Protein AF-A0A0R3WFZ9-F1 (afdb_monomer_lite)

Secondary structure (DSSP, 8-state):
-PPPPGGGHHHHT-SSGGGS-HHHHHHHHHTTT---SS-B-HHHHHTT-SS-HHHHHHHHHHHHHS---HHHHHHHHHHHHHHBTT-HHHHHHHHHHHHHHH-TTTTSHHHHHHHHHHHTPPPPPPHHHHHHHHHHHHHHHHHHH-SSTTTS---GGGEEEEES-S-----TT--TT-----TT---PEEEEEESS---STT-HHHHHHHHHHHHHT--EEEEEEGGG-GGGGBHHHHHHHHHHHHHHHHHHHHTTPEEEEEPPP---S-------SS---------HHHHHHHHHHHHHTTEEEEEEE---SHHHHHHHHHHHHHS-TTS-EEEE--S-SS-HHHH-SS--SSHHHHHHHHHHHHHHH--PPPPPPPPSS---PPPP-HHHHHHHTTTTSBTTSPPPSS---SHHHHHHHHHHHHHHTHHHHHHHTT-TTS--S---HHHHHTT--

pLDDT: mean 81.6, std 18.58, range [22.44, 98.19]

Organism: Taenia asiatica (NCBI:txid60517)

Sequence (457 aa):
MQCCDPLNANLLLSRDSQGAWPWAQETLRKHANDVREPSYSEEEMEFANTKDELWNAAQRQALQEGKMHSFLRMYWAKKILEWHAAGPEKALQLGFRLSGRYSLDGTDPNGYLACKETITMPPKPSTDDFLKWLDRINANRVENCGKSVADYSFSACRIRRMSGKNEFRTVRGKNMNDISGGPGSQRGCVVYWMNRDQRIHDNWALLFAQRIALKFSVTLHVCFNLVSSPALRTRRHANFLLEGLVEVEKECKDLNIGFHLLPLPATKSNSAGKRSVDGDSECQGFDAEKMELIVDLLKRLDAGVVVTDFSPLRDDLQGVQFVSGRLPQDTPLYQVDAHNVVPVWVASEKLECGAWTIREKLNDKAKDLLTDFPPVICHPSPYESEAVDWKAIKESLVDVVDESVEPVTWAKGGCKAGLSQLFLFLHDRLHAYAKDHNDPTKNALSNLSPWLHFASA

Foldseek 3Di:
DPDDDPVLPVLLPDLFCSSADPVLVVVQVVCFPPDAPPADDLVCQQCLNDPDVLLSVQNVCLQPVLAGDLVVLLVNLLVLQRHHRRGNRVSSNSQLVSLVVRHPCSPPSVVNCSSRCSSSPDDQQDPVNLVVVVVVLQVVLCVFANQALLSGDDDCLQKDWLAADPDFPDPPDDDPPCPPDPDDPPRFAQEEEEEQALACPLFSLNRVSLNVCVVSVHAAEYEYLLPPHPLLAAQASSQQLLLAVVVVCVVCQVQLHAYYYQADDPDPDDDPPDDDPPPPPPPPAADLVSLVSVLVVCVVRNHSEYTYEDDPDPNVVVSLNSSNVSDDNRYIYMYGHSQDLQRPCQQDVDDDPDPVVSVVSCVVVSVVRVDRDRDRHRRPDGDDYDDDPSVVRVVVSPVRYHHVDDHDDPAHHAQSRLSVLQVSLVSPAQVVCVPCVPPPVDPRDSPNVSCSRSSRD

InterPro domains:
  IPR006050 DNA photolyase, N-terminal [PF00875] (190-370)
  IPR006050 DNA photolyase, N-terminal [PS51645] (188-344)
  IPR014729 Rossmann-like alpha/beta/alpha sandwich fold [G3DSA:3.40.50.620] (170-338)
  IPR036134 Cryptochrome/DNA photolyase, FAD-binding domain-like superfamily [SSF48173] (19-115)
  IPR036134 Cryptochrome/DNA photolyase, FAD-binding domain-like superfamily [SSF48173] (401-454)
  IPR036155 Cryptochrome/photolyase, N-terminal domain superfamily [SSF52425] (189-386)
  IPR052219 DNA Photolyase Class-2 [PTHR10211] (174-455)

Radius of gyration: 29.56 Å; chains: 1; bounding box: 69×54×80 Å

Structure (mmCIF, N/CA/C/O backbone):
data_AF-A0A0R3WFZ9-F1
#
_entry.id   AF-A0A0R3WFZ9-F1
#
loop_
_atom_site.group_PDB
_atom_site.id
_atom_site.type_symbol
_atom_site.label_atom_id
_atom_site.label_alt_id
_atom_site.label_comp_id
_atom_site.label_asym_id
_atom_site.label_entity_id
_atom_site.label_seq_id
_atom_site.pdbx_PDB_ins_code
_atom_site.Cartn_x
_atom_site.Cartn_y
_atom_site.Cartn_z
_atom_site.occupancy
_atom_site.B_iso_or_equiv
_atom_site.auth_seq_id
_atom_site.auth_comp_id
_atom_site.auth_asym_id
_atom_site.auth_atom_id
_atom_site.pdbx_PDB_model_num
ATOM 1 N N . MET A 1 1 ? 10.031 -18.672 -22.240 1.00 30.56 1 MET A N 1
ATOM 2 C CA . MET A 1 1 ? 10.056 -19.562 -23.420 1.00 30.56 1 MET A CA 1
ATOM 3 C C . MET A 1 1 ? 8.803 -20.421 -23.392 1.00 30.56 1 MET A C 1
ATOM 5 O O . MET A 1 1 ? 8.789 -21.435 -22.711 1.00 30.56 1 MET A O 1
ATOM 9 N N . GLN A 1 2 ? 7.732 -19.984 -24.055 1.00 26.03 2 GLN A N 1
ATOM 10 C CA . GLN A 1 2 ? 6.661 -20.895 -24.460 1.00 26.03 2 GLN A CA 1
ATOM 11 C C . GLN A 1 2 ? 7.073 -21.474 -25.811 1.00 26.03 2 GLN A C 1
ATOM 13 O O . GLN A 1 2 ? 7.520 -20.733 -26.684 1.00 26.03 2 GLN A O 1
ATOM 18 N N . CYS A 1 3 ? 7.023 -22.799 -25.915 1.00 22.44 3 CYS A N 1
ATOM 19 C CA . CYS A 1 3 ? 7.424 -23.551 -27.093 1.00 22.44 3 CYS A CA 1
ATOM 20 C C . CYS A 1 3 ? 6.645 -23.072 -28.321 1.00 22.44 3 CYS A C 1
ATOM 22 O O . CYS A 1 3 ? 5.417 -23.020 -28.297 1.00 22.44 3 CYS A O 1
ATOM 24 N N . CYS A 1 4 ? 7.381 -22.729 -29.378 1.00 27.84 4 CYS A N 1
ATOM 25 C CA . CYS A 1 4 ? 6.827 -22.453 -30.691 1.00 27.84 4 CYS A CA 1
ATOM 26 C C . CYS A 1 4 ? 6.088 -23.692 -31.203 1.00 27.84 4 CYS A C 1
ATOM 28 O O . CYS A 1 4 ? 6.663 -24.777 -31.290 1.00 27.84 4 CYS A O 1
ATOM 30 N N . ASP A 1 5 ? 4.825 -23.498 -31.557 1.00 27.11 5 ASP A N 1
ATOM 31 C CA . ASP A 1 5 ? 4.020 -24.452 -32.306 1.00 27.11 5 ASP A CA 1
ATOM 32 C C . ASP A 1 5 ? 4.712 -24.738 -33.663 1.00 27.11 5 ASP A C 1
ATOM 34 O O . ASP A 1 5 ? 5.020 -23.781 -34.390 1.00 27.11 5 ASP A O 1
ATOM 38 N N . PRO A 1 6 ? 4.994 -26.001 -34.046 1.00 30.77 6 PRO A N 1
ATOM 39 C CA . PRO A 1 6 ? 5.762 -26.323 -35.258 1.00 30.77 6 PRO A CA 1
ATOM 40 C C . PRO A 1 6 ? 5.081 -25.899 -36.571 1.00 30.77 6 PRO A C 1
ATOM 42 O O . PRO A 1 6 ? 5.711 -25.903 -37.627 1.00 30.77 6 PRO A O 1
ATOM 45 N N . LEU A 1 7 ? 3.803 -25.515 -36.520 1.00 29.70 7 LEU A N 1
ATOM 46 C CA . LEU A 1 7 ? 2.994 -25.127 -37.678 1.00 29.70 7 LEU A CA 1
ATOM 47 C C . LEU A 1 7 ? 3.262 -23.701 -38.202 1.00 29.70 7 LEU A C 1
ATOM 49 O O . LEU A 1 7 ? 2.809 -23.374 -39.295 1.00 29.70 7 LEU A O 1
ATOM 53 N N . ASN A 1 8 ? 4.036 -22.867 -37.492 1.00 37.78 8 ASN A N 1
ATOM 54 C CA . ASN A 1 8 ? 4.260 -21.455 -37.859 1.00 37.78 8 ASN A CA 1
ATOM 55 C C . ASN A 1 8 ? 5.639 -21.123 -38.461 1.00 37.78 8 ASN A C 1
ATOM 57 O O . ASN A 1 8 ? 5.909 -19.959 -38.767 1.00 37.78 8 ASN A O 1
ATOM 61 N N . ALA A 1 9 ? 6.511 -22.110 -38.689 1.00 35.84 9 ALA A N 1
ATOM 62 C CA . ALA A 1 9 ? 7.839 -21.863 -39.266 1.00 35.84 9 ALA A CA 1
ATOM 63 C C . ALA A 1 9 ? 7.776 -21.216 -40.669 1.00 35.84 9 ALA A C 1
ATOM 65 O O . ALA A 1 9 ? 8.584 -20.345 -40.985 1.00 35.84 9 ALA A O 1
ATOM 66 N N . ASN A 1 10 ? 6.766 -21.565 -41.477 1.00 35.31 10 ASN A N 1
ATOM 67 C CA . ASN A 1 10 ? 6.582 -21.002 -42.821 1.00 35.31 10 ASN A CA 1
ATOM 68 C C . ASN A 1 10 ? 6.050 -19.556 -42.817 1.00 35.31 10 ASN A C 1
ATOM 70 O O . ASN A 1 10 ? 6.309 -18.813 -43.758 1.00 35.31 10 ASN A O 1
ATOM 74 N N . LEU A 1 11 ? 5.352 -19.132 -41.757 1.00 41.25 11 LEU A N 1
ATOM 75 C CA . LEU A 1 11 ? 4.866 -17.754 -41.596 1.00 41.25 11 LEU A CA 1
ATOM 76 C C . LEU A 1 11 ? 5.962 -16.820 -41.071 1.00 41.25 11 LEU A C 1
ATOM 78 O O . LEU A 1 11 ? 5.997 -15.643 -41.416 1.00 41.25 11 LEU A O 1
ATOM 82 N N . LEU A 1 12 ? 6.911 -17.326 -40.280 1.00 40.16 12 LEU A N 1
ATOM 83 C CA . LEU A 1 12 ? 8.015 -16.515 -39.756 1.00 40.16 12 LEU A CA 1
ATOM 84 C C . LEU A 1 12 ? 8.987 -16.033 -40.847 1.00 40.16 12 LEU A C 1
ATOM 86 O O . LEU A 1 12 ? 9.575 -14.965 -40.676 1.00 40.16 12 LEU A O 1
ATOM 90 N N . LEU A 1 13 ? 9.079 -16.761 -41.966 1.00 44.47 13 LEU A N 1
ATOM 91 C CA . LEU A 1 13 ? 9.949 -16.481 -43.117 1.00 44.47 13 LEU A CA 1
ATOM 92 C C . LEU A 1 13 ? 9.309 -15.588 -44.198 1.00 44.47 13 LEU A C 1
ATOM 94 O O . LEU A 1 13 ? 9.963 -15.287 -45.199 1.00 44.47 13 LEU A O 1
ATOM 98 N N . SER A 1 14 ? 8.052 -15.154 -44.035 1.00 50.41 14 SER A N 1
ATOM 99 C CA . SER A 1 14 ? 7.439 -14.217 -44.982 1.00 50.41 14 SER A CA 1
ATOM 100 C C . SER A 1 14 ? 8.184 -12.878 -44.947 1.00 50.41 14 SER A C 1
ATOM 102 O O . SER A 1 14 ? 8.339 -12.283 -43.880 1.00 50.41 14 SER A O 1
ATOM 104 N N . ARG A 1 15 ? 8.597 -12.370 -46.116 1.00 54.72 15 ARG A N 1
ATOM 105 C CA . ARG A 1 15 ? 9.268 -11.060 -46.271 1.00 54.72 15 ARG A CA 1
ATOM 106 C C . ARG A 1 15 ? 8.325 -9.853 -46.138 1.00 54.72 15 ARG A C 1
ATOM 108 O O . ARG A 1 15 ? 8.761 -8.722 -46.329 1.00 54.72 15 ARG A O 1
ATOM 115 N N . ASP A 1 16 ? 7.084 -10.118 -45.742 1.00 58.72 16 ASP A N 1
ATOM 116 C CA . ASP A 1 16 ? 5.994 -9.162 -45.572 1.00 58.72 16 ASP A CA 1
ATOM 117 C C . ASP A 1 16 ? 5.472 -9.206 -44.124 1.00 58.72 16 ASP A C 1
ATOM 119 O O . ASP A 1 16 ? 5.727 -10.164 -43.377 1.00 58.72 16 ASP A O 1
ATOM 123 N N . SER A 1 17 ? 4.677 -8.209 -43.729 1.00 58.44 17 SER A N 1
ATOM 124 C CA . SER A 1 17 ? 4.083 -8.119 -42.381 1.00 58.44 17 SER A CA 1
ATOM 125 C C . SER A 1 17 ? 3.151 -9.282 -41.991 1.00 58.44 17 SER A C 1
ATOM 127 O O . SER A 1 17 ? 2.848 -9.441 -40.809 1.00 58.44 17 SER A O 1
ATOM 129 N N . GLN A 1 18 ? 2.748 -10.150 -42.928 1.00 62.69 18 GLN A N 1
ATOM 130 C CA . GLN A 1 18 ? 1.833 -11.285 -42.695 1.00 62.69 18 GLN A CA 1
ATOM 131 C C . GLN A 1 18 ? 2.321 -12.289 -41.639 1.00 62.69 18 GLN A C 1
ATOM 133 O O . GLN A 1 18 ? 1.511 -12.926 -40.968 1.00 62.69 18 GLN A O 1
ATOM 138 N N . GLY A 1 19 ? 3.634 -12.409 -41.459 1.00 60.31 19 GLY A N 1
ATOM 139 C CA . GLY A 1 19 ? 4.234 -13.270 -40.447 1.00 60.31 19 GLY A CA 1
ATOM 140 C C . GLY A 1 19 ? 4.407 -12.626 -39.070 1.00 60.31 19 GLY A C 1
ATOM 141 O O . GLY A 1 19 ? 5.031 -13.240 -38.204 1.00 60.31 19 GLY A O 1
ATOM 142 N N . ALA A 1 20 ? 4.011 -11.363 -38.890 1.00 63.34 20 ALA A N 1
ATOM 143 C CA . ALA A 1 20 ? 4.047 -10.668 -37.605 1.00 63.34 20 ALA A CA 1
ATOM 144 C C . ALA A 1 20 ? 2.815 -11.014 -36.757 1.00 63.34 20 ALA A C 1
ATOM 146 O O . ALA A 1 20 ? 1.795 -11.458 -37.282 1.00 63.34 20 ALA A O 1
ATOM 147 N N . TRP A 1 21 ? 2.879 -10.760 -35.448 1.00 62.25 21 TRP A N 1
ATOM 148 C CA . TRP A 1 21 ? 1.716 -10.912 -34.571 1.00 62.25 21 TRP A CA 1
ATOM 149 C C . TRP A 1 21 ? 0.528 -10.063 -35.068 1.00 62.25 21 TRP A C 1
ATOM 151 O O . TRP A 1 21 ? 0.752 -8.934 -35.511 1.00 62.25 21 TRP A O 1
ATOM 161 N N . PRO A 1 22 ? -0.731 -10.536 -34.958 1.00 69.50 22 PRO A N 1
ATOM 162 C CA . PRO A 1 22 ? -1.897 -9.819 -35.490 1.00 69.50 22 PRO A CA 1
ATOM 163 C C . PRO A 1 22 ? -2.022 -8.372 -34.998 1.00 69.50 22 PRO A C 1
ATOM 165 O O . PRO A 1 22 ? -2.352 -7.476 -35.771 1.00 69.50 22 PRO A O 1
ATOM 168 N N . TRP A 1 23 ? -1.693 -8.123 -33.727 1.00 66.31 23 TRP A N 1
ATOM 169 C CA . TRP A 1 23 ? -1.715 -6.779 -33.151 1.00 66.31 23 TRP A CA 1
ATOM 170 C C . TRP A 1 23 ? -0.664 -5.857 -33.797 1.00 66.31 23 TRP A C 1
ATOM 172 O O . TRP A 1 23 ? -0.929 -4.676 -33.993 1.00 66.31 23 TRP A O 1
ATOM 182 N N . ALA A 1 24 ? 0.505 -6.383 -34.182 1.00 64.06 24 ALA A N 1
ATOM 183 C CA . ALA A 1 24 ? 1.558 -5.604 -34.827 1.00 64.06 24 ALA A CA 1
ATOM 184 C C . ALA A 1 24 ? 1.178 -5.249 -36.267 1.00 64.06 24 ALA A C 1
ATOM 186 O O . ALA A 1 24 ? 1.399 -4.121 -36.696 1.00 64.06 24 ALA A O 1
ATOM 187 N N . GLN A 1 25 ? 0.545 -6.179 -36.991 1.00 72.88 25 GLN A N 1
ATOM 188 C CA . GLN A 1 25 ? -0.007 -5.908 -38.322 1.00 72.88 25 GLN A CA 1
ATOM 189 C C . GLN A 1 25 ? -1.036 -4.774 -38.277 1.00 72.88 25 GLN A C 1
ATOM 191 O O . GLN A 1 25 ? -1.008 -3.873 -39.111 1.00 72.88 25 GLN A O 1
ATOM 196 N N . GLU A 1 26 ? -1.923 -4.800 -37.281 1.00 74.00 26 GLU A N 1
ATOM 197 C CA . GLU A 1 26 ? -2.941 -3.769 -37.089 1.00 74.00 26 GLU A CA 1
ATOM 198 C C . GLU A 1 26 ? -2.324 -2.401 -36.765 1.00 74.00 26 GLU A C 1
ATOM 200 O O . GLU A 1 26 ? -2.709 -1.392 -37.352 1.00 74.00 26 GLU A O 1
ATOM 205 N N . THR A 1 27 ? -1.314 -2.361 -35.892 1.00 72.12 27 THR A N 1
ATOM 206 C CA . THR A 1 27 ? -0.567 -1.132 -35.587 1.00 72.12 27 THR A CA 1
ATOM 207 C C . THR A 1 27 ? 0.121 -0.570 -36.834 1.00 72.12 27 THR A C 1
ATOM 209 O O . THR A 1 27 ? -0.047 0.608 -37.143 1.00 72.12 27 THR A O 1
ATOM 212 N N . LEU A 1 28 ? 0.834 -1.396 -37.608 1.00 76.19 28 LEU A N 1
ATOM 213 C CA . LEU A 1 28 ? 1.492 -0.945 -38.843 1.00 76.19 28 LEU A CA 1
ATOM 214 C C . LEU A 1 28 ? 0.474 -0.422 -39.874 1.00 76.19 28 LEU A C 1
ATOM 216 O O . LEU A 1 28 ? 0.761 0.556 -40.560 1.00 76.19 28 LEU A O 1
ATOM 220 N N . ARG A 1 29 ? -0.732 -1.007 -39.957 1.00 79.50 29 ARG A N 1
ATOM 221 C CA . ARG A 1 29 ? -1.818 -0.491 -40.813 1.00 79.50 29 ARG A CA 1
ATOM 222 C C . ARG A 1 29 ? -2.334 0.866 -40.348 1.00 79.50 29 ARG A C 1
ATOM 224 O O . ARG A 1 29 ? -2.503 1.756 -41.177 1.00 79.50 29 ARG A O 1
ATOM 231 N N . LYS A 1 30 ? -2.568 1.037 -39.044 1.00 79.94 30 LYS A N 1
ATOM 232 C CA . LYS A 1 30 ? -3.046 2.308 -38.473 1.00 79.94 30 LYS A CA 1
ATOM 233 C C . LYS A 1 30 ? -2.076 3.456 -38.735 1.00 79.94 30 LYS A C 1
ATOM 235 O O . LYS A 1 30 ? -2.514 4.536 -39.111 1.00 79.94 30 LYS A O 1
ATOM 240 N N . HIS A 1 31 ? -0.779 3.189 -38.609 1.00 77.50 31 HIS A N 1
ATOM 241 C CA . HIS A 1 31 ? 0.295 4.173 -38.777 1.00 77.50 31 HIS A CA 1
ATOM 242 C C . HIS A 1 31 ? 0.862 4.230 -40.210 1.00 77.50 31 HIS A C 1
ATOM 244 O O . HIS A 1 31 ? 1.939 4.783 -40.454 1.00 77.50 31 HIS A O 1
ATOM 250 N N . ALA A 1 32 ? 0.166 3.645 -41.193 1.00 79.12 32 ALA A N 1
ATOM 251 C CA . ALA A 1 32 ? 0.642 3.603 -42.575 1.00 79.12 32 ALA A CA 1
ATOM 252 C C . ALA A 1 32 ? 0.769 5.003 -43.197 1.00 79.12 32 ALA A C 1
ATOM 254 O O . ALA A 1 32 ? 1.730 5.268 -43.921 1.00 79.12 32 ALA A O 1
ATOM 255 N N . ASN A 1 33 ? -0.166 5.894 -42.853 1.00 79.69 33 ASN A N 1
ATOM 256 C CA . ASN A 1 33 ? -0.292 7.242 -43.411 1.00 79.69 33 ASN A CA 1
ATOM 257 C C . ASN A 1 33 ? 0.292 8.340 -42.506 1.00 79.69 33 ASN A C 1
ATOM 259 O O . ASN A 1 33 ? 0.065 9.521 -42.768 1.00 79.69 33 ASN A O 1
ATOM 263 N N . ASP A 1 34 ? 1.014 7.971 -41.446 1.00 82.31 34 ASP A N 1
ATOM 264 C CA . ASP A 1 34 ? 1.644 8.942 -40.553 1.00 82.31 34 ASP A CA 1
ATOM 265 C C . ASP A 1 34 ? 2.695 9.769 -41.305 1.00 82.31 34 ASP A C 1
ATOM 267 O O . ASP A 1 34 ? 3.506 9.237 -42.073 1.00 82.31 34 ASP A O 1
ATOM 271 N N . VAL A 1 35 ? 2.689 11.081 -41.058 1.00 81.31 35 VAL A N 1
ATOM 272 C CA . VAL A 1 35 ? 3.699 12.008 -41.580 1.00 81.31 35 VAL A CA 1
ATOM 273 C C . VAL A 1 35 ? 5.009 11.773 -40.830 1.00 81.31 35 VAL A C 1
ATOM 275 O O . VAL A 1 35 ? 5.033 11.775 -39.600 1.00 81.31 35 VAL A O 1
ATOM 278 N N . ARG A 1 36 ? 6.103 11.560 -41.568 1.00 81.94 36 ARG A N 1
ATOM 279 C CA . ARG A 1 36 ? 7.431 11.269 -41.009 1.00 81.94 36 ARG A CA 1
ATOM 280 C C . ARG A 1 36 ? 8.348 12.470 -41.171 1.00 81.94 36 ARG A C 1
ATOM 282 O O . ARG A 1 36 ? 8.541 12.946 -42.285 1.00 81.94 36 ARG A O 1
ATOM 289 N N . GLU A 1 37 ? 8.946 12.923 -40.074 1.00 80.75 37 GLU A N 1
ATOM 290 C CA . GLU A 1 37 ? 9.939 13.997 -40.069 1.00 80.75 37 GLU A CA 1
ATOM 291 C C . GLU A 1 37 ? 11.111 13.623 -39.143 1.00 80.75 37 GLU A C 1
ATOM 293 O O . GLU A 1 37 ? 10.908 13.485 -37.937 1.00 80.75 37 GLU A O 1
ATOM 298 N N . PRO A 1 38 ? 12.344 13.461 -39.661 1.00 83.38 38 PRO A N 1
ATOM 299 C CA . PRO A 1 38 ? 12.743 13.559 -41.066 1.00 83.38 38 PRO A CA 1
ATOM 300 C C . PRO A 1 38 ? 12.211 12.394 -41.918 1.00 83.38 38 PRO A C 1
ATOM 302 O O . PRO A 1 38 ? 12.001 11.289 -41.422 1.00 83.38 38 PRO A O 1
ATOM 305 N N . SER A 1 39 ? 12.030 12.644 -43.216 1.00 87.06 39 SER A N 1
ATOM 306 C CA . SER A 1 39 ? 11.692 11.613 -44.196 1.00 87.06 39 SER A CA 1
ATOM 307 C C . SER A 1 39 ? 12.855 11.423 -45.162 1.00 87.06 39 SER A C 1
ATOM 309 O O . SER A 1 39 ? 13.131 12.315 -45.961 1.00 87.06 39 SER A O 1
ATOM 311 N N . TYR A 1 40 ? 13.551 10.290 -45.058 1.00 87.19 40 TYR A N 1
ATOM 312 C CA . TYR A 1 40 ? 14.688 9.967 -45.925 1.00 87.19 40 TYR A CA 1
ATOM 313 C C . TYR A 1 40 ? 14.267 9.012 -47.043 1.00 87.19 40 TYR A C 1
ATOM 315 O O . TYR A 1 40 ? 13.400 8.149 -46.863 1.00 87.19 40 TYR A O 1
ATOM 323 N N . SER A 1 41 ? 14.908 9.159 -48.197 1.00 88.25 41 SER A N 1
ATOM 324 C CA . SER A 1 41 ? 14.845 8.208 -49.304 1.00 88.25 41 SER A CA 1
ATOM 325 C C . SER A 1 41 ? 15.622 6.925 -48.988 1.00 88.25 41 SER A C 1
ATOM 327 O O . SER A 1 41 ? 16.510 6.899 -48.132 1.00 88.25 41 SER A O 1
ATOM 329 N N . GLU A 1 42 ? 15.314 5.843 -49.711 1.00 89.25 42 GLU A N 1
ATOM 330 C CA . GLU A 1 42 ? 16.060 4.584 -49.578 1.00 89.25 42 GLU A CA 1
ATOM 331 C C . GLU A 1 42 ? 17.551 4.758 -49.896 1.00 89.25 42 GLU A C 1
ATOM 333 O O . GLU A 1 42 ? 18.380 4.104 -49.273 1.00 89.25 42 GLU A O 1
ATOM 338 N N . GLU A 1 43 ? 17.891 5.644 -50.836 1.00 89.88 43 GLU A N 1
ATOM 339 C CA . GLU A 1 43 ? 19.272 5.917 -51.246 1.00 89.88 43 GLU A CA 1
ATOM 340 C C . GLU A 1 43 ? 20.053 6.646 -50.144 1.00 89.88 43 GLU A C 1
ATOM 342 O O . GLU A 1 43 ? 21.170 6.248 -49.808 1.00 89.88 43 GLU A O 1
ATOM 347 N N . GLU A 1 44 ? 19.444 7.657 -49.515 1.00 90.88 44 GLU A N 1
ATOM 348 C CA . GLU A 1 44 ? 20.040 8.357 -48.370 1.00 90.88 44 GLU A CA 1
ATOM 349 C C . GLU A 1 44 ? 20.297 7.406 -47.198 1.00 90.88 44 GLU A C 1
ATOM 351 O O . GLU A 1 44 ? 21.350 7.471 -46.562 1.00 90.88 44 GLU A O 1
ATOM 356 N N . MET A 1 45 ? 19.364 6.491 -46.928 1.00 90.88 45 MET A N 1
ATOM 357 C CA . MET A 1 45 ? 19.545 5.463 -45.906 1.00 90.88 45 MET A CA 1
ATOM 358 C C . MET A 1 45 ? 20.622 4.447 -46.304 1.00 90.88 45 MET A C 1
ATOM 360 O O . MET A 1 45 ? 21.509 4.149 -45.511 1.00 90.88 45 MET A O 1
ATOM 364 N N . GLU A 1 46 ? 20.597 3.923 -47.529 1.00 92.94 46 GLU A N 1
ATOM 365 C CA . GLU A 1 46 ? 21.544 2.901 -47.986 1.00 92.94 46 GLU A CA 1
ATOM 366 C C . GLU A 1 46 ? 22.997 3.381 -47.904 1.00 92.94 46 GLU A C 1
ATOM 368 O O . GLU A 1 46 ? 23.855 2.632 -47.430 1.00 92.94 46 GLU A O 1
ATOM 373 N N . PHE A 1 47 ? 23.249 4.643 -48.266 1.00 92.44 47 PHE A N 1
ATOM 374 C CA . PHE A 1 47 ? 24.578 5.260 -48.251 1.00 92.44 47 PHE A CA 1
ATOM 375 C C . PHE A 1 47 ? 24.895 6.076 -46.990 1.00 92.44 47 PHE A C 1
ATOM 377 O O . PHE A 1 47 ? 25.872 6.827 -46.984 1.00 92.44 47 PHE A O 1
ATOM 384 N N . ALA A 1 48 ? 24.136 5.896 -45.900 1.00 92.94 48 ALA A N 1
ATOM 385 C CA . ALA A 1 48 ? 24.424 6.517 -44.603 1.00 92.94 48 ALA A CA 1
ATOM 386 C C . ALA A 1 48 ? 24.535 8.056 -44.666 1.00 92.94 48 ALA A C 1
ATOM 388 O O . ALA A 1 48 ? 25.460 8.651 -44.099 1.00 92.94 48 ALA A O 1
ATOM 389 N N . ASN A 1 49 ? 23.603 8.682 -45.387 1.00 92.44 49 ASN A N 1
ATOM 390 C CA . ASN A 1 49 ? 23.492 10.124 -45.584 1.00 92.44 49 ASN A CA 1
ATOM 391 C C . ASN A 1 49 ? 22.252 10.686 -44.869 1.00 92.44 49 ASN A C 1
ATOM 393 O O . ASN A 1 49 ? 21.423 11.380 -45.456 1.00 92.44 49 ASN A O 1
ATOM 397 N N . THR A 1 50 ? 22.100 10.345 -43.590 1.00 91.44 50 THR A N 1
ATOM 398 C CA . THR A 1 50 ? 21.056 10.907 -42.722 1.00 91.44 50 THR A CA 1
ATOM 399 C C . THR A 1 50 ? 21.641 11.995 -41.817 1.00 91.44 50 THR A C 1
AT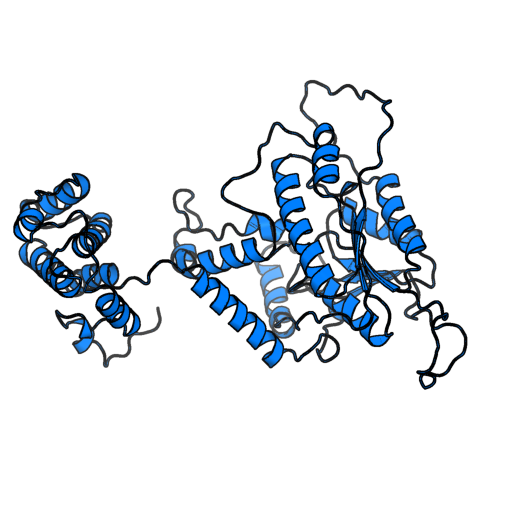OM 401 O O . THR A 1 50 ? 22.854 12.191 -41.774 1.00 91.44 50 THR A O 1
ATOM 404 N N . LYS A 1 51 ? 20.803 12.709 -41.058 1.00 91.44 51 LYS A N 1
ATOM 405 C CA . LYS A 1 51 ? 21.281 13.684 -40.055 1.00 91.44 51 LYS A CA 1
ATOM 406 C C . LYS A 1 51 ? 21.763 13.020 -38.758 1.00 91.44 51 LYS A C 1
ATOM 408 O O . LYS A 1 51 ? 22.271 13.715 -37.883 1.00 91.44 51 LYS A O 1
ATOM 413 N N . ASP A 1 52 ? 21.572 11.710 -38.611 1.00 92.19 52 ASP A N 1
ATOM 414 C CA . ASP A 1 52 ? 21.928 10.969 -37.407 1.00 92.19 52 ASP A CA 1
ATOM 415 C C . ASP A 1 52 ? 23.258 10.228 -37.611 1.00 92.19 52 ASP A C 1
ATOM 417 O O . ASP A 1 52 ? 23.326 9.186 -38.267 1.00 92.19 52 ASP A O 1
ATOM 421 N N . GLU A 1 53 ? 24.337 10.770 -37.039 1.00 92.81 53 GLU A N 1
ATOM 422 C CA . GLU A 1 53 ? 25.676 10.192 -37.197 1.00 92.81 53 GLU A CA 1
ATOM 423 C C . GLU A 1 53 ? 25.830 8.815 -36.545 1.00 92.81 53 GLU A C 1
ATOM 425 O O . GLU A 1 53 ? 26.631 8.011 -37.022 1.00 92.81 53 GLU A O 1
ATOM 430 N N . LEU A 1 54 ? 25.059 8.496 -35.499 1.00 91.00 54 LEU A N 1
ATOM 431 C CA . LEU A 1 54 ? 25.106 7.166 -34.892 1.00 91.00 54 LEU A CA 1
ATOM 432 C C . LEU A 1 54 ? 24.488 6.131 -35.835 1.00 91.00 54 LEU A C 1
ATOM 434 O O . LEU A 1 54 ? 25.046 5.046 -36.025 1.00 91.00 54 LEU A O 1
ATOM 438 N N . TRP A 1 55 ? 23.357 6.478 -36.453 1.00 94.06 55 TRP A N 1
ATOM 439 C CA . TRP A 1 55 ? 22.736 5.640 -37.474 1.00 94.06 55 TRP A CA 1
ATOM 440 C C . TRP A 1 55 ? 23.640 5.494 -38.702 1.00 94.06 55 TRP A C 1
ATOM 442 O O . TRP A 1 55 ? 23.871 4.375 -39.168 1.00 94.06 55 TRP A O 1
ATOM 452 N N . ASN A 1 56 ? 24.232 6.600 -39.166 1.00 94.31 56 ASN A N 1
ATOM 453 C CA . ASN A 1 56 ? 25.175 6.593 -40.282 1.00 94.31 56 ASN A CA 1
ATOM 454 C C . ASN A 1 56 ? 26.399 5.717 -39.981 1.00 94.31 56 ASN A C 1
ATOM 456 O O . ASN A 1 56 ? 26.832 4.955 -40.841 1.00 94.31 56 ASN A O 1
ATOM 460 N N . ALA A 1 57 ? 26.950 5.774 -38.766 1.00 92.06 57 ALA A N 1
ATOM 461 C CA . ALA A 1 57 ? 28.066 4.926 -38.354 1.00 92.06 57 ALA A CA 1
ATOM 462 C C . ALA A 1 57 ? 27.695 3.434 -38.374 1.00 92.06 57 ALA A C 1
ATOM 464 O O . ALA A 1 57 ? 28.463 2.624 -38.894 1.00 92.06 57 ALA A O 1
ATOM 465 N N . ALA A 1 58 ? 26.506 3.070 -37.877 1.00 91.94 58 ALA A N 1
ATOM 466 C CA . ALA A 1 58 ? 26.016 1.692 -37.920 1.00 91.94 58 ALA A CA 1
ATOM 467 C C . ALA A 1 58 ? 25.850 1.190 -39.365 1.00 91.94 58 ALA A C 1
ATOM 469 O O . ALA A 1 58 ? 26.296 0.091 -39.698 1.00 91.94 58 ALA A O 1
ATOM 470 N N . GLN A 1 59 ? 25.271 2.015 -40.243 1.00 94.50 59 GLN A N 1
ATOM 471 C CA . GLN A 1 59 ? 25.107 1.679 -41.656 1.00 94.50 59 GLN A CA 1
ATOM 472 C C . GLN A 1 59 ? 26.457 1.583 -42.386 1.00 94.50 59 GLN A C 1
ATOM 474 O O . GLN A 1 59 ? 26.684 0.623 -43.117 1.00 94.50 59 GLN A O 1
ATOM 479 N N . ARG A 1 60 ? 27.398 2.509 -42.148 1.00 93.94 60 ARG A N 1
ATOM 480 C CA . ARG A 1 60 ? 28.768 2.438 -42.695 1.00 93.94 60 ARG A CA 1
ATOM 481 C C . ARG A 1 60 ? 29.497 1.175 -42.237 1.00 93.94 60 ARG A C 1
ATOM 483 O O . ARG A 1 60 ? 30.191 0.568 -43.046 1.00 93.94 60 ARG A O 1
ATOM 490 N N . GLN A 1 61 ? 29.305 0.745 -40.987 1.00 91.31 61 GLN A N 1
ATOM 491 C CA . GLN A 1 61 ? 29.864 -0.516 -40.495 1.00 91.31 61 GLN A CA 1
ATOM 492 C C . GLN A 1 61 ? 29.317 -1.712 -41.283 1.00 91.31 61 GLN A C 1
ATOM 494 O O . GLN A 1 61 ? 30.094 -2.556 -41.727 1.00 91.31 61 GLN A O 1
ATOM 499 N N . ALA A 1 62 ? 28.003 -1.753 -41.526 1.00 90.06 62 ALA A N 1
ATOM 500 C CA . ALA A 1 62 ? 27.403 -2.795 -42.354 1.00 90.06 62 ALA A CA 1
ATOM 501 C C . ALA A 1 62 ? 27.972 -2.787 -43.785 1.00 90.06 62 ALA A C 1
ATOM 503 O O . ALA A 1 62 ? 28.301 -3.850 -44.304 1.00 90.06 62 ALA A O 1
ATOM 504 N N . LEU A 1 63 ? 28.149 -1.604 -44.392 1.00 91.62 63 LEU A N 1
ATOM 505 C CA . LEU A 1 63 ? 28.725 -1.445 -45.734 1.00 91.62 63 LEU A CA 1
ATOM 506 C C . LEU A 1 63 ? 30.190 -1.908 -45.828 1.00 91.62 63 LEU A C 1
ATOM 508 O O . LEU A 1 63 ? 30.576 -2.492 -46.837 1.00 91.62 63 LEU A O 1
ATOM 512 N N . GLN A 1 64 ? 31.013 -1.612 -44.816 1.00 91.44 64 GLN A N 1
ATOM 513 C CA . GLN A 1 64 ? 32.465 -1.833 -44.859 1.00 91.44 64 GLN A CA 1
ATOM 514 C C . GLN A 1 64 ? 32.891 -3.193 -44.300 1.00 91.44 64 GLN A C 1
ATOM 516 O O . GLN A 1 64 ? 33.760 -3.849 -44.868 1.00 91.44 64 GLN A O 1
ATOM 521 N N . GLU A 1 65 ? 32.306 -3.610 -43.177 1.00 88.50 65 GLU A N 1
ATOM 522 C CA . GLU A 1 65 ? 32.731 -4.805 -42.435 1.00 88.50 65 GLU A CA 1
ATOM 523 C C . GLU A 1 65 ? 31.834 -6.020 -42.687 1.00 88.50 65 GLU A C 1
ATOM 525 O O . GLU A 1 65 ? 32.148 -7.123 -42.237 1.00 88.50 65 GLU A O 1
ATOM 530 N N . GLY A 1 66 ? 30.695 -5.832 -43.355 1.00 87.38 66 GLY A N 1
ATOM 531 C CA . GLY A 1 66 ? 29.728 -6.897 -43.591 1.00 87.38 66 GLY A CA 1
ATOM 532 C C . GLY A 1 66 ? 29.000 -7.372 -42.327 1.00 87.38 66 GLY A C 1
ATOM 533 O O . GLY A 1 66 ? 28.463 -8.479 -42.286 1.00 87.38 66 GLY A O 1
ATOM 534 N N . LYS A 1 67 ? 29.021 -6.571 -41.256 1.00 84.75 67 LYS A N 1
ATOM 535 C CA . LYS A 1 67 ? 28.393 -6.868 -39.962 1.00 84.75 67 LYS A CA 1
ATOM 536 C C . LYS A 1 67 ? 27.990 -5.578 -39.254 1.00 84.75 67 LYS A C 1
ATOM 538 O O . LYS A 1 67 ? 28.519 -4.511 -39.540 1.00 84.75 67 LYS A O 1
ATOM 543 N N . MET A 1 68 ? 27.088 -5.692 -38.288 1.00 84.44 68 MET A N 1
ATOM 544 C CA . MET A 1 68 ? 26.678 -4.582 -37.429 1.00 84.44 68 MET A CA 1
ATOM 545 C C . MET A 1 68 ? 26.638 -5.053 -35.982 1.00 84.44 68 MET A C 1
ATOM 547 O O . MET A 1 68 ? 26.216 -6.176 -35.703 1.00 84.44 68 MET A O 1
ATOM 551 N N . HIS A 1 69 ? 27.060 -4.200 -35.050 1.00 80.69 69 HIS A N 1
ATOM 552 C CA . HIS A 1 69 ? 26.967 -4.519 -33.629 1.00 80.69 69 HIS A CA 1
ATOM 553 C C . HIS A 1 69 ? 25.512 -4.821 -33.216 1.00 80.69 69 HIS A C 1
ATOM 555 O O . HIS A 1 69 ? 24.603 -4.040 -33.507 1.00 80.69 69 HIS A O 1
ATOM 561 N N . SER A 1 70 ? 25.279 -5.920 -32.488 1.00 71.88 70 SER A N 1
ATOM 562 C CA . SER A 1 70 ? 23.929 -6.450 -32.225 1.00 71.88 70 SER A CA 1
ATOM 563 C C . SER A 1 70 ? 22.995 -5.454 -31.525 1.00 71.88 70 SER A C 1
ATOM 565 O O . SER A 1 70 ? 21.815 -5.381 -31.853 1.00 71.88 70 SER A O 1
ATOM 567 N N . PHE A 1 71 ? 23.517 -4.631 -30.607 1.00 73.44 71 PHE A N 1
ATOM 568 C CA . PHE A 1 71 ? 22.734 -3.557 -29.974 1.00 73.44 71 PHE A CA 1
ATOM 569 C C . PHE A 1 71 ? 22.360 -2.424 -30.943 1.00 73.44 71 PHE A C 1
ATOM 571 O O . PHE A 1 71 ? 21.268 -1.868 -30.838 1.00 73.44 71 PHE A O 1
ATOM 578 N N . LEU A 1 72 ? 23.244 -2.084 -31.889 1.00 82.38 72 LEU A N 1
ATOM 579 C CA . LEU A 1 72 ? 22.988 -1.024 -32.867 1.00 82.38 72 LEU A CA 1
ATOM 580 C C . LEU A 1 72 ? 21.990 -1.475 -33.930 1.00 82.38 72 LEU A C 1
ATOM 582 O O . LEU A 1 72 ? 21.223 -0.649 -34.404 1.00 82.38 72 LEU A O 1
ATOM 586 N N . ARG A 1 73 ? 21.926 -2.777 -34.233 1.00 82.19 73 ARG A N 1
ATOM 587 C CA . ARG A 1 73 ? 20.978 -3.353 -35.199 1.00 82.19 73 ARG A CA 1
ATOM 588 C C . ARG A 1 73 ? 19.514 -3.078 -34.832 1.00 82.19 73 ARG A C 1
ATOM 590 O O . ARG A 1 73 ? 18.722 -2.736 -35.706 1.00 82.19 73 ARG A O 1
ATOM 597 N N . MET A 1 74 ? 19.181 -3.132 -33.540 1.00 79.19 74 MET A N 1
ATOM 598 C CA . MET A 1 74 ? 17.849 -2.772 -33.032 1.00 79.19 74 MET A CA 1
ATOM 599 C C . MET A 1 74 ? 17.537 -1.289 -33.250 1.00 79.19 74 MET A C 1
ATOM 601 O O . MET A 1 74 ? 16.473 -0.924 -33.733 1.00 79.19 74 MET A O 1
ATOM 605 N N . TYR A 1 75 ? 18.460 -0.404 -32.886 1.00 84.25 75 TYR A N 1
ATOM 606 C CA . TYR A 1 75 ? 18.274 1.033 -33.079 1.00 84.25 75 TYR A CA 1
ATOM 607 C C . TYR A 1 75 ? 18.191 1.392 -34.575 1.00 84.25 75 TYR A C 1
ATOM 609 O O . TYR A 1 75 ? 17.290 2.122 -34.988 1.00 84.25 75 TYR A O 1
ATOM 617 N N . TRP A 1 76 ? 19.058 0.793 -35.391 1.00 90.88 76 TRP A N 1
ATOM 618 C CA . TRP A 1 76 ? 19.108 0.958 -36.837 1.00 90.88 76 TRP A CA 1
ATOM 619 C C . TRP A 1 76 ? 17.773 0.611 -37.509 1.00 90.88 76 TRP A C 1
ATOM 621 O O . TRP A 1 76 ? 17.242 1.428 -38.263 1.00 90.88 76 TRP A O 1
ATOM 631 N N . ALA A 1 77 ? 17.174 -0.536 -37.170 1.00 88.31 77 ALA A N 1
ATOM 632 C CA . ALA A 1 77 ? 15.893 -0.956 -37.738 1.00 88.31 77 ALA A CA 1
ATOM 633 C C . ALA A 1 77 ? 14.704 -0.096 -37.256 1.00 88.31 77 ALA A C 1
ATOM 635 O O . ALA A 1 77 ? 13.812 0.194 -38.055 1.00 88.31 77 ALA A O 1
ATOM 636 N N . LYS A 1 78 ? 14.698 0.393 -36.000 1.00 85.75 78 LYS A N 1
ATOM 637 C CA . LYS A 1 78 ? 13.658 1.339 -35.526 1.00 85.75 78 LYS A CA 1
ATOM 638 C C . LYS A 1 78 ? 13.675 2.639 -36.316 1.00 85.75 78 LYS A C 1
ATOM 640 O O . LYS A 1 78 ? 12.619 3.154 -36.666 1.00 85.75 78 LYS A O 1
ATOM 645 N N . LYS A 1 79 ? 14.866 3.155 -36.614 1.00 89.50 79 LYS A N 1
ATOM 646 C CA . LYS A 1 79 ? 15.018 4.405 -37.360 1.00 89.50 79 LYS A CA 1
ATOM 647 C C . LYS A 1 79 ? 14.602 4.288 -38.824 1.00 89.50 79 LYS A C 1
ATOM 649 O O . LYS A 1 79 ? 14.003 5.222 -39.346 1.00 89.50 79 LYS A O 1
ATOM 654 N N . ILE A 1 80 ? 14.796 3.126 -39.451 1.00 89.88 80 ILE A N 1
ATOM 655 C CA . ILE A 1 80 ? 14.228 2.857 -40.781 1.00 89.88 80 ILE A CA 1
ATOM 656 C C . ILE A 1 80 ? 12.696 2.960 -40.731 1.00 89.88 80 ILE A C 1
ATOM 658 O O . ILE A 1 80 ? 12.109 3.661 -41.549 1.00 89.88 80 ILE A O 1
ATOM 662 N N . LEU A 1 81 ? 12.045 2.337 -39.742 1.00 86.81 81 LEU A N 1
ATOM 663 C CA . LEU A 1 81 ? 10.588 2.424 -39.563 1.00 86.81 81 LEU A CA 1
ATOM 664 C C . LEU A 1 81 ? 10.093 3.861 -39.334 1.00 86.81 81 LEU A C 1
ATOM 666 O O . LEU A 1 81 ? 9.070 4.266 -39.890 1.00 86.81 81 LEU A O 1
ATOM 670 N N . GLU A 1 82 ? 10.831 4.615 -38.521 1.00 85.44 82 GLU A N 1
ATOM 671 C CA . GLU A 1 82 ? 10.524 5.996 -38.149 1.00 85.44 82 GLU A CA 1
ATOM 672 C C . GLU A 1 82 ? 10.624 6.962 -39.341 1.00 85.44 82 GLU A C 1
ATOM 674 O O . GLU A 1 82 ? 9.779 7.842 -39.477 1.00 85.44 82 GLU A O 1
ATOM 679 N N . TRP A 1 83 ? 11.616 6.794 -40.223 1.00 89.81 83 TRP A N 1
ATOM 680 C CA . TRP A 1 83 ? 11.957 7.799 -41.242 1.00 89.81 83 TRP A CA 1
ATOM 681 C C . TRP A 1 83 ? 11.542 7.445 -42.678 1.00 89.81 83 TRP A C 1
ATOM 683 O O . TRP A 1 83 ? 11.584 8.308 -43.557 1.00 89.81 83 TRP A O 1
ATOM 693 N N . HIS A 1 84 ? 11.146 6.202 -42.964 1.00 85.69 84 HIS A N 1
ATOM 694 C CA . HIS A 1 84 ? 10.891 5.769 -44.342 1.00 85.69 84 HIS A CA 1
ATOM 695 C C . HIS A 1 84 ? 9.635 6.411 -44.957 1.00 85.69 84 HIS A C 1
ATOM 697 O O . HIS A 1 84 ? 8.507 6.066 -44.600 1.00 85.69 84 HIS A O 1
ATOM 703 N N . ALA A 1 85 ? 9.814 7.272 -45.964 1.00 77.12 85 ALA A N 1
ATOM 704 C CA . ALA A 1 85 ? 8.744 8.063 -46.589 1.00 77.12 85 ALA A CA 1
ATOM 705 C C . ALA A 1 85 ? 7.501 7.254 -47.002 1.00 77.12 85 ALA A C 1
ATOM 707 O O . ALA A 1 85 ? 6.371 7.658 -46.747 1.00 77.12 85 ALA A O 1
ATOM 708 N N . ALA A 1 86 ? 7.713 6.083 -47.609 1.00 80.69 86 ALA A N 1
ATOM 709 C CA . ALA A 1 86 ? 6.648 5.273 -48.205 1.00 80.69 86 ALA A CA 1
ATOM 710 C C . ALA A 1 86 ? 5.895 4.341 -47.231 1.00 80.69 86 ALA A C 1
ATOM 712 O O . ALA A 1 86 ? 5.175 3.450 -47.682 1.00 80.69 86 ALA A O 1
ATOM 713 N N . GLY A 1 87 ? 6.061 4.502 -45.915 1.00 79.31 87 GLY A N 1
ATOM 714 C CA . GLY A 1 87 ? 5.285 3.733 -44.942 1.00 79.31 87 GLY A CA 1
ATOM 715 C C . GLY A 1 87 ? 6.022 2.558 -44.289 1.00 79.31 87 GLY A C 1
ATOM 716 O O . GLY A 1 87 ? 7.139 2.205 -44.679 1.00 79.31 87 GLY A O 1
ATOM 717 N N . PRO A 1 88 ? 5.377 1.916 -43.299 1.00 81.56 88 PRO A N 1
ATOM 718 C CA . PRO A 1 88 ? 5.991 0.895 -42.457 1.00 81.56 88 PRO A CA 1
ATOM 719 C C . PRO A 1 88 ? 6.294 -0.415 -43.194 1.00 81.56 88 PRO A C 1
ATOM 721 O O . PRO A 1 88 ? 7.301 -1.057 -42.910 1.00 81.56 88 PRO A O 1
ATOM 724 N N . GLU A 1 89 ? 5.471 -0.794 -44.177 1.00 80.56 89 GLU A N 1
ATOM 725 C CA . GLU A 1 89 ? 5.716 -1.992 -44.995 1.00 80.56 89 GLU A CA 1
ATOM 726 C C . GLU A 1 89 ? 6.978 -1.822 -45.851 1.00 80.56 89 GLU A C 1
ATOM 728 O O . GLU A 1 89 ? 7.819 -2.715 -45.934 1.00 80.56 89 GLU A O 1
ATOM 733 N N . LYS A 1 90 ? 7.156 -0.635 -46.443 1.00 82.62 90 LYS A N 1
ATOM 734 C CA . LYS A 1 90 ? 8.348 -0.314 -47.232 1.00 82.62 90 LYS A CA 1
ATOM 735 C C . LYS A 1 90 ? 9.594 -0.185 -46.363 1.00 82.62 90 LYS A C 1
ATOM 737 O O . LYS A 1 90 ? 10.647 -0.677 -46.750 1.00 82.62 90 LYS A O 1
ATOM 742 N N . ALA A 1 91 ? 9.449 0.351 -45.154 1.00 85.12 91 ALA A N 1
ATOM 743 C CA . ALA A 1 91 ? 10.512 0.365 -44.158 1.00 85.12 91 ALA A CA 1
ATOM 744 C C . ALA A 1 91 ? 10.994 -1.052 -43.795 1.00 85.12 91 ALA A C 1
ATOM 746 O O . ALA A 1 91 ? 12.195 -1.313 -43.742 1.00 85.12 91 ALA A O 1
ATOM 747 N N . LEU A 1 92 ? 10.059 -1.985 -43.592 1.00 82.94 92 LEU A N 1
ATOM 748 C CA . LEU A 1 92 ? 10.367 -3.385 -43.305 1.00 82.94 92 LEU A CA 1
ATOM 749 C C . LEU A 1 92 ? 11.089 -4.055 -44.486 1.00 82.94 92 LEU A C 1
ATOM 751 O O . LEU A 1 92 ? 12.118 -4.705 -44.291 1.00 82.94 92 LEU A O 1
ATOM 755 N N . GLN A 1 93 ? 10.604 -3.831 -45.713 1.00 83.62 93 GLN A N 1
ATOM 756 C CA . GLN A 1 93 ? 11.254 -4.311 -46.938 1.00 83.62 93 GLN A CA 1
ATOM 757 C C . GLN A 1 93 ? 12.677 -3.755 -47.088 1.00 83.62 93 GLN A C 1
ATOM 759 O O . GLN A 1 93 ? 13.594 -4.512 -47.414 1.00 83.62 93 GLN A O 1
ATOM 764 N N . LEU A 1 94 ? 12.883 -2.464 -46.804 1.00 86.00 94 LEU A N 1
ATOM 765 C CA . LEU A 1 94 ? 14.203 -1.838 -46.831 1.00 86.00 94 LEU A CA 1
ATOM 766 C C . LEU A 1 94 ? 15.135 -2.447 -45.777 1.00 86.00 94 LEU A C 1
ATOM 768 O O . LEU A 1 94 ? 16.269 -2.796 -46.100 1.00 86.00 94 LEU A O 1
ATOM 772 N N . GLY A 1 95 ? 14.660 -2.637 -44.543 1.00 87.31 95 GLY A N 1
ATOM 773 C CA . GLY A 1 95 ? 15.434 -3.270 -43.472 1.00 87.31 95 GLY A CA 1
ATOM 774 C C . GLY A 1 95 ? 15.917 -4.673 -43.854 1.00 87.31 95 GLY A C 1
ATOM 775 O O . GLY A 1 95 ? 17.104 -4.979 -43.723 1.00 87.31 95 GLY A O 1
ATOM 776 N N . PHE A 1 96 ? 15.032 -5.501 -44.419 1.00 83.81 96 PHE A N 1
ATOM 777 C CA . PHE A 1 96 ? 15.402 -6.826 -44.925 1.00 83.81 96 PHE A CA 1
ATOM 778 C C . PHE A 1 96 ? 16.369 -6.760 -46.109 1.00 83.81 96 PHE A C 1
ATOM 780 O O . PHE A 1 96 ? 17.319 -7.541 -46.165 1.00 83.81 96 PHE A O 1
ATOM 787 N N . ARG A 1 97 ? 16.161 -5.823 -47.040 1.00 86.81 97 ARG A N 1
ATOM 788 C CA . ARG A 1 97 ? 17.038 -5.630 -48.201 1.00 86.81 97 ARG A CA 1
ATOM 789 C C . ARG A 1 97 ? 18.452 -5.251 -47.772 1.00 86.81 97 ARG A C 1
ATOM 791 O O . ARG A 1 97 ? 19.403 -5.887 -48.213 1.00 86.81 97 ARG A O 1
ATOM 798 N N . LEU A 1 98 ? 18.594 -4.243 -46.914 1.00 88.00 98 LEU A N 1
ATOM 799 C CA . LEU A 1 98 ? 19.895 -3.764 -46.447 1.00 88.00 98 LEU A CA 1
ATOM 800 C C . LEU A 1 98 ? 20.594 -4.816 -45.579 1.00 88.00 98 LEU A C 1
ATOM 802 O O . LEU A 1 98 ? 21.782 -5.071 -45.772 1.00 88.00 98 LEU A O 1
ATOM 806 N N . SER A 1 99 ? 19.862 -5.482 -44.679 1.00 85.44 99 SER A N 1
ATOM 807 C CA . SER A 1 99 ? 20.430 -6.557 -43.863 1.00 85.44 99 SER A CA 1
ATOM 808 C C . SER A 1 99 ? 20.907 -7.722 -44.733 1.00 85.44 99 SER A C 1
ATOM 810 O O . SER A 1 99 ? 22.066 -8.107 -44.626 1.00 85.44 99 SER A O 1
ATOM 812 N N . GLY A 1 100 ? 20.075 -8.219 -45.653 1.00 84.00 100 GLY A N 1
ATOM 813 C CA . GLY A 1 100 ? 20.431 -9.333 -46.535 1.00 84.00 100 GLY A CA 1
ATOM 814 C C . GLY A 1 100 ? 21.506 -9.004 -47.576 1.00 84.00 100 GLY A C 1
ATOM 815 O O . GLY A 1 100 ? 22.200 -9.909 -48.032 1.00 84.00 100 GLY A O 1
ATOM 816 N N . ARG A 1 101 ? 21.657 -7.729 -47.960 1.00 86.06 101 ARG A N 1
ATOM 817 C CA . ARG A 1 101 ? 22.671 -7.282 -48.928 1.00 86.06 101 ARG A CA 1
ATOM 818 C C . ARG A 1 101 ? 24.041 -7.070 -48.292 1.00 86.06 101 ARG A C 1
ATOM 820 O O . ARG A 1 101 ? 25.043 -7.395 -48.921 1.00 86.06 101 ARG A O 1
ATOM 827 N N . TYR A 1 102 ? 24.079 -6.485 -47.096 1.00 86.81 102 TYR A N 1
ATOM 828 C CA . TYR A 1 102 ? 25.324 -6.013 -46.492 1.00 86.81 102 TYR A CA 1
ATOM 829 C C . TYR A 1 102 ? 25.775 -6.842 -45.296 1.00 86.81 102 TYR A C 1
ATOM 831 O O . TYR A 1 102 ? 26.970 -6.971 -45.086 1.00 86.81 102 TYR A O 1
ATOM 839 N N . SER A 1 103 ? 24.870 -7.432 -44.513 1.00 84.81 103 SER A N 1
ATOM 840 C CA . SER A 1 103 ? 25.273 -8.276 -43.384 1.00 84.81 103 SER A CA 1
ATOM 841 C C . SER A 1 103 ? 25.489 -9.723 -43.830 1.00 84.81 103 SER A C 1
ATOM 843 O O . SER A 1 103 ? 24.595 -10.333 -44.411 1.00 84.81 103 SER A O 1
ATOM 845 N N . LEU A 1 104 ? 26.642 -10.307 -43.496 1.00 82.25 104 LEU A N 1
ATOM 846 C CA . LEU A 1 104 ? 26.958 -11.712 -43.784 1.00 82.25 104 LEU A CA 1
ATOM 847 C C . LEU A 1 104 ? 25.963 -12.684 -43.124 1.00 82.25 104 LEU A C 1
ATOM 849 O O . LEU A 1 104 ? 25.654 -13.732 -43.681 1.00 82.25 104 LEU A O 1
ATOM 853 N N . ASP A 1 105 ? 25.425 -12.312 -41.961 1.00 78.00 105 ASP A N 1
ATOM 854 C CA . ASP A 1 105 ? 24.389 -13.035 -41.215 1.00 78.00 105 ASP A CA 1
ATOM 855 C C . ASP A 1 105 ? 22.958 -12.563 -41.544 1.00 78.00 105 ASP A C 1
AT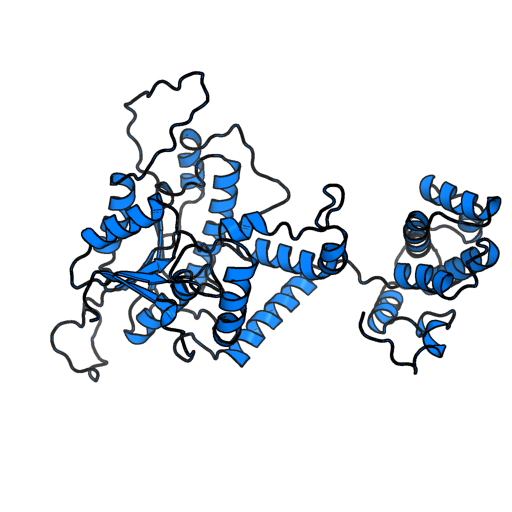OM 857 O O . ASP A 1 105 ? 21.991 -13.038 -40.954 1.00 78.00 105 ASP A O 1
ATOM 861 N N . GLY A 1 106 ? 22.787 -11.643 -42.497 1.00 69.38 106 GLY A N 1
ATOM 862 C CA . GLY A 1 106 ? 21.484 -11.065 -42.842 1.00 69.38 106 GLY A CA 1
ATOM 863 C C . GLY A 1 106 ? 20.526 -12.026 -43.552 1.00 69.38 106 GLY A C 1
ATOM 864 O O . GLY A 1 106 ? 19.342 -11.729 -43.686 1.00 69.38 106 GLY A O 1
ATOM 865 N N . THR A 1 107 ? 21.024 -13.177 -44.010 1.00 70.88 107 THR A N 1
ATOM 866 C CA . THR A 1 107 ? 20.217 -14.236 -44.641 1.00 70.88 107 THR A CA 1
ATOM 867 C C . THR A 1 107 ? 19.839 -15.365 -43.680 1.00 70.88 107 THR A C 1
ATOM 869 O O . THR A 1 107 ? 19.030 -16.220 -44.042 1.00 70.88 107 THR A O 1
ATOM 872 N N . ASP A 1 108 ? 20.371 -15.350 -42.456 1.00 73.94 108 ASP A N 1
ATOM 873 C CA . ASP A 1 108 ? 20.030 -16.303 -41.404 1.00 73.94 108 ASP A CA 1
ATOM 874 C C . ASP A 1 108 ? 18.662 -15.958 -40.778 1.00 73.94 108 ASP A C 1
ATOM 876 O O . ASP A 1 108 ? 18.327 -14.772 -40.658 1.00 73.94 108 ASP A O 1
ATOM 880 N N . PRO A 1 109 ? 17.858 -16.946 -40.332 1.00 65.19 109 PRO A N 1
ATOM 881 C CA . PRO A 1 109 ? 16.603 -16.687 -39.627 1.00 65.19 109 PRO A CA 1
ATOM 882 C C . PRO A 1 109 ? 16.733 -15.702 -38.455 1.00 65.19 109 PRO A C 1
ATOM 884 O O . PRO A 1 109 ? 15.810 -14.920 -38.228 1.00 65.19 109 PRO A O 1
ATOM 887 N N . ASN A 1 110 ? 17.875 -15.667 -37.756 1.00 61.62 110 ASN A N 1
ATOM 888 C CA . ASN A 1 110 ? 18.118 -14.701 -36.682 1.00 61.62 110 ASN A CA 1
ATOM 889 C C . ASN A 1 110 ? 18.275 -13.262 -37.207 1.00 61.62 110 ASN A C 1
ATOM 891 O O . ASN A 1 110 ? 17.860 -12.318 -36.534 1.00 61.62 110 ASN A O 1
ATOM 895 N N . GLY A 1 111 ? 18.822 -13.075 -38.414 1.00 60.44 111 GLY A N 1
ATOM 896 C CA . GLY A 1 111 ? 18.916 -11.771 -39.079 1.00 60.44 111 GLY A CA 1
ATOM 897 C C . GLY A 1 111 ? 17.541 -11.202 -39.448 1.00 60.44 111 GLY A C 1
ATOM 898 O O . GLY A 1 111 ? 17.253 -10.031 -39.178 1.00 60.44 111 GLY A O 1
ATOM 899 N N . TYR A 1 112 ? 16.650 -12.051 -39.975 1.00 65.62 112 TYR A N 1
ATOM 900 C CA . TYR A 1 112 ? 15.255 -11.685 -40.256 1.00 65.62 112 TYR A CA 1
ATOM 901 C C . TYR A 1 112 ? 14.465 -11.402 -38.976 1.00 65.62 112 TYR A C 1
ATOM 903 O O . TYR A 1 112 ? 13.743 -10.403 -38.903 1.00 65.62 112 TYR A O 1
ATOM 911 N N . LEU A 1 113 ? 14.618 -12.258 -37.960 1.00 63.38 113 LEU A N 1
ATOM 912 C CA . LEU A 1 113 ? 13.938 -12.100 -36.679 1.00 63.38 113 LEU A CA 1
ATOM 913 C C . LEU A 1 113 ? 14.335 -10.781 -36.005 1.00 63.38 113 LEU A C 1
ATOM 915 O O . LEU A 1 113 ? 13.455 -10.056 -35.560 1.00 63.38 113 LEU A O 1
ATOM 919 N N . ALA A 1 114 ? 15.617 -10.401 -36.036 1.00 61.34 114 ALA A N 1
ATOM 920 C CA . ALA A 1 114 ? 16.091 -9.149 -35.448 1.00 61.34 114 ALA A CA 1
ATOM 921 C C . ALA A 1 114 ? 15.425 -7.902 -36.062 1.00 61.34 114 ALA A C 1
ATOM 923 O O . ALA A 1 114 ? 14.975 -7.018 -35.333 1.00 61.34 114 ALA A O 1
ATOM 924 N N . CYS A 1 115 ? 15.312 -7.820 -37.394 1.00 60.97 115 CYS A N 1
ATOM 925 C CA . CYS A 1 115 ? 14.647 -6.685 -38.050 1.00 60.97 115 CYS A CA 1
ATOM 926 C C . CYS A 1 115 ? 13.135 -6.676 -37.769 1.00 60.97 115 CYS A C 1
ATOM 928 O O . CYS A 1 115 ? 12.552 -5.626 -37.501 1.00 60.97 115 CYS A O 1
ATOM 930 N N . LYS A 1 116 ? 12.506 -7.855 -37.781 1.00 63.66 116 LYS A N 1
ATOM 931 C CA . LYS A 1 116 ? 11.064 -8.016 -37.576 1.00 63.66 116 LYS A CA 1
ATOM 932 C C . LYS A 1 116 ? 10.650 -7.725 -36.134 1.00 63.66 116 LYS A C 1
ATOM 934 O O . LYS A 1 116 ? 9.787 -6.881 -35.934 1.00 63.66 116 LYS A O 1
ATOM 939 N N . GLU A 1 117 ? 11.308 -8.331 -35.143 1.00 60.66 117 GLU A N 1
ATOM 940 C CA . GLU A 1 117 ? 11.055 -8.093 -33.714 1.00 60.66 117 GLU A CA 1
ATOM 941 C C . GLU A 1 117 ? 11.183 -6.616 -33.358 1.00 60.66 117 GLU A C 1
ATOM 943 O O . GLU A 1 117 ? 10.365 -6.100 -32.607 1.00 60.66 117 GLU A O 1
ATOM 948 N N . THR A 1 118 ? 12.156 -5.918 -33.948 1.00 56.25 118 THR A N 1
ATOM 949 C CA . THR A 1 118 ? 12.355 -4.480 -33.757 1.00 56.25 118 THR A CA 1
ATOM 950 C C . THR A 1 118 ? 11.158 -3.645 -34.210 1.00 56.25 118 THR A C 1
ATOM 952 O O . THR A 1 118 ? 10.757 -2.707 -33.518 1.00 56.25 118 THR A O 1
ATOM 955 N N . ILE A 1 119 ? 10.624 -3.971 -35.388 1.00 55.75 119 ILE A N 1
ATOM 956 C CA . ILE A 1 119 ? 9.556 -3.228 -36.068 1.00 55.75 119 ILE A CA 1
ATOM 957 C C . ILE A 1 119 ? 8.183 -3.592 -35.495 1.00 55.75 119 ILE A C 1
ATOM 959 O O . ILE A 1 119 ? 7.265 -2.777 -35.498 1.00 55.75 119 ILE A O 1
ATOM 963 N N . THR A 1 120 ? 8.056 -4.799 -34.946 1.00 52.66 120 THR A N 1
ATOM 964 C CA . THR A 1 120 ? 6.833 -5.327 -34.343 1.00 52.66 120 THR A CA 1
ATOM 965 C C . THR A 1 120 ? 6.936 -5.407 -32.820 1.00 52.66 120 THR A C 1
ATOM 967 O O . THR A 1 120 ? 6.313 -6.285 -32.225 1.00 52.66 120 THR A O 1
ATOM 970 N N . MET A 1 121 ? 7.745 -4.561 -32.170 1.00 52.41 121 MET A N 1
ATOM 971 C CA . MET A 1 121 ? 7.719 -4.447 -30.707 1.00 52.41 121 MET A CA 1
ATOM 972 C C . MET A 1 121 ? 6.431 -3.743 -30.280 1.00 52.41 121 MET A C 1
ATOM 974 O O . MET A 1 121 ? 6.038 -2.769 -30.930 1.00 52.41 121 MET A O 1
ATOM 978 N N . PRO A 1 122 ? 5.752 -4.205 -29.214 1.00 52.62 122 PRO A N 1
ATOM 979 C CA . PRO A 1 122 ? 4.570 -3.514 -28.733 1.00 52.62 122 PRO A CA 1
ATOM 980 C C . PRO A 1 122 ? 4.953 -2.079 -28.363 1.00 52.62 122 PRO A C 1
ATOM 982 O O . PRO A 1 122 ? 6.032 -1.866 -27.793 1.00 52.62 122 PRO A O 1
ATOM 985 N N . PRO A 1 123 ? 4.120 -1.084 -28.719 1.00 57.09 123 PRO A N 1
ATOM 986 C CA . PRO A 1 123 ? 4.330 0.271 -28.238 1.00 57.09 123 PRO A CA 1
ATOM 987 C C . PRO A 1 123 ? 4.383 0.244 -26.709 1.00 57.09 123 PRO A C 1
ATOM 989 O O . PRO A 1 123 ? 3.773 -0.621 -26.074 1.00 57.09 123 PRO A O 1
ATOM 992 N N . LYS A 1 124 ? 5.133 1.183 -26.118 1.00 58.38 124 LYS A N 1
ATOM 993 C CA . LYS A 1 124 ? 5.150 1.325 -24.660 1.00 58.38 124 LYS A CA 1
ATOM 994 C C . LYS A 1 124 ? 3.705 1.413 -24.155 1.00 58.38 124 LYS A C 1
ATOM 996 O O . LYS A 1 124 ? 2.922 2.130 -24.785 1.00 58.38 124 LYS A O 1
ATOM 1001 N N . PRO A 1 125 ? 3.364 0.718 -23.057 1.00 68.56 125 PRO A N 1
ATOM 1002 C CA . PRO A 1 125 ? 2.007 0.714 -22.536 1.00 68.56 125 PRO A CA 1
ATOM 1003 C C . PRO A 1 125 ? 1.510 2.146 -22.334 1.00 68.56 125 PRO A C 1
ATOM 1005 O O . PRO A 1 125 ? 2.179 2.959 -21.691 1.00 68.56 125 PRO A O 1
ATOM 1008 N N . SER A 1 126 ? 0.358 2.466 -22.915 1.00 80.75 126 SER A N 1
ATOM 1009 C CA . SER A 1 126 ? -0.256 3.783 -22.773 1.00 80.75 126 SER A CA 1
ATOM 1010 C C . SER A 1 126 ? -0.975 3.909 -21.426 1.00 80.75 126 SER A C 1
ATOM 1012 O O . SER A 1 126 ? -1.247 2.921 -20.738 1.00 80.75 126 SER A O 1
ATOM 1014 N N . THR A 1 127 ? -1.344 5.134 -21.046 1.00 83.25 127 THR A N 1
ATOM 1015 C CA . THR A 1 127 ? -2.192 5.362 -19.863 1.00 83.25 127 THR A CA 1
ATOM 1016 C C . THR A 1 127 ? -3.548 4.656 -19.983 1.00 83.25 127 THR A C 1
ATOM 1018 O O . THR A 1 127 ? -4.083 4.199 -18.977 1.00 83.25 127 THR A O 1
ATOM 1021 N N . ASP A 1 128 ? -4.086 4.521 -21.197 1.00 88.12 128 ASP A N 1
ATOM 1022 C CA . ASP A 1 128 ? -5.333 3.793 -21.455 1.00 88.12 128 ASP A CA 1
ATOM 1023 C C . ASP A 1 128 ? -5.170 2.282 -21.212 1.00 88.12 128 ASP A C 1
ATOM 1025 O O . ASP A 1 128 ? -6.037 1.649 -20.610 1.00 88.12 128 ASP A O 1
ATOM 1029 N N . ASP A 1 129 ? -4.019 1.708 -21.578 1.00 88.44 129 ASP A N 1
ATOM 1030 C CA . ASP A 1 129 ? -3.721 0.297 -21.305 1.00 88.44 129 ASP A CA 1
ATOM 1031 C C . ASP A 1 129 ? -3.636 0.012 -19.802 1.00 88.44 129 ASP A C 1
ATOM 1033 O O . ASP A 1 129 ? -4.122 -1.026 -19.343 1.00 88.44 129 ASP A O 1
ATOM 1037 N N . PHE A 1 130 ? -3.068 0.948 -19.032 1.00 90.12 130 PHE A N 1
ATOM 1038 C CA . PHE A 1 130 ? -3.041 0.873 -17.571 1.00 90.12 130 PHE A CA 1
ATOM 1039 C C . PHE A 1 130 ? -4.453 0.900 -16.968 1.00 90.12 130 PHE A C 1
ATOM 1041 O O . PHE A 1 130 ? -4.769 0.063 -16.124 1.00 90.12 130 PHE A O 1
ATOM 1048 N N . LEU A 1 131 ? -5.320 1.816 -17.415 1.00 92.00 131 LEU A N 1
ATOM 1049 C CA . LEU A 1 131 ? -6.701 1.897 -16.922 1.00 92.00 131 LEU A CA 1
ATOM 1050 C C . LEU A 1 131 ? -7.487 0.626 -17.255 1.00 92.00 131 LEU A C 1
ATOM 1052 O O . LEU A 1 131 ? -8.085 0.030 -16.365 1.00 92.00 131 LEU A O 1
ATOM 1056 N N . LYS A 1 132 ? -7.381 0.125 -18.490 1.00 92.88 132 LYS A N 1
ATOM 1057 C CA . LYS A 1 132 ? -7.989 -1.154 -18.889 1.00 92.88 132 LYS A CA 1
ATOM 1058 C C . LYS A 1 132 ? -7.463 -2.331 -18.074 1.00 92.88 132 LYS A C 1
ATOM 1060 O O . LYS A 1 132 ? -8.199 -3.281 -17.821 1.00 92.88 132 LYS A O 1
ATOM 1065 N N . TRP A 1 133 ? -6.180 -2.329 -17.715 1.00 93.62 133 TRP A N 1
ATOM 1066 C CA . TRP A 1 133 ? -5.599 -3.356 -16.851 1.00 93.62 133 TRP A CA 1
ATOM 1067 C C . TRP A 1 133 ? -6.178 -3.296 -15.435 1.00 93.62 133 TRP A C 1
ATOM 1069 O O . TRP A 1 133 ? -6.564 -4.335 -14.900 1.00 93.62 133 TRP A O 1
ATOM 1079 N N . LEU A 1 134 ? -6.322 -2.094 -14.878 1.00 91.62 134 LEU A N 1
ATOM 1080 C CA . LEU A 1 134 ? -6.936 -1.881 -13.571 1.00 91.62 134 LEU A CA 1
ATOM 1081 C C . LEU A 1 134 ? -8.423 -2.274 -13.556 1.00 91.62 134 LEU A C 1
ATOM 1083 O O . LEU A 1 134 ? -8.866 -2.953 -12.631 1.00 91.62 134 LEU A O 1
ATOM 1087 N N . ASP A 1 135 ? -9.174 -1.938 -14.606 1.00 92.06 135 ASP A N 1
ATOM 1088 C CA . ASP A 1 135 ? -10.585 -2.317 -14.748 1.00 92.06 135 ASP A CA 1
ATOM 1089 C C . ASP A 1 135 ? -10.762 -3.839 -14.772 1.00 92.06 135 ASP A C 1
ATOM 1091 O O . ASP A 1 135 ? -11.660 -4.371 -14.118 1.00 92.06 135 ASP A O 1
ATOM 1095 N N . ARG A 1 136 ? -9.867 -4.563 -15.462 1.00 92.94 136 ARG A N 1
ATOM 1096 C CA . ARG A 1 136 ? -9.862 -6.036 -15.445 1.00 92.94 136 ARG A CA 1
ATOM 1097 C C . ARG A 1 136 ? -9.586 -6.592 -14.051 1.00 92.94 136 ARG A C 1
ATOM 1099 O O . ARG A 1 136 ? -10.255 -7.535 -13.644 1.00 92.94 136 ARG A O 1
ATOM 1106 N N . ILE A 1 137 ? -8.636 -6.014 -13.312 1.00 90.44 137 ILE A N 1
ATOM 1107 C CA . ILE A 1 137 ? -8.363 -6.419 -11.924 1.00 90.44 137 ILE A CA 1
ATOM 1108 C C . ILE A 1 137 ? -9.616 -6.234 -11.067 1.00 90.44 137 ILE A C 1
ATOM 1110 O O . ILE A 1 137 ? -9.998 -7.146 -10.339 1.00 90.44 137 ILE A O 1
ATOM 1114 N N . ASN A 1 138 ? -10.284 -5.087 -11.177 1.00 89.25 138 ASN A N 1
ATOM 1115 C CA . ASN A 1 138 ? -11.492 -4.803 -10.406 1.00 89.25 138 ASN A CA 1
ATOM 1116 C C . ASN A 1 138 ? -12.659 -5.728 -10.774 1.00 89.25 138 ASN A C 1
ATOM 1118 O O . ASN A 1 138 ? -13.363 -6.197 -9.880 1.00 89.25 138 ASN A O 1
ATOM 1122 N N . ALA A 1 139 ? -12.838 -6.044 -12.060 1.00 89.88 139 ALA A N 1
ATOM 1123 C CA . ALA A 1 139 ? -13.840 -7.008 -12.508 1.00 89.88 139 ALA A CA 1
ATOM 1124 C C . ALA A 1 139 ? -13.586 -8.407 -11.918 1.00 89.88 139 ALA A C 1
ATOM 1126 O O . ALA A 1 139 ? -14.496 -9.001 -11.339 1.00 89.88 139 ALA A O 1
ATOM 1127 N N . ASN A 1 140 ? -12.335 -8.879 -11.968 1.00 90.25 140 ASN A N 1
ATOM 1128 C CA . ASN A 1 140 ? -11.949 -10.182 -11.424 1.00 90.25 140 ASN A CA 1
ATOM 1129 C C . ASN A 1 140 ? -12.196 -10.282 -9.910 1.00 90.25 140 ASN A C 1
ATOM 1131 O O . ASN A 1 140 ? -12.609 -11.332 -9.430 1.00 90.25 140 ASN A O 1
ATOM 1135 N N . ARG A 1 141 ? -12.004 -9.195 -9.145 1.00 89.19 141 ARG A N 1
ATOM 1136 C CA . ARG A 1 141 ? -12.310 -9.182 -7.698 1.00 89.19 141 ARG A CA 1
ATOM 1137 C C . ARG A 1 141 ? -13.779 -9.475 -7.424 1.00 89.19 141 ARG A C 1
ATOM 1139 O O . ARG A 1 141 ? -14.094 -10.258 -6.533 1.00 89.19 141 ARG A O 1
ATOM 1146 N N . VAL A 1 142 ? -14.676 -8.842 -8.180 1.00 88.06 142 VAL A N 1
ATOM 1147 C CA . VAL A 1 142 ? -16.125 -9.023 -8.014 1.00 88.06 142 VAL A CA 1
ATOM 1148 C C . VAL A 1 142 ? -16.539 -10.442 -8.400 1.00 88.06 142 VAL A C 1
ATOM 1150 O O . VAL A 1 142 ? -17.376 -11.038 -7.723 1.00 88.06 142 VAL A O 1
ATOM 1153 N N . GLU A 1 143 ? -15.944 -10.985 -9.464 1.00 88.75 143 GLU A N 1
ATOM 1154 C CA . GLU A 1 143 ? -16.209 -12.344 -9.940 1.00 88.75 143 GLU A CA 1
ATOM 1155 C C . GLU A 1 143 ? -15.714 -13.413 -8.952 1.00 88.75 143 GLU A C 1
ATOM 1157 O O . GLU A 1 143 ? -16.477 -14.306 -8.585 1.00 88.75 143 GLU A O 1
ATOM 1162 N N . ASN A 1 144 ? -14.475 -13.292 -8.465 1.00 87.19 144 ASN A N 1
ATOM 1163 C CA . ASN A 1 144 ? -13.827 -14.318 -7.643 1.00 87.19 144 ASN A CA 1
ATOM 1164 C C . ASN A 1 144 ? -14.196 -14.235 -6.154 1.00 87.19 144 ASN A C 1
ATOM 1166 O O . ASN A 1 144 ? -14.288 -15.263 -5.482 1.00 87.19 144 ASN A O 1
ATOM 1170 N N . CYS A 1 145 ? -14.379 -13.027 -5.611 1.00 84.69 145 CYS A N 1
ATOM 1171 C CA . CYS A 1 145 ? -14.558 -12.811 -4.170 1.00 84.69 145 CYS A CA 1
ATOM 1172 C C . CYS A 1 145 ? -15.974 -12.374 -3.772 1.00 84.69 145 CYS A C 1
ATOM 1174 O O . CYS A 1 145 ? -16.271 -12.305 -2.577 1.00 84.69 145 CYS A O 1
ATOM 1176 N N . GLY A 1 146 ? -16.844 -12.080 -4.741 1.00 84.00 146 GLY A N 1
ATOM 1177 C CA . GLY A 1 146 ? -18.184 -11.552 -4.508 1.00 84.00 146 GLY A CA 1
ATOM 1178 C C . GLY A 1 146 ? -18.234 -10.024 -4.424 1.00 84.00 146 GLY A C 1
ATOM 1179 O O . GLY A 1 146 ? -17.253 -9.314 -4.643 1.00 84.00 146 GLY A O 1
ATOM 1180 N N . LYS A 1 147 ? -19.424 -9.492 -4.119 1.00 86.50 147 LYS A N 1
ATOM 1181 C CA . LYS A 1 147 ? -19.695 -8.043 -4.162 1.00 86.50 147 LYS A CA 1
ATOM 1182 C C . LYS A 1 147 ? -19.168 -7.281 -2.951 1.00 86.50 147 LYS A C 1
ATOM 1184 O O . LYS A 1 147 ? -19.054 -6.063 -3.026 1.00 86.50 147 LYS A O 1
ATOM 1189 N N . SER A 1 148 ? -18.912 -7.962 -1.836 1.00 88.50 148 SER A N 1
ATOM 1190 C CA . SER A 1 148 ? -18.489 -7.327 -0.593 1.00 88.50 148 SER A CA 1
ATOM 1191 C C . SER A 1 148 ? -17.678 -8.271 0.291 1.00 88.50 148 SER A C 1
ATOM 1193 O O . SER A 1 148 ? -17.794 -9.494 0.212 1.00 88.50 148 SER A O 1
ATOM 1195 N N . VAL A 1 149 ? -16.920 -7.699 1.227 1.00 88.75 149 VAL A N 1
ATOM 1196 C CA . VAL A 1 149 ? -16.216 -8.464 2.270 1.00 88.75 149 VAL A CA 1
ATOM 1197 C C . VAL A 1 149 ? -17.156 -9.249 3.205 1.00 88.75 149 VAL A C 1
ATOM 1199 O O . VAL A 1 149 ? -16.711 -10.164 3.908 1.00 88.75 149 VAL A O 1
ATOM 1202 N N . ALA A 1 150 ? -18.449 -8.908 3.247 1.00 85.75 150 ALA A N 1
ATOM 1203 C CA . ALA A 1 150 ? -19.431 -9.643 4.043 1.00 85.75 150 ALA A CA 1
ATOM 1204 C C . ALA A 1 150 ? -19.666 -11.056 3.485 1.00 85.75 150 ALA A C 1
ATOM 1206 O O . ALA A 1 150 ? -19.818 -11.996 4.265 1.00 85.75 150 ALA A O 1
ATOM 1207 N N . ASP A 1 151 ? -19.604 -11.198 2.160 1.00 82.81 151 ASP A N 1
ATOM 1208 C CA . ASP A 1 151 ? -19.830 -12.455 1.437 1.00 82.81 151 ASP A CA 1
ATOM 1209 C C . ASP A 1 151 ? -18.551 -13.305 1.323 1.00 82.81 151 ASP A C 1
ATOM 1211 O O . ASP A 1 151 ? -18.604 -14.500 1.036 1.00 82.81 151 ASP A O 1
ATOM 1215 N N . TYR A 1 152 ? -17.390 -12.699 1.580 1.00 87.69 152 TYR A N 1
ATOM 1216 C CA . TYR A 1 152 ? -16.085 -13.335 1.437 1.00 87.69 152 TYR A CA 1
ATOM 1217 C C . TYR A 1 152 ? -15.703 -14.206 2.647 1.00 87.69 152 TYR A C 1
ATOM 1219 O O . TYR A 1 152 ? -15.935 -13.844 3.808 1.00 87.69 152 TYR A O 1
ATOM 1227 N N . SER A 1 153 ? -15.043 -15.342 2.403 1.00 85.62 153 SER A N 1
ATOM 1228 C CA . SER A 1 153 ? -14.503 -16.202 3.466 1.00 85.62 153 SER A CA 1
ATOM 1229 C C . SER A 1 153 ? -13.192 -15.630 4.015 1.00 85.62 153 SER A C 1
ATOM 1231 O O . SER A 1 153 ? -12.108 -15.899 3.504 1.00 85.62 153 SER A O 1
ATOM 1233 N N . PHE A 1 154 ? -13.286 -14.823 5.072 1.00 84.94 154 PHE A N 1
ATOM 1234 C CA . PHE A 1 154 ? -12.128 -14.164 5.675 1.00 84.94 154 PHE A CA 1
ATOM 1235 C C . PHE A 1 154 ? -11.274 -15.134 6.511 1.00 84.94 154 PHE A C 1
ATOM 1237 O O . PHE A 1 154 ? -11.762 -15.737 7.471 1.00 84.94 154 PHE A O 1
ATOM 1244 N N . SER A 1 155 ? -9.974 -15.219 6.217 1.00 88.81 155 SER A N 1
ATOM 1245 C CA . SER A 1 155 ? -9.027 -16.059 6.964 1.00 88.81 155 SER A CA 1
ATOM 1246 C C . SER A 1 155 ? -8.759 -15.504 8.365 1.00 88.81 155 SER A C 1
ATOM 1248 O O . SER A 1 155 ? -7.930 -14.614 8.562 1.00 88.81 155 SER A O 1
ATOM 1250 N N . ALA A 1 156 ? -9.440 -16.059 9.370 1.00 88.50 156 ALA A N 1
ATOM 1251 C CA . ALA A 1 156 ? -9.372 -15.584 10.754 1.00 88.50 156 ALA A CA 1
ATOM 1252 C C . ALA A 1 156 ? -7.959 -15.629 11.371 1.00 88.50 156 ALA A C 1
ATOM 1254 O O . ALA A 1 156 ? -7.664 -14.866 12.287 1.00 88.50 156 ALA A O 1
ATOM 1255 N N . CYS A 1 157 ? -7.057 -16.462 10.842 1.00 91.31 157 CYS A N 1
ATOM 1256 C CA . CYS A 1 157 ? -5.664 -16.548 11.289 1.00 91.31 157 CYS A CA 1
ATOM 1257 C C . CYS A 1 157 ? -4.867 -15.241 11.102 1.00 91.31 157 CYS A C 1
ATOM 1259 O O . CYS A 1 157 ? -3.822 -15.072 11.732 1.00 91.31 157 CYS A O 1
ATOM 1261 N N . ARG A 1 158 ? -5.350 -14.312 10.259 1.00 93.56 158 ARG A N 1
ATOM 1262 C CA . ARG A 1 158 ? -4.764 -12.975 10.053 1.00 93.56 158 ARG A CA 1
ATOM 1263 C C . ARG A 1 158 ? -5.052 -11.995 11.188 1.00 93.56 158 ARG A C 1
ATOM 1265 O O . ARG A 1 158 ? -4.488 -10.906 11.178 1.00 93.56 158 ARG A O 1
ATOM 1272 N N . ILE A 1 159 ? -5.927 -12.349 12.130 1.00 94.12 159 ILE A N 1
ATOM 1273 C CA . ILE A 1 159 ? -6.414 -11.447 13.176 1.00 94.12 159 ILE A CA 1
ATOM 1274 C C . ILE A 1 159 ? -5.849 -11.874 14.529 1.00 94.12 159 ILE A C 1
ATOM 1276 O O . ILE A 1 159 ? -5.892 -13.044 14.909 1.00 94.12 159 ILE A O 1
ATOM 1280 N N . ARG A 1 160 ? -5.380 -10.895 15.297 1.00 93.00 160 ARG A N 1
ATOM 1281 C CA . ARG A 1 160 ? -5.053 -11.013 16.716 1.00 93.00 160 ARG A CA 1
ATOM 1282 C C . ARG A 1 160 ? -5.899 -10.039 17.506 1.00 93.00 160 ARG A C 1
ATOM 1284 O O . ARG A 1 160 ? -6.049 -8.889 17.121 1.00 93.00 160 ARG A O 1
ATOM 1291 N N . ARG A 1 161 ? -6.437 -10.475 18.637 1.00 92.81 161 ARG A N 1
ATOM 1292 C CA . ARG A 1 161 ? -7.076 -9.566 19.589 1.0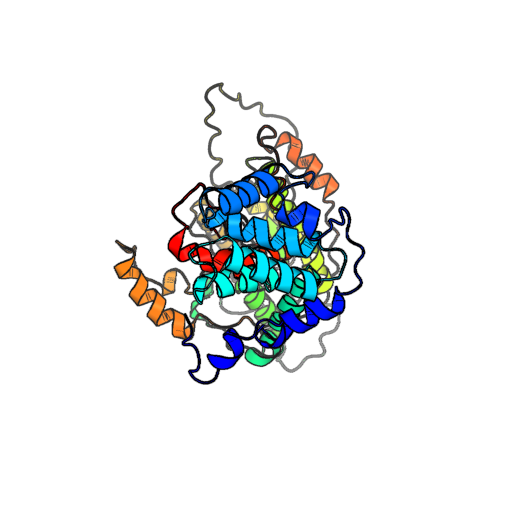0 92.81 161 ARG A CA 1
ATOM 1293 C C . ARG A 1 161 ? -6.045 -9.148 20.630 1.00 92.81 161 ARG A C 1
ATOM 1295 O O . ARG A 1 161 ? -5.483 -10.015 21.294 1.00 92.81 161 ARG A O 1
ATOM 1302 N N . MET A 1 162 ? -5.833 -7.846 20.766 1.00 92.19 162 MET A N 1
ATOM 1303 C CA . MET A 1 162 ? -4.878 -7.260 21.707 1.00 92.19 162 MET A CA 1
ATOM 1304 C C . MET A 1 162 ? -5.521 -7.022 23.078 1.00 92.19 162 MET A C 1
ATOM 1306 O O . MET A 1 162 ? -4.929 -7.357 24.101 1.00 92.19 162 MET A O 1
ATOM 1310 N N . SER A 1 163 ? -6.759 -6.520 23.102 1.00 90.06 163 SER A N 1
ATOM 1311 C CA . SER A 1 163 ? -7.522 -6.269 24.332 1.00 90.06 163 SER A CA 1
ATOM 1312 C C . SER A 1 163 ? -9.036 -6.348 24.123 1.00 90.06 163 SER A C 1
ATOM 1314 O O . SER A 1 163 ? -9.520 -6.506 23.000 1.00 90.06 163 SER A O 1
ATOM 1316 N N . GLY A 1 164 ? -9.772 -6.258 25.235 1.00 80.56 164 GLY A N 1
ATOM 1317 C CA . GLY A 1 164 ? -11.232 -6.196 25.284 1.00 80.56 164 GLY A CA 1
ATOM 1318 C C . GLY A 1 164 ? -11.948 -7.543 25.136 1.00 80.56 164 GLY A C 1
ATOM 1319 O O . GLY A 1 164 ? -11.376 -8.571 24.750 1.00 80.56 164 GLY A O 1
ATOM 1320 N N . LYS A 1 165 ? -13.237 -7.554 25.486 1.00 76.06 165 LYS A N 1
ATOM 1321 C CA . LYS A 1 165 ? -14.107 -8.728 25.304 1.00 76.06 165 LYS A CA 1
ATOM 1322 C C . LYS A 1 165 ? -14.461 -8.914 23.828 1.00 76.06 165 LYS A C 1
ATOM 1324 O O . LYS A 1 165 ? -14.501 -7.960 23.066 1.00 76.06 165 LYS A O 1
ATOM 1329 N N . ASN A 1 166 ? -14.735 -10.154 23.410 1.00 73.94 166 ASN A N 1
ATOM 1330 C CA . ASN A 1 166 ? -15.203 -10.443 22.043 1.00 73.94 166 ASN A CA 1
ATOM 1331 C C . ASN A 1 166 ? -16.716 -10.187 21.915 1.00 73.94 166 ASN A C 1
ATOM 1333 O O . ASN A 1 166 ? -17.460 -11.014 21.395 1.00 73.94 166 ASN A O 1
ATOM 1337 N N . GLU A 1 167 ? -17.166 -9.075 22.480 1.00 63.53 167 GLU A N 1
ATOM 1338 C CA . GLU A 1 167 ? -18.556 -8.654 22.542 1.00 63.53 167 GLU A CA 1
ATOM 1339 C C . GLU A 1 167 ? -18.591 -7.243 21.971 1.00 63.53 167 GLU A C 1
ATOM 1341 O O . GLU A 1 167 ? -17.877 -6.364 22.448 1.00 63.53 167 GLU A O 1
ATOM 1346 N N . PHE A 1 168 ? -19.386 -7.025 20.926 1.00 60.47 168 PHE A N 1
ATOM 1347 C CA . PHE A 1 168 ? -19.672 -5.661 20.497 1.00 60.47 168 PHE A CA 1
ATOM 1348 C C . PHE A 1 168 ? -20.574 -5.030 21.552 1.00 60.47 168 PHE A C 1
ATOM 1350 O O . PHE A 1 168 ? -21.463 -5.714 22.069 1.00 60.47 168 PHE A O 1
ATOM 1357 N N . ARG A 1 169 ? -20.378 -3.745 21.861 1.00 61.91 169 ARG A N 1
ATOM 1358 C CA . ARG A 1 169 ? -21.238 -2.987 22.776 1.00 61.91 169 ARG A CA 1
ATOM 1359 C C . ARG A 1 169 ? -22.644 -2.864 22.176 1.00 61.91 169 ARG A C 1
ATOM 1361 O O . ARG A 1 169 ? -23.024 -1.839 21.622 1.00 61.91 169 ARG A O 1
ATOM 1368 N N . THR A 1 170 ? -23.439 -3.929 22.251 1.00 48.69 170 THR A N 1
ATOM 1369 C CA . THR A 1 170 ? -24.877 -3.867 22.011 1.00 48.69 170 THR A CA 1
ATOM 1370 C C . THR A 1 170 ? -25.463 -3.008 23.113 1.00 48.69 170 THR A C 1
ATOM 1372 O O . THR A 1 170 ? -25.301 -3.315 24.297 1.00 48.69 170 THR A O 1
ATOM 1375 N N . VAL A 1 171 ? -26.131 -1.921 22.726 1.00 43.22 171 VAL A N 1
ATOM 1376 C CA . VAL A 1 171 ? -26.969 -1.132 23.632 1.00 43.22 171 VAL A CA 1
ATOM 1377 C C . VAL A 1 171 ? -27.802 -2.110 24.459 1.00 43.22 171 VAL A C 1
ATOM 1379 O O . VAL A 1 171 ? -28.475 -2.977 23.900 1.00 43.22 171 VAL A O 1
ATOM 1382 N N . ARG A 1 172 ? -27.671 -2.025 25.789 1.00 36.97 172 ARG A N 1
ATOM 1383 C CA . ARG A 1 172 ? -28.309 -2.926 26.757 1.00 36.97 172 ARG A CA 1
ATOM 1384 C C . ARG A 1 172 ? -29.763 -3.214 26.353 1.00 36.97 172 ARG A C 1
ATOM 1386 O O . ARG A 1 172 ? -30.607 -2.330 26.435 1.00 36.97 172 ARG A O 1
ATOM 1393 N N . GLY A 1 173 ? -30.047 -4.465 25.988 1.00 38.88 173 GLY A N 1
ATOM 1394 C CA . GLY A 1 173 ? -31.384 -5.049 26.094 1.00 38.88 173 GLY A CA 1
ATOM 1395 C C . GLY A 1 173 ? -32.401 -4.752 24.989 1.00 38.88 173 GLY A C 1
ATOM 1396 O O . GLY A 1 173 ? -33.544 -4.452 25.322 1.00 38.88 173 GLY A O 1
ATOM 1397 N N . LYS A 1 174 ? -32.070 -4.941 23.704 1.00 35.47 174 LYS A N 1
ATOM 1398 C CA . LYS A 1 174 ? -33.101 -5.230 22.687 1.00 35.47 174 LYS A CA 1
ATOM 1399 C C . LYS A 1 174 ? -32.679 -6.335 21.720 1.00 35.47 174 LYS A C 1
ATOM 1401 O O . LYS A 1 174 ? -31.545 -6.366 21.252 1.00 35.47 174 LYS A O 1
ATOM 1406 N N . ASN A 1 175 ? -33.618 -7.247 21.467 1.00 32.28 175 ASN A N 1
ATOM 1407 C CA . ASN A 1 175 ? -33.504 -8.368 20.536 1.00 32.28 175 ASN A CA 1
ATOM 1408 C C . ASN A 1 175 ? -33.043 -7.908 19.144 1.00 32.28 175 ASN A C 1
ATOM 1410 O O . ASN A 1 175 ? -33.473 -6.864 18.660 1.00 32.28 175 ASN A O 1
ATOM 1414 N N . MET A 1 176 ? -32.273 -8.767 18.467 1.00 37.94 176 MET A N 1
ATOM 1415 C CA . MET A 1 176 ? -31.804 -8.630 17.075 1.00 37.94 176 MET A CA 1
ATOM 1416 C C . MET A 1 176 ? -32.906 -8.365 16.021 1.00 37.94 176 MET A C 1
ATOM 1418 O O . MET A 1 176 ? -32.572 -8.095 14.873 1.00 37.94 176 MET A O 1
ATOM 1422 N N . ASN A 1 177 ? -34.193 -8.408 16.391 1.00 35.44 177 ASN A N 1
ATOM 1423 C CA . ASN A 1 177 ? -35.331 -8.189 15.490 1.00 35.44 177 ASN A CA 1
ATOM 1424 C C . ASN A 1 177 ? -35.925 -6.765 15.540 1.00 35.44 177 ASN A C 1
ATOM 1426 O O . ASN A 1 177 ? -36.777 -6.450 14.715 1.00 35.44 177 ASN A O 1
ATOM 1430 N N . ASP A 1 178 ? -35.485 -5.886 16.448 1.00 35.91 178 ASP A N 1
ATOM 1431 C CA . ASP A 1 178 ? -35.943 -4.484 16.493 1.00 35.91 178 ASP A CA 1
ATOM 1432 C C . ASP A 1 178 ? -35.059 -3.612 15.569 1.00 35.91 178 ASP A C 1
ATOM 1434 O O . ASP A 1 178 ? -34.257 -2.787 16.010 1.00 35.91 178 ASP A O 1
ATOM 1438 N N . ILE A 1 179 ? -35.197 -3.795 14.248 1.00 41.56 179 ILE A N 1
ATOM 1439 C CA . ILE A 1 179 ? -34.527 -2.978 13.206 1.00 41.56 179 ILE A CA 1
ATOM 1440 C C . ILE A 1 179 ? -35.137 -1.554 13.119 1.00 41.56 179 ILE A C 1
ATOM 1442 O O . ILE A 1 179 ? -34.712 -0.722 12.327 1.00 41.56 179 ILE A O 1
ATOM 1446 N N . SER A 1 180 ? -36.079 -1.201 13.995 1.00 35.88 180 SER A N 1
ATOM 1447 C CA . SER A 1 180 ? -36.708 0.124 14.070 1.00 35.88 180 SER A CA 1
ATOM 1448 C C . SER A 1 180 ? -36.226 0.947 15.273 1.00 35.88 180 SER A C 1
ATOM 1450 O O . SER A 1 180 ? -37.024 1.481 16.045 1.00 35.88 180 SER A O 1
ATOM 1452 N N . GLY A 1 181 ? -34.912 1.041 15.477 1.00 33.84 181 GLY A N 1
ATOM 1453 C CA . GLY A 1 181 ? -34.339 2.019 16.404 1.00 33.84 181 GLY A CA 1
ATOM 1454 C C . GLY A 1 181 ? -34.187 3.368 15.707 1.00 33.84 181 GLY A C 1
ATOM 1455 O O . GLY A 1 181 ? -33.309 3.503 14.861 1.00 33.84 181 GLY A O 1
ATOM 1456 N N . GLY A 1 182 ? -35.042 4.339 16.042 1.00 30.28 182 GLY A N 1
ATOM 1457 C CA . GLY A 1 182 ? -34.984 5.706 15.514 1.00 30.28 182 GLY A CA 1
ATOM 1458 C C . GLY A 1 182 ? -33.667 6.450 15.814 1.00 30.28 182 GLY A C 1
ATOM 1459 O O . GLY A 1 182 ? -32.822 5.955 16.568 1.00 30.28 182 GLY A O 1
ATOM 1460 N N . PRO A 1 183 ? -33.487 7.652 15.235 1.00 31.70 183 PRO A N 1
ATOM 1461 C CA . PRO A 1 183 ? -32.273 8.454 15.379 1.00 31.70 183 PRO A CA 1
ATOM 1462 C C . PRO A 1 183 ? -32.108 8.871 16.849 1.00 31.70 183 PRO A C 1
ATOM 1464 O O . PRO A 1 183 ? -32.880 9.676 17.360 1.00 31.70 183 PRO A O 1
ATOM 1467 N N . GLY A 1 184 ? -31.147 8.270 17.558 1.00 38.31 184 GLY A N 1
ATOM 1468 C CA . GLY A 1 184 ? -30.911 8.549 18.984 1.00 38.31 184 GLY A CA 1
ATOM 1469 C C . GLY A 1 184 ? -30.360 7.390 19.822 1.00 38.31 184 GLY A C 1
ATOM 1470 O O . GLY A 1 184 ? -29.981 7.599 20.970 1.00 38.31 184 GLY A O 1
ATOM 1471 N N . SER A 1 185 ? -30.266 6.170 19.284 1.00 41.75 185 SER A N 1
ATOM 1472 C CA . SER A 1 185 ? -29.493 5.096 19.922 1.00 41.75 185 SER A CA 1
ATOM 1473 C C . SER A 1 185 ? -28.002 5.329 19.650 1.00 41.75 185 SER A C 1
ATOM 1475 O O . SER A 1 185 ? -27.599 5.280 18.492 1.00 41.75 185 SER A O 1
ATOM 1477 N N . GLN A 1 186 ? -27.195 5.598 20.688 1.00 48.88 186 GLN A N 1
ATOM 1478 C CA . GLN A 1 186 ? -25.725 5.643 20.602 1.00 48.88 186 GLN A CA 1
ATOM 1479 C C . GLN A 1 186 ? -25.204 4.289 20.099 1.00 48.88 186 GLN A C 1
ATOM 1481 O O . GLN A 1 186 ? -24.990 3.353 20.871 1.00 48.88 186 GLN A O 1
ATOM 1486 N N . ARG A 1 187 ? -25.077 4.156 18.780 1.00 62.44 187 ARG A N 1
ATOM 1487 C CA . ARG A 1 187 ? -24.408 3.037 18.132 1.00 62.44 187 ARG A CA 1
ATOM 1488 C C . ARG A 1 187 ? -22.961 3.473 17.954 1.00 62.44 187 ARG A C 1
ATOM 1490 O O . ARG A 1 187 ? -22.694 4.315 17.103 1.00 62.44 187 ARG A O 1
ATOM 1497 N N . GLY A 1 188 ? -22.066 2.960 18.799 1.00 79.31 188 GLY A N 1
ATOM 1498 C CA . GLY A 1 188 ? -20.632 3.230 18.676 1.00 79.31 188 GLY A CA 1
ATOM 1499 C C . GLY A 1 188 ? -20.114 2.868 17.281 1.00 79.31 188 GLY A C 1
ATOM 1500 O O . GLY A 1 188 ? -20.746 2.096 16.557 1.00 79.31 188 GLY A O 1
ATOM 1501 N N . CYS A 1 189 ? -18.973 3.419 16.885 1.00 91.50 189 CYS A N 1
ATOM 1502 C CA . CYS A 1 189 ? -18.436 3.234 15.535 1.00 91.50 189 CYS A CA 1
ATOM 1503 C C . CYS A 1 189 ? -17.339 2.159 15.463 1.00 91.50 189 CYS A C 1
ATOM 1505 O O . CYS A 1 189 ? -16.817 1.706 16.485 1.00 91.50 189 CYS A O 1
ATOM 1507 N N . VAL A 1 190 ? -16.972 1.746 14.247 1.00 95.56 190 VAL A N 1
ATOM 1508 C CA . VAL A 1 190 ? -15.742 0.974 14.016 1.00 95.56 190 VAL A CA 1
ATOM 1509 C C . VAL A 1 190 ? -14.665 1.920 13.510 1.00 95.56 190 VAL A C 1
ATOM 1511 O O . VAL A 1 190 ? -14.883 2.642 12.538 1.00 95.56 190 VAL A O 1
ATOM 1514 N N . VAL A 1 191 ? -13.494 1.888 14.143 1.00 97.00 191 VAL A N 1
ATOM 1515 C CA . VAL A 1 191 ? -12.345 2.704 13.742 1.00 97.00 191 VAL A CA 1
ATOM 1516 C C . VAL A 1 191 ? -11.206 1.802 13.284 1.00 97.00 191 VAL A C 1
ATOM 1518 O O . VAL A 1 191 ? -10.718 0.975 14.053 1.00 97.00 191 VAL A O 1
ATOM 1521 N N . TYR A 1 192 ? -10.760 1.975 12.043 1.00 98.19 192 TYR A N 1
ATOM 1522 C CA . TYR A 1 192 ? -9.477 1.480 11.564 1.00 98.19 192 TYR A CA 1
ATOM 1523 C C . TYR A 1 192 ? -8.396 2.530 11.840 1.00 98.19 192 TYR A C 1
ATOM 1525 O O . TYR A 1 192 ? -8.312 3.557 11.170 1.00 98.19 192 TYR A O 1
ATOM 1533 N N . TRP A 1 193 ? -7.562 2.259 12.836 1.00 97.38 193 TRP A N 1
ATOM 1534 C CA . TRP A 1 193 ? -6.315 2.970 13.060 1.00 97.38 193 TRP A CA 1
ATOM 1535 C C . TRP A 1 193 ? -5.257 2.462 12.076 1.00 97.38 193 TRP A C 1
ATOM 1537 O O . TRP A 1 193 ? -4.603 1.439 12.301 1.00 97.38 193 TRP A O 1
ATOM 1547 N N . MET A 1 194 ? -5.123 3.202 10.979 1.00 96.56 194 MET A N 1
ATOM 1548 C CA . MET A 1 194 ? -4.126 2.990 9.940 1.00 96.56 194 MET A CA 1
ATOM 1549 C C . MET A 1 194 ? -2.760 3.441 10.451 1.00 96.56 194 MET A C 1
ATOM 1551 O O . MET A 1 194 ? -2.606 4.574 10.917 1.00 96.56 194 MET A O 1
ATOM 1555 N N . ASN A 1 195 ? -1.771 2.556 10.353 1.00 91.38 195 ASN A N 1
ATOM 1556 C CA . ASN A 1 195 ? -0.400 2.854 10.744 1.00 91.38 195 ASN A CA 1
ATOM 1557 C C . ASN A 1 195 ? 0.563 2.543 9.593 1.00 91.38 195 ASN A C 1
ATOM 1559 O O . ASN A 1 195 ? 1.079 3.451 8.935 1.00 91.38 195 ASN A O 1
ATOM 1563 N N . ARG A 1 196 ? 0.759 1.257 9.296 1.00 93.56 196 ARG A N 1
ATOM 1564 C CA . ARG A 1 196 ? 1.674 0.806 8.249 1.00 93.56 196 ARG A CA 1
ATOM 1565 C C . ARG A 1 196 ? 1.024 0.776 6.871 1.00 93.56 196 ARG A C 1
ATOM 1567 O O . ARG A 1 196 ? 1.661 1.207 5.920 1.00 93.56 196 ARG A O 1
ATOM 1574 N N . ASP A 1 197 ? -0.201 0.261 6.757 1.00 95.44 197 ASP A N 1
ATOM 1575 C CA . ASP A 1 197 ? -0.839 -0.086 5.480 1.00 95.44 197 ASP A CA 1
ATOM 1576 C C . ASP A 1 197 ? -1.675 1.073 4.902 1.00 95.44 197 ASP A C 1
ATOM 1578 O O . ASP A 1 197 ? -2.900 1.103 5.016 1.00 95.44 197 ASP A O 1
ATOM 1582 N N . GLN A 1 198 ? -1.001 2.048 4.277 1.00 94.56 198 GLN A N 1
ATOM 1583 C CA . GLN A 1 198 ? -1.580 3.331 3.840 1.00 94.56 198 GLN A CA 1
ATOM 1584 C C . GLN A 1 198 ? -2.277 3.254 2.474 1.00 94.56 198 GLN A C 1
ATOM 1586 O O . GLN A 1 198 ? -1.933 3.969 1.530 1.00 94.56 198 GLN A O 1
ATOM 1591 N N . ARG A 1 199 ? -3.261 2.361 2.370 1.00 95.38 199 ARG A N 1
ATOM 1592 C CA . ARG A 1 199 ? -4.101 2.164 1.181 1.00 95.38 199 ARG A CA 1
ATOM 1593 C C . ARG A 1 199 ? -5.490 1.671 1.575 1.00 95.38 199 ARG A C 1
ATOM 1595 O O . ARG A 1 199 ? -5.651 0.999 2.598 1.00 95.38 199 ARG A O 1
ATOM 1602 N N . ILE A 1 200 ? -6.484 1.990 0.751 1.00 95.69 200 ILE A N 1
ATOM 1603 C CA . ILE A 1 200 ? -7.867 1.530 0.930 1.00 95.69 200 ILE A CA 1
ATOM 1604 C C . ILE A 1 200 ? -8.064 0.163 0.280 1.00 95.69 200 ILE A C 1
ATOM 1606 O O . ILE A 1 200 ? -8.568 -0.773 0.899 1.00 95.69 200 ILE A O 1
ATOM 1610 N N . HIS A 1 201 ? -7.628 0.029 -0.967 1.00 93.19 201 HIS A N 1
ATOM 1611 C CA . HIS A 1 201 ? -7.710 -1.224 -1.703 1.00 93.19 201 HIS A CA 1
ATOM 1612 C C . HIS A 1 201 ? -6.646 -2.228 -1.227 1.00 93.19 201 HIS A C 1
ATOM 1614 O O . HIS A 1 201 ? -5.587 -1.849 -0.736 1.00 93.19 201 HIS A O 1
ATOM 1620 N N . ASP A 1 202 ? -6.941 -3.526 -1.346 1.00 93.88 202 ASP A N 1
ATOM 1621 C CA . ASP A 1 202 ? -6.030 -4.632 -0.993 1.00 93.88 202 ASP A CA 1
ATOM 1622 C C . ASP A 1 202 ? -5.483 -4.580 0.442 1.00 93.88 202 ASP A C 1
ATOM 1624 O O . ASP A 1 202 ? -4.359 -4.999 0.728 1.00 93.88 202 ASP A O 1
ATOM 1628 N N . ASN A 1 203 ? -6.294 -4.060 1.365 1.00 96.81 203 ASN A N 1
ATOM 1629 C CA . ASN A 1 203 ? -5.952 -3.907 2.771 1.00 96.81 203 ASN A CA 1
ATOM 1630 C C . ASN A 1 203 ? -6.832 -4.812 3.646 1.00 96.81 203 ASN A C 1
ATOM 1632 O O . ASN A 1 203 ? -8.004 -4.521 3.898 1.00 96.81 203 ASN A O 1
ATOM 1636 N N . TRP A 1 204 ? -6.260 -5.908 4.157 1.00 96.38 204 TRP A N 1
ATOM 1637 C CA . TRP A 1 204 ? -6.989 -6.838 5.029 1.00 96.38 204 TRP A CA 1
ATOM 1638 C C . TRP A 1 204 ? -7.471 -6.201 6.339 1.00 96.38 204 TRP A C 1
ATOM 1640 O O . TRP A 1 204 ? -8.503 -6.629 6.859 1.00 96.38 204 TRP A O 1
ATOM 1650 N N . ALA A 1 205 ? -6.769 -5.193 6.870 1.00 97.44 205 ALA A N 1
ATOM 1651 C CA . ALA A 1 205 ? -7.170 -4.500 8.092 1.00 97.44 205 ALA A CA 1
ATOM 1652 C C . ALA A 1 205 ? -8.421 -3.646 7.848 1.00 97.44 205 ALA A C 1
ATOM 1654 O O . ALA A 1 205 ? -9.393 -3.760 8.600 1.00 97.44 205 ALA A O 1
ATOM 1655 N N . LEU A 1 206 ? -8.450 -2.879 6.750 1.00 97.25 206 LEU A N 1
ATOM 1656 C CA . LEU A 1 206 ? -9.638 -2.112 6.368 1.00 97.25 206 LEU A CA 1
ATOM 1657 C C . LEU A 1 206 ? -10.817 -3.031 6.020 1.00 97.25 206 LEU A C 1
ATOM 1659 O O . LEU A 1 206 ? -11.930 -2.804 6.489 1.00 97.25 206 LEU A O 1
ATOM 1663 N N . LEU A 1 207 ? -10.584 -4.092 5.245 1.00 96.38 207 LEU A N 1
ATOM 1664 C CA . LEU A 1 207 ? -11.618 -5.068 4.889 1.00 96.38 207 LEU A CA 1
ATOM 1665 C C . LEU A 1 207 ? -12.233 -5.717 6.137 1.00 96.38 207 LEU A C 1
ATOM 1667 O O . LEU A 1 207 ? -13.454 -5.850 6.241 1.00 96.38 207 LEU A O 1
ATOM 1671 N N . PHE A 1 208 ? -11.407 -6.077 7.121 1.00 96.31 208 PHE A N 1
ATOM 1672 C CA . PHE A 1 208 ? -11.892 -6.601 8.394 1.00 96.31 208 PHE A CA 1
ATOM 1673 C C . PHE A 1 208 ? -12.715 -5.565 9.173 1.00 96.31 208 PHE A C 1
ATOM 1675 O O . PHE A 1 208 ? -13.796 -5.892 9.672 1.00 96.31 208 PHE A O 1
ATOM 1682 N N . ALA A 1 209 ? -12.254 -4.313 9.228 1.00 96.56 209 ALA A N 1
ATOM 1683 C CA . ALA A 1 209 ? -12.988 -3.221 9.861 1.00 96.56 209 ALA A CA 1
ATOM 1684 C C . ALA A 1 209 ? -14.351 -2.983 9.183 1.00 96.56 209 ALA A C 1
ATOM 1686 O O . ALA A 1 209 ? -15.375 -2.919 9.866 1.00 96.56 209 ALA A O 1
ATOM 1687 N N . GLN A 1 210 ? -14.398 -2.960 7.846 1.00 95.62 210 GLN A N 1
ATOM 1688 C CA . GLN A 1 210 ? -15.641 -2.831 7.084 1.00 95.62 210 GLN A CA 1
ATOM 1689 C C . GLN A 1 210 ? -16.581 -4.014 7.332 1.00 95.62 210 GLN A C 1
ATOM 1691 O O . GLN A 1 210 ? -17.771 -3.810 7.558 1.00 95.62 210 GLN A O 1
ATOM 1696 N N . ARG A 1 211 ? -16.070 -5.250 7.393 1.00 94.12 211 ARG A N 1
ATOM 1697 C CA . ARG A 1 211 ? -16.879 -6.436 7.721 1.00 94.12 211 ARG A CA 1
ATOM 1698 C C . ARG A 1 211 ? -17.566 -6.308 9.083 1.00 94.12 211 ARG A C 1
ATOM 1700 O O . ARG A 1 211 ? -18.741 -6.656 9.208 1.00 94.12 211 ARG A O 1
ATOM 1707 N N . ILE A 1 212 ? -16.857 -5.816 10.101 1.00 92.19 212 ILE A N 1
ATOM 1708 C CA . ILE A 1 212 ? -17.431 -5.577 11.435 1.00 92.19 212 ILE A CA 1
ATOM 1709 C C . ILE A 1 212 ? -18.475 -4.457 11.367 1.00 92.19 212 ILE A C 1
ATOM 1711 O O . ILE A 1 212 ? -19.583 -4.630 11.875 1.00 92.19 212 ILE A O 1
ATOM 1715 N N . ALA A 1 213 ? -18.154 -3.343 10.705 1.00 92.75 213 ALA A N 1
ATOM 1716 C CA . ALA A 1 213 ? -19.057 -2.202 10.584 1.00 92.75 213 ALA A CA 1
ATOM 1717 C C . ALA A 1 213 ? -20.373 -2.580 9.881 1.00 92.75 213 ALA A C 1
ATOM 1719 O O . ALA A 1 213 ? -21.450 -2.213 10.349 1.00 92.75 213 ALA A O 1
ATOM 1720 N N . LEU A 1 214 ? -20.296 -3.386 8.815 1.00 91.88 214 LEU A N 1
ATOM 1721 C CA . LEU A 1 214 ? -21.456 -3.929 8.104 1.00 91.88 214 LEU A CA 1
ATOM 1722 C C . LEU A 1 214 ? -22.281 -4.863 8.995 1.00 91.88 214 LEU A C 1
ATOM 1724 O O . LEU A 1 214 ? -23.499 -4.710 9.081 1.00 91.88 214 LEU A O 1
ATOM 1728 N N . LYS A 1 215 ? -21.625 -5.783 9.718 1.00 89.75 215 LYS A N 1
ATOM 1729 C CA . LYS A 1 215 ? -22.296 -6.731 10.622 1.00 89.75 215 LYS A CA 1
ATOM 1730 C C . LYS A 1 215 ? -23.136 -6.031 11.695 1.00 89.75 215 LYS A C 1
ATOM 1732 O O . LYS A 1 215 ? -24.196 -6.536 12.051 1.00 89.75 215 LYS A O 1
ATOM 1737 N N . PHE A 1 216 ? -22.666 -4.895 12.210 1.00 88.75 216 PHE A N 1
ATOM 1738 C CA . PHE A 1 216 ? -23.360 -4.134 13.255 1.00 88.75 216 PHE A CA 1
ATOM 1739 C C . PHE A 1 216 ? -24.136 -2.919 12.731 1.00 88.75 216 PHE A C 1
ATOM 1741 O O . PHE A 1 216 ? -24.807 -2.249 13.515 1.00 88.75 216 PHE A O 1
ATOM 1748 N N . SER A 1 217 ? -24.098 -2.655 11.420 1.00 89.75 217 SER A N 1
ATOM 1749 C CA . SER A 1 217 ? -24.757 -1.503 10.786 1.00 89.75 217 SER A CA 1
ATOM 1750 C C . SER A 1 217 ? -24.388 -0.166 11.454 1.00 89.75 217 SER A C 1
ATOM 1752 O O . SER A 1 217 ? -25.259 0.639 11.793 1.00 89.75 217 SER A O 1
ATOM 1754 N N . VAL A 1 218 ? -23.088 0.050 11.674 1.00 91.25 218 VAL A N 1
ATOM 1755 C CA . VAL A 1 218 ? -22.506 1.257 12.299 1.00 91.25 218 VAL A CA 1
ATOM 1756 C C . VAL A 1 218 ? -21.564 1.970 11.335 1.00 91.25 218 VAL A C 1
ATOM 1758 O O . VAL A 1 218 ? -21.191 1.385 10.323 1.00 91.25 218 VAL A O 1
ATOM 1761 N N . THR A 1 219 ? -21.176 3.216 11.611 1.00 93.88 219 THR A N 1
ATOM 1762 C CA . THR A 1 219 ? -20.226 3.960 10.765 1.00 93.88 219 THR A CA 1
ATOM 1763 C C . THR A 1 219 ? -18.823 3.347 10.813 1.00 93.88 219 THR A C 1
ATOM 1765 O O . THR A 1 219 ? -18.419 2.747 11.816 1.00 93.88 219 THR A O 1
ATOM 1768 N N . LEU A 1 220 ? -18.086 3.496 9.711 1.00 95.75 220 LEU A N 1
ATOM 1769 C CA . LEU A 1 220 ? -16.684 3.109 9.589 1.00 95.75 220 LEU A CA 1
ATOM 1770 C C . LEU A 1 220 ? -15.827 4.368 9.470 1.00 95.75 220 LEU A C 1
ATOM 1772 O O . LEU A 1 220 ? -16.105 5.237 8.642 1.00 95.75 220 LEU A O 1
ATOM 1776 N N . HIS A 1 221 ? -14.771 4.432 10.271 1.00 96.69 221 HIS A N 1
ATOM 1777 C CA . HIS A 1 221 ? -13.797 5.511 10.232 1.00 96.69 221 HIS A CA 1
ATOM 1778 C C . HIS A 1 221 ? -12.387 4.968 10.031 1.00 96.69 221 HIS A C 1
ATOM 1780 O O . HIS A 1 221 ? -12.049 3.908 10.551 1.00 96.69 221 HIS A O 1
ATOM 1786 N N . VAL A 1 222 ? -11.556 5.721 9.324 1.00 97.25 222 VAL A N 1
ATOM 1787 C CA . VAL A 1 222 ? -10.115 5.523 9.196 1.00 97.25 222 VAL A CA 1
ATOM 1788 C C . VAL A 1 222 ? -9.429 6.688 9.890 1.00 97.25 222 VAL A C 1
ATOM 1790 O O . VAL A 1 222 ? -9.764 7.843 9.631 1.00 97.25 222 VAL A O 1
ATOM 1793 N N . CYS A 1 223 ? -8.472 6.407 10.768 1.00 95.44 223 CYS A N 1
ATOM 1794 C CA . CYS A 1 223 ? -7.640 7.440 11.369 1.00 95.44 223 CYS A CA 1
ATOM 1795 C C . CYS A 1 223 ? -6.154 7.173 11.151 1.00 95.44 223 CYS A C 1
ATOM 1797 O O . CYS A 1 223 ? -5.710 6.025 11.178 1.00 95.44 223 CYS A O 1
ATOM 1799 N N . PHE A 1 224 ? -5.392 8.248 10.950 1.00 95.00 224 PHE A N 1
ATOM 1800 C CA . PHE A 1 224 ? -3.946 8.202 10.764 1.00 95.00 224 PHE A CA 1
ATOM 1801 C C . PHE A 1 224 ? -3.257 9.216 11.681 1.00 95.00 224 PHE A C 1
ATOM 1803 O O . PHE A 1 224 ? -3.638 10.390 11.725 1.00 95.00 224 PHE A O 1
ATOM 1810 N N . ASN A 1 225 ? -2.231 8.770 12.410 1.00 91.94 225 ASN A N 1
ATOM 1811 C CA . ASN A 1 225 ? -1.457 9.627 13.305 1.00 91.94 225 ASN A CA 1
ATOM 1812 C C . ASN A 1 225 ? -0.189 10.142 12.621 1.00 91.94 225 ASN A C 1
ATOM 1814 O O . ASN A 1 225 ? 0.862 9.503 12.681 1.00 91.94 225 ASN A O 1
ATOM 1818 N N . LEU A 1 226 ? -0.286 11.311 11.981 1.00 88.62 226 LEU A N 1
ATOM 1819 C CA . LEU A 1 226 ? 0.816 11.875 11.199 1.00 88.62 226 LEU A CA 1
ATOM 1820 C C . LEU A 1 226 ? 2.057 12.145 12.057 1.00 88.62 226 LEU A C 1
ATOM 1822 O O . LEU A 1 226 ? 3.174 11.877 11.631 1.00 88.62 226 LEU A O 1
ATOM 1826 N N . VAL A 1 227 ? 1.855 12.626 13.281 1.00 82.06 227 VAL A N 1
ATOM 1827 C CA . VAL A 1 227 ? 2.912 13.118 14.180 1.00 82.06 227 VAL A CA 1
ATOM 1828 C C . VAL A 1 227 ? 3.841 12.013 14.675 1.00 82.06 227 VAL A C 1
ATOM 1830 O O . VAL A 1 227 ? 5.019 12.250 14.944 1.00 82.06 227 VAL A O 1
ATOM 1833 N N . SER A 1 228 ? 3.308 10.801 14.797 1.00 81.19 228 SER A N 1
ATOM 1834 C CA . SER A 1 228 ? 4.074 9.613 15.172 1.00 81.19 228 SER A CA 1
ATOM 1835 C C . SER A 1 228 ? 4.759 8.947 13.979 1.00 81.19 228 SER A C 1
ATOM 1837 O O . SER A 1 228 ? 5.496 7.985 14.177 1.00 81.19 228 SER A O 1
ATOM 1839 N N . SER A 1 229 ? 4.539 9.427 12.750 1.00 83.88 229 SER A N 1
ATOM 1840 C CA . SER A 1 229 ? 5.078 8.768 11.567 1.00 83.88 229 SER A CA 1
ATOM 1841 C C . SER A 1 229 ? 6.597 8.955 11.456 1.00 83.88 229 SER A C 1
ATOM 1843 O O . SER A 1 229 ? 7.079 10.092 11.385 1.00 83.88 229 SER A O 1
ATOM 1845 N N . PRO A 1 230 ? 7.381 7.867 11.326 1.00 79.69 230 PRO A N 1
ATOM 1846 C CA . PRO A 1 230 ? 8.824 7.959 11.107 1.00 79.69 230 PRO A CA 1
ATOM 1847 C C . PRO A 1 230 ? 9.175 8.580 9.746 1.00 79.69 230 PRO A C 1
ATOM 1849 O O . PRO A 1 230 ? 10.321 8.965 9.517 1.00 79.69 230 PRO A O 1
ATOM 1852 N N . ALA A 1 231 ? 8.202 8.709 8.840 1.00 82.00 231 ALA A N 1
ATOM 1853 C CA . ALA A 1 231 ? 8.387 9.341 7.540 1.00 82.00 231 ALA A CA 1
ATOM 1854 C C . ALA A 1 231 ? 8.588 10.862 7.618 1.00 82.00 231 ALA A C 1
ATOM 1856 O O . ALA A 1 231 ? 9.027 11.468 6.643 1.00 82.00 231 ALA A O 1
ATOM 1857 N N . LEU A 1 232 ? 8.316 11.493 8.765 1.00 84.56 232 LEU A N 1
ATOM 1858 C CA . LEU A 1 232 ? 8.523 12.931 8.956 1.00 84.56 232 LEU A CA 1
ATOM 1859 C C . LEU A 1 232 ? 9.997 13.327 9.165 1.00 84.56 232 LEU A C 1
ATOM 1861 O O . LEU A 1 232 ? 10.285 14.474 9.480 1.00 84.56 232 LEU A O 1
ATOM 1865 N N . ARG A 1 233 ? 10.957 12.414 8.965 1.00 85.19 233 ARG A N 1
ATOM 1866 C CA . ARG A 1 233 ? 12.394 12.714 9.114 1.00 85.19 233 ARG A CA 1
ATOM 1867 C C . ARG A 1 233 ? 12.917 13.717 8.087 1.00 85.19 233 ARG A C 1
ATOM 1869 O O . ARG A 1 233 ? 13.721 14.569 8.430 1.00 85.19 233 ARG A O 1
ATOM 1876 N N . THR A 1 234 ? 12.481 13.608 6.835 1.00 88.56 234 THR A N 1
ATOM 1877 C CA . THR A 1 234 ? 12.994 14.416 5.712 1.00 88.56 234 THR A CA 1
ATOM 1878 C C . THR A 1 234 ? 11.857 14.860 4.807 1.00 88.56 234 THR A C 1
ATOM 1880 O O . THR A 1 234 ? 10.910 14.085 4.622 1.00 88.56 234 THR A O 1
ATOM 1883 N N . ARG A 1 235 ? 12.005 15.999 4.124 1.00 89.12 235 ARG A N 1
ATOM 1884 C CA . ARG A 1 235 ? 11.021 16.506 3.157 1.00 89.12 235 ARG A CA 1
ATOM 1885 C C . ARG A 1 235 ? 10.652 15.486 2.077 1.00 89.12 235 ARG A C 1
ATOM 1887 O O . ARG A 1 235 ? 9.473 15.347 1.754 1.00 89.12 235 ARG A O 1
ATOM 1894 N N . ARG A 1 236 ? 11.614 14.700 1.584 1.00 89.81 236 ARG A N 1
ATOM 1895 C CA . ARG A 1 236 ? 11.372 13.599 0.633 1.00 89.81 236 ARG A CA 1
ATOM 1896 C C . ARG A 1 236 ? 10.343 12.574 1.113 1.00 89.81 236 ARG A C 1
ATOM 1898 O O . ARG A 1 236 ? 9.358 12.329 0.420 1.00 89.81 236 ARG A O 1
ATOM 1905 N N . HIS A 1 237 ? 10.584 11.966 2.274 1.00 89.50 237 HIS A N 1
ATOM 1906 C CA . HIS A 1 237 ? 9.690 10.956 2.849 1.00 89.50 237 HIS A CA 1
ATOM 1907 C C . HIS A 1 237 ? 8.327 11.556 3.213 1.00 89.50 237 HIS A C 1
ATOM 1909 O O . HIS A 1 237 ? 7.299 10.962 2.894 1.00 89.50 237 HIS A O 1
ATOM 1915 N N . ALA A 1 238 ? 8.316 12.754 3.806 1.00 91.50 238 ALA A N 1
ATOM 1916 C CA . ALA A 1 238 ? 7.085 13.445 4.167 1.00 91.50 238 ALA A CA 1
ATOM 1917 C C . ALA A 1 238 ? 6.223 13.750 2.932 1.00 91.50 238 ALA A C 1
ATOM 1919 O O . ALA A 1 238 ? 5.023 13.494 2.949 1.00 91.50 238 ALA A O 1
ATOM 1920 N N . ASN A 1 239 ? 6.816 14.238 1.837 1.00 92.44 239 ASN A N 1
ATOM 1921 C CA . ASN A 1 239 ? 6.064 14.522 0.615 1.00 92.44 239 ASN A CA 1
ATOM 1922 C C . ASN A 1 239 ? 5.452 13.249 0.010 1.00 92.44 239 ASN A C 1
ATOM 1924 O O . ASN A 1 239 ? 4.276 13.253 -0.342 1.00 92.44 239 ASN A O 1
ATOM 1928 N N . PHE A 1 240 ? 6.216 12.153 -0.046 1.00 93.06 240 PHE A N 1
ATOM 1929 C CA . PHE A 1 240 ? 5.721 10.874 -0.563 1.00 93.06 240 PHE A CA 1
ATOM 1930 C C . PHE A 1 240 ? 4.555 10.321 0.276 1.00 93.06 240 PHE A C 1
ATOM 1932 O O . PHE A 1 240 ? 3.551 9.882 -0.281 1.00 93.06 240 PHE A O 1
ATOM 1939 N N . LEU A 1 241 ? 4.650 10.405 1.610 1.00 93.12 241 LEU A N 1
ATOM 1940 C CA . LEU A 1 241 ? 3.564 10.043 2.527 1.00 93.12 241 LEU A CA 1
ATOM 1941 C C . LEU A 1 241 ? 2.305 10.885 2.274 1.00 93.12 241 LEU A C 1
ATOM 1943 O O . LEU A 1 241 ? 1.217 10.342 2.096 1.00 93.12 241 LEU A O 1
ATOM 1947 N N . LEU A 1 242 ? 2.446 12.213 2.256 1.00 93.50 242 LEU A N 1
ATOM 1948 C CA . LEU A 1 242 ? 1.311 13.128 2.111 1.00 93.50 242 LEU A CA 1
ATOM 1949 C C . LEU A 1 242 ? 0.598 12.956 0.770 1.00 93.50 242 LEU A C 1
ATOM 1951 O O . LEU A 1 242 ? -0.626 12.997 0.729 1.00 93.50 242 LEU A O 1
ATOM 1955 N N . GLU A 1 243 ? 1.339 12.743 -0.320 1.00 94.44 243 GLU A N 1
ATOM 1956 C CA . GLU A 1 243 ? 0.747 12.452 -1.629 1.00 94.44 243 GLU A CA 1
ATOM 1957 C C . GLU A 1 243 ? -0.143 11.205 -1.594 1.00 94.44 243 GLU A C 1
ATOM 1959 O O . GLU A 1 243 ? -1.215 11.216 -2.199 1.00 94.44 243 GLU A O 1
ATOM 1964 N N . GLY A 1 244 ? 0.263 10.169 -0.852 1.00 95.12 244 GLY A N 1
ATOM 1965 C CA . GLY A 1 244 ? -0.557 8.978 -0.640 1.00 95.12 244 GLY A CA 1
ATOM 1966 C C . GLY A 1 244 ? -1.778 9.237 0.240 1.00 95.12 244 GLY A C 1
ATOM 1967 O O . GLY A 1 244 ? -2.880 8.826 -0.110 1.00 95.12 244 GLY A O 1
ATOM 1968 N N . LEU A 1 245 ? -1.624 9.974 1.342 1.00 95.38 245 LEU A N 1
ATOM 1969 C CA . LEU A 1 245 ? -2.742 10.269 2.246 1.00 95.38 245 LEU A CA 1
ATOM 1970 C C . LEU A 1 245 ? -3.817 11.168 1.608 1.00 95.38 245 LEU A C 1
ATOM 1972 O O . LEU A 1 245 ? -4.995 11.009 1.918 1.00 95.38 245 LEU A O 1
ATOM 1976 N N . VAL A 1 246 ? -3.438 12.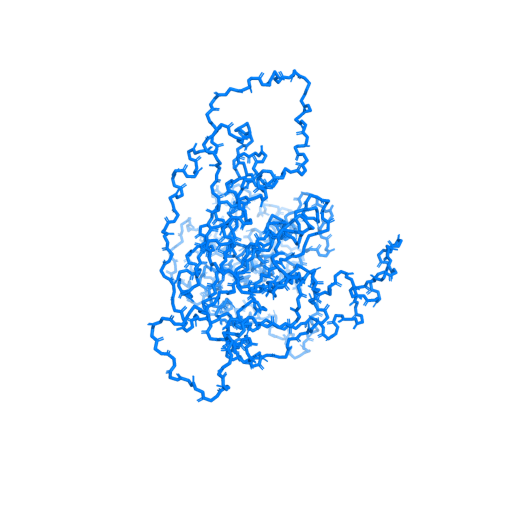063 0.688 1.00 95.56 246 VAL A N 1
ATOM 1977 C CA . VAL A 1 246 ? -4.392 12.842 -0.128 1.00 95.56 246 VAL A CA 1
ATOM 1978 C C . VAL A 1 246 ? -5.260 11.918 -0.991 1.00 95.56 246 VAL A C 1
ATOM 1980 O O . VAL A 1 246 ? -6.456 12.155 -1.152 1.00 95.56 246 VAL A O 1
ATOM 1983 N N . GLU A 1 247 ? -4.673 10.856 -1.552 1.00 95.62 247 GLU A N 1
ATOM 1984 C CA . GLU A 1 247 ? -5.414 9.845 -2.316 1.00 95.62 247 GLU A CA 1
ATOM 1985 C C . GLU A 1 247 ? -6.358 9.048 -1.401 1.00 95.62 247 GLU A C 1
ATOM 1987 O O . GLU A 1 247 ? -7.538 8.905 -1.718 1.00 95.62 247 GLU A O 1
ATOM 1992 N N . VAL A 1 248 ? -5.877 8.639 -0.221 1.00 95.88 248 VAL A N 1
ATOM 1993 C CA . VAL A 1 248 ? -6.663 7.918 0.796 1.00 95.88 248 VAL A CA 1
ATOM 1994 C C . VAL A 1 248 ? -7.865 8.727 1.294 1.00 95.88 248 VAL A C 1
ATOM 1996 O O . VAL A 1 248 ? -8.950 8.164 1.430 1.00 95.88 248 VAL A O 1
ATOM 1999 N N . GLU A 1 249 ? -7.715 10.030 1.557 1.00 95.69 249 GLU A N 1
ATOM 2000 C CA . GLU A 1 249 ? -8.838 10.890 1.965 1.00 95.69 249 GLU A CA 1
ATOM 2001 C C . GLU A 1 249 ? -9.920 10.928 0.881 1.00 95.69 249 GLU A C 1
ATOM 2003 O O . GLU A 1 249 ? -11.110 10.783 1.174 1.00 95.69 249 GLU A O 1
ATOM 2008 N N . LYS A 1 250 ? -9.506 11.095 -0.380 1.00 95.44 250 LYS A N 1
ATOM 2009 C CA . LYS A 1 250 ? -10.429 11.133 -1.512 1.00 95.44 250 LYS A CA 1
ATOM 2010 C C . LYS A 1 250 ? -11.193 9.813 -1.650 1.00 95.44 250 LYS A C 1
ATOM 2012 O O . LYS A 1 250 ? -12.413 9.836 -1.772 1.00 95.44 250 LYS A O 1
ATOM 2017 N N . GLU A 1 251 ? -10.495 8.682 -1.589 1.00 95.19 251 GLU A N 1
ATOM 2018 C CA . GLU A 1 251 ? -11.119 7.356 -1.675 1.00 95.19 251 GLU A CA 1
ATOM 2019 C C . GLU A 1 251 ? -12.061 7.087 -0.495 1.00 95.19 251 GLU A C 1
ATOM 2021 O O . GLU A 1 251 ? -13.171 6.595 -0.695 1.00 95.19 251 GLU A O 1
ATOM 2026 N N . CYS A 1 252 ? -11.671 7.466 0.727 1.00 95.81 252 CYS A N 1
ATOM 2027 C CA . CYS A 1 252 ? -12.547 7.394 1.898 1.00 95.81 252 CYS A CA 1
ATOM 2028 C C . CYS A 1 252 ? -13.852 8.167 1.666 1.00 95.81 252 CYS A C 1
ATOM 2030 O O . CYS A 1 252 ? -14.935 7.634 1.911 1.00 95.81 252 CYS A O 1
ATOM 2032 N N . LYS A 1 253 ? -13.755 9.395 1.141 1.00 94.50 253 LYS A N 1
ATOM 2033 C CA . LYS A 1 253 ? -14.915 10.238 0.838 1.00 94.50 253 LYS A CA 1
ATOM 2034 C C . LYS A 1 253 ? -15.827 9.607 -0.215 1.00 94.50 253 LYS A C 1
ATOM 2036 O O . LYS A 1 253 ? -17.034 9.548 -0.001 1.00 94.50 253 LYS A O 1
ATOM 2041 N N . ASP A 1 254 ? -15.259 9.100 -1.308 1.00 94.19 254 ASP A N 1
ATOM 2042 C CA . ASP A 1 254 ? -16.014 8.441 -2.383 1.00 94.19 254 ASP A CA 1
ATOM 2043 C C . ASP A 1 254 ? -16.721 7.157 -1.884 1.00 94.19 254 ASP A C 1
ATOM 2045 O O . ASP A 1 254 ? -17.777 6.770 -2.390 1.00 94.19 254 ASP A O 1
ATOM 2049 N N . LEU A 1 255 ? -16.175 6.515 -0.846 1.00 94.81 255 LEU A N 1
ATOM 2050 C CA . LEU A 1 255 ? -16.713 5.304 -0.224 1.00 94.81 255 LEU A CA 1
ATOM 2051 C C . LEU A 1 255 ? -17.578 5.563 1.020 1.00 94.81 255 LEU A C 1
ATOM 2053 O O . LEU A 1 255 ? -17.967 4.596 1.672 1.00 94.81 255 LEU A O 1
ATOM 2057 N N . ASN A 1 256 ? -17.914 6.813 1.359 1.00 95.06 256 ASN A N 1
ATOM 2058 C CA . ASN A 1 256 ? -18.659 7.164 2.580 1.00 95.06 256 ASN A CA 1
ATOM 2059 C C . ASN A 1 256 ? -17.998 6.667 3.887 1.00 95.06 256 ASN A C 1
ATOM 2061 O O . ASN A 1 256 ? -18.678 6.341 4.864 1.00 95.06 256 ASN A O 1
ATOM 2065 N N . ILE A 1 257 ? -16.668 6.592 3.907 1.00 95.81 257 ILE A N 1
ATOM 2066 C CA . ILE A 1 257 ? -15.859 6.213 5.067 1.00 95.81 257 ILE A CA 1
ATOM 2067 C C . ILE A 1 257 ? -15.278 7.490 5.674 1.00 95.81 257 ILE A C 1
ATOM 2069 O O . ILE A 1 257 ? -14.691 8.310 4.971 1.00 95.81 257 ILE A O 1
ATOM 2073 N N . GLY A 1 258 ? -15.419 7.674 6.987 1.00 95.06 258 GLY A N 1
ATOM 2074 C CA . GLY A 1 258 ? -14.904 8.881 7.630 1.00 95.06 258 GLY A CA 1
ATOM 2075 C C . GLY A 1 258 ? -13.384 8.842 7.781 1.00 95.06 258 GLY A C 1
ATOM 2076 O O . GLY A 1 258 ? -12.879 7.968 8.472 1.00 95.06 258 GLY A O 1
ATOM 2077 N N . PHE A 1 259 ? -12.651 9.787 7.199 1.00 96.06 259 PHE A N 1
ATOM 2078 C CA . PHE A 1 259 ? -11.201 9.924 7.366 1.00 96.06 259 PHE A CA 1
ATOM 2079 C C . PHE A 1 259 ? -10.853 10.974 8.432 1.00 96.06 259 PHE A C 1
ATOM 2081 O O . PHE A 1 259 ? -11.458 12.045 8.456 1.00 96.06 259 PHE A O 1
ATOM 2088 N N . HIS A 1 260 ? -9.884 10.664 9.301 1.00 94.50 260 HIS A N 1
ATOM 2089 C CA . HIS A 1 260 ? -9.402 11.536 10.379 1.00 94.50 260 HIS A CA 1
ATOM 2090 C C . HIS A 1 260 ? -7.870 11.570 10.410 1.00 94.50 260 HIS A C 1
ATOM 2092 O O . HIS A 1 260 ? -7.224 10.582 10.767 1.00 94.50 260 HIS A O 1
ATOM 2098 N N . LEU A 1 261 ? -7.280 12.720 10.090 1.00 93.00 261 LEU A N 1
ATOM 2099 C CA . LEU A 1 261 ? -5.838 12.939 10.200 1.00 93.00 261 LEU A CA 1
ATOM 2100 C C . LEU A 1 261 ? -5.525 13.667 11.510 1.00 93.00 261 LEU A C 1
ATOM 2102 O O . LEU A 1 261 ? -6.011 14.775 11.728 1.00 93.00 261 LEU A O 1
ATOM 2106 N N . LEU A 1 262 ? -4.712 13.070 12.382 1.00 87.88 262 LEU A N 1
ATOM 2107 C CA . LEU A 1 262 ? -4.284 13.736 13.615 1.00 87.88 262 LEU A CA 1
ATOM 2108 C C . LEU A 1 262 ? -3.138 14.715 13.307 1.00 87.88 262 LEU A C 1
ATOM 2110 O O . LEU A 1 262 ? -2.086 14.272 12.828 1.00 87.88 262 LEU A O 1
ATOM 2114 N N . PRO A 1 263 ? -3.327 16.027 13.545 1.00 72.88 263 PRO A N 1
ATOM 2115 C CA . PRO A 1 263 ? -2.342 17.042 13.198 1.00 72.88 263 PRO A CA 1
ATOM 2116 C C . PRO A 1 263 ? -1.213 17.117 14.229 1.00 72.88 263 PRO A C 1
ATOM 2118 O O . PRO A 1 263 ? -1.330 16.627 15.354 1.00 72.88 263 PRO A O 1
ATOM 2121 N N . LEU A 1 264 ? -0.137 17.811 13.851 1.00 64.31 264 LEU A N 1
ATOM 2122 C CA . LEU A 1 264 ? 0.918 18.240 14.767 1.00 64.31 264 LEU A CA 1
ATOM 2123 C C . LEU A 1 264 ? 0.316 19.118 15.875 1.00 64.31 264 LEU A C 1
ATOM 2125 O O . LEU A 1 264 ? -0.397 20.075 15.555 1.00 64.31 264 LEU A O 1
ATOM 2129 N N . PRO A 1 265 ? 0.585 18.845 17.168 1.00 57.81 265 PRO A N 1
ATOM 2130 C CA . PRO A 1 265 ? 0.289 19.813 18.210 1.00 57.81 265 PRO A CA 1
ATOM 2131 C C . PRO A 1 265 ? 0.991 21.117 17.841 1.00 57.81 265 PRO A C 1
ATOM 2133 O O . PRO A 1 265 ? 2.187 21.107 17.553 1.00 57.81 265 PRO A O 1
ATOM 2136 N N . ALA A 1 266 ? 0.268 22.237 17.844 1.00 46.19 266 ALA A N 1
ATOM 2137 C CA . ALA A 1 266 ? 0.890 23.546 17.721 1.00 46.19 266 ALA A CA 1
ATOM 2138 C C . ALA A 1 266 ? 1.811 23.739 18.934 1.00 46.19 266 ALA A C 1
ATOM 2140 O O . ALA A 1 266 ? 1.363 24.122 20.018 1.00 46.19 266 ALA A O 1
ATOM 2141 N N . THR A 1 267 ? 3.095 23.411 18.792 1.00 42.12 267 THR A N 1
ATOM 2142 C CA . THR A 1 267 ? 4.067 23.626 19.855 1.00 42.12 267 THR A CA 1
ATOM 2143 C C . THR A 1 267 ? 4.189 25.126 20.053 1.00 42.12 267 THR A C 1
ATOM 2145 O O . THR A 1 267 ? 4.768 25.833 19.229 1.00 42.12 267 THR A O 1
ATOM 2148 N N . LYS A 1 268 ? 3.648 25.627 21.167 1.00 33.94 268 LYS A N 1
ATOM 2149 C CA . LYS A 1 268 ? 4.097 26.900 21.722 1.00 33.94 268 LYS A CA 1
ATOM 2150 C C . LYS A 1 268 ? 5.602 26.760 21.922 1.00 33.94 268 LYS A C 1
ATOM 2152 O O . LYS A 1 268 ? 6.043 25.869 22.645 1.00 33.94 268 LYS A O 1
ATOM 2157 N N . SER A 1 269 ? 6.370 27.601 21.239 1.00 37.16 269 SER A N 1
ATOM 2158 C CA . SER A 1 269 ? 7.810 27.749 21.428 1.00 37.16 269 SER A CA 1
ATOM 2159 C C . SER A 1 269 ? 8.149 27.690 22.917 1.00 37.16 269 SER A C 1
ATOM 2161 O O . SER A 1 269 ? 7.606 28.500 23.668 1.00 37.16 269 SER A O 1
ATOM 2163 N N . ASN A 1 270 ? 8.978 26.728 23.332 1.00 34.81 270 ASN A N 1
ATOM 2164 C CA . ASN A 1 270 ? 9.961 26.847 24.418 1.00 34.81 270 ASN A CA 1
ATOM 2165 C C . ASN A 1 270 ? 10.575 25.480 24.750 1.00 34.81 270 ASN A C 1
ATOM 2167 O O . ASN A 1 270 ? 10.261 24.851 25.754 1.00 34.81 270 ASN A O 1
ATOM 2171 N N . SER A 1 271 ? 11.508 25.039 23.916 1.00 32.78 271 SER A N 1
ATOM 2172 C CA . SER A 1 271 ? 12.763 24.444 24.387 1.00 32.78 271 SER A CA 1
ATOM 2173 C C . SER A 1 271 ? 13.698 24.327 23.192 1.00 32.78 271 SER A C 1
ATOM 2175 O O . SER A 1 271 ? 13.598 23.438 22.355 1.00 32.78 271 SER A O 1
ATOM 2177 N N . ALA A 1 272 ? 14.609 25.292 23.094 1.00 34.66 272 ALA A N 1
ATOM 2178 C CA . ALA A 1 272 ? 15.774 25.189 22.238 1.00 34.66 272 ALA A CA 1
ATOM 2179 C C . ALA A 1 272 ? 16.651 24.036 22.753 1.00 34.66 272 ALA A C 1
ATOM 2181 O O . ALA A 1 272 ? 17.552 24.236 23.567 1.00 34.66 272 ALA A O 1
ATOM 2182 N N . GLY A 1 273 ? 16.368 22.817 22.299 1.00 32.38 273 GLY A N 1
ATOM 2183 C CA . GLY A 1 273 ? 17.343 21.738 22.312 1.00 32.38 273 GLY A CA 1
ATOM 2184 C C . GLY A 1 273 ? 18.475 22.133 21.370 1.00 32.38 273 GLY A C 1
ATOM 2185 O O . GLY A 1 273 ? 18.270 22.251 20.161 1.00 32.38 273 GLY A O 1
ATOM 2186 N N . LYS A 1 274 ? 19.656 22.415 21.927 1.00 30.16 274 LYS A N 1
ATOM 2187 C CA . LYS A 1 274 ? 20.891 22.612 21.160 1.00 30.16 274 LYS A CA 1
ATOM 2188 C C . LYS A 1 274 ? 21.080 21.413 20.226 1.00 30.16 274 LYS A C 1
ATOM 2190 O O . LYS A 1 274 ? 21.336 20.316 20.705 1.00 30.16 274 LYS A O 1
ATOM 2195 N N . ARG A 1 275 ? 20.992 21.632 18.912 1.00 37.41 275 ARG A N 1
ATOM 2196 C CA . ARG A 1 275 ? 21.490 20.672 17.920 1.00 37.41 275 ARG A CA 1
ATOM 2197 C C . ARG A 1 275 ? 23.018 20.723 17.980 1.00 37.41 275 ARG A C 1
ATOM 2199 O O . ARG A 1 275 ? 23.603 21.775 17.717 1.00 37.41 275 ARG A O 1
ATOM 2206 N N . SER A 1 276 ? 23.652 19.640 18.416 1.00 29.14 276 SER A N 1
ATOM 2207 C CA . SER A 1 276 ? 25.098 19.454 18.294 1.00 29.14 276 SER A CA 1
ATOM 2208 C C . SER A 1 276 ? 25.488 19.302 16.823 1.00 29.14 276 SER A C 1
ATOM 2210 O O . SER A 1 276 ? 24.695 18.859 15.999 1.00 29.14 276 SER A O 1
ATOM 2212 N N . VAL A 1 277 ? 26.718 19.706 16.505 1.00 37.22 277 VAL A N 1
ATOM 2213 C CA . VAL A 1 277 ? 27.330 19.658 15.163 1.00 37.22 277 VAL A CA 1
ATOM 2214 C C . VAL A 1 277 ? 27.652 18.220 14.720 1.00 37.22 277 VAL A C 1
ATOM 2216 O O . VAL A 1 277 ? 27.908 17.980 13.544 1.00 37.22 277 VAL A O 1
ATOM 2219 N N . ASP A 1 278 ? 27.557 17.254 15.632 1.00 31.89 278 ASP A N 1
ATOM 2220 C CA . ASP A 1 278 ? 27.599 15.831 15.317 1.00 31.89 278 ASP A CA 1
ATOM 2221 C C . ASP A 1 278 ? 26.180 15.372 14.958 1.00 31.89 278 ASP A C 1
ATOM 2223 O O . ASP A 1 278 ? 25.278 15.422 15.794 1.00 31.89 278 ASP A O 1
ATOM 2227 N N . GLY A 1 279 ? 25.979 15.002 13.691 1.00 37.06 279 GLY A N 1
ATOM 2228 C CA . GLY A 1 279 ? 24.698 14.687 13.045 1.00 37.06 279 GLY A CA 1
ATOM 2229 C C . GLY A 1 279 ? 23.968 13.433 13.541 1.00 37.06 279 GLY A C 1
ATOM 2230 O O . GLY A 1 279 ? 23.338 12.745 12.741 1.00 37.06 279 GLY A O 1
ATOM 2231 N N . ASP A 1 280 ? 24.002 13.158 14.839 1.00 30.75 280 ASP A N 1
ATOM 2232 C CA . ASP A 1 280 ? 23.118 12.199 15.486 1.00 30.75 280 ASP A CA 1
ATOM 2233 C C . ASP A 1 280 ? 21.826 12.926 15.870 1.00 30.75 280 ASP A C 1
ATOM 2235 O O . ASP A 1 280 ? 21.648 13.426 16.981 1.00 30.75 280 ASP A O 1
ATOM 2239 N N . SER A 1 281 ? 20.894 13.012 14.918 1.00 39.88 281 SER A N 1
ATOM 2240 C CA . SER A 1 281 ? 19.494 13.242 15.269 1.00 39.88 281 SER A CA 1
ATOM 2241 C C . SER A 1 281 ? 19.076 12.065 16.149 1.00 39.88 281 SER A C 1
ATOM 2243 O O . SER A 1 281 ? 18.936 10.946 15.649 1.00 39.88 281 SER A O 1
ATOM 2245 N N . GLU A 1 282 ? 18.958 12.293 17.463 1.00 40.78 282 GLU A N 1
ATOM 2246 C CA . GLU A 1 282 ? 18.401 11.314 18.395 1.00 40.78 282 GLU A CA 1
ATOM 2247 C C . GLU A 1 282 ? 17.144 10.730 17.751 1.00 40.78 282 GLU A C 1
ATOM 2249 O O . GLU A 1 282 ? 16.193 11.451 17.440 1.00 40.78 282 GLU A O 1
ATOM 2254 N N . CYS A 1 283 ? 17.169 9.423 17.481 1.00 40.50 283 CYS A N 1
ATOM 2255 C CA . CYS A 1 283 ? 15.998 8.696 17.028 1.00 40.50 283 CYS A CA 1
ATOM 2256 C C . CYS A 1 283 ? 14.940 8.885 18.114 1.00 40.50 283 CYS A C 1
ATOM 2258 O O . CYS A 1 283 ? 15.022 8.227 19.149 1.00 40.50 283 CYS A O 1
ATOM 2260 N N . GLN A 1 284 ? 14.012 9.827 17.919 1.00 53.25 284 GLN A N 1
ATOM 2261 C CA . GLN A 1 284 ? 12.942 10.079 18.875 1.00 53.25 284 GLN A CA 1
ATOM 2262 C C . GLN A 1 284 ? 12.185 8.763 19.043 1.00 53.25 284 GLN A C 1
ATOM 2264 O O . GLN A 1 284 ? 11.537 8.299 18.106 1.00 53.25 284 GLN A O 1
ATOM 2269 N N . GLY A 1 285 ? 12.380 8.116 20.193 1.00 61.06 285 GLY A N 1
ATOM 2270 C CA . GLY A 1 285 ? 11.739 6.850 20.519 1.00 61.06 285 GLY A CA 1
ATOM 2271 C C . GLY A 1 285 ? 10.237 7.024 20.716 1.00 61.06 285 GLY A C 1
ATOM 2272 O O . GLY A 1 285 ? 9.677 8.096 20.484 1.00 61.06 285 GLY A O 1
ATOM 2273 N N . PHE A 1 286 ? 9.586 5.958 21.172 1.00 73.19 286 PHE A N 1
ATOM 2274 C CA . PHE A 1 286 ? 8.180 5.984 21.557 1.00 73.19 286 PHE A CA 1
ATOM 2275 C C . PHE A 1 286 ? 7.804 7.224 22.389 1.00 73.19 286 PHE A C 1
ATOM 2277 O O . PHE A 1 286 ? 8.374 7.484 23.450 1.00 73.19 286 PHE A O 1
ATOM 2284 N N . ASP A 1 287 ? 6.800 7.953 21.905 1.00 79.38 287 ASP A N 1
ATOM 2285 C CA . ASP A 1 287 ? 6.295 9.188 22.494 1.00 79.38 287 ASP A CA 1
ATOM 2286 C C . ASP A 1 287 ? 4.831 8.988 22.911 1.00 79.38 287 ASP A C 1
ATOM 2288 O O . ASP A 1 287 ? 3.925 8.862 22.078 1.00 79.38 287 ASP A O 1
ATOM 2292 N N . ALA A 1 288 ? 4.614 8.922 24.224 1.00 83.88 288 ALA A N 1
ATOM 2293 C CA . ALA A 1 288 ? 3.303 8.673 24.810 1.00 83.88 288 ALA A CA 1
ATOM 2294 C C . ALA A 1 288 ? 2.316 9.827 24.569 1.00 83.88 288 ALA A C 1
ATOM 2296 O O . ALA A 1 288 ? 1.120 9.572 24.427 1.00 83.88 288 ALA A O 1
ATOM 2297 N N . GLU A 1 289 ? 2.791 11.075 24.490 1.00 84.94 289 GLU A N 1
ATOM 2298 C CA . GLU A 1 289 ? 1.928 12.243 24.279 1.00 84.94 289 GLU A CA 1
ATOM 2299 C C . GLU A 1 289 ? 1.327 12.210 22.873 1.00 84.94 289 GLU A C 1
ATOM 2301 O O . GLU A 1 289 ? 0.121 12.399 22.698 1.00 84.94 289 GLU A O 1
ATOM 2306 N N . LYS A 1 290 ? 2.144 11.859 21.871 1.00 86.12 290 LYS A N 1
ATOM 2307 C CA . LYS A 1 290 ? 1.676 11.682 20.487 1.00 86.12 290 LYS A CA 1
ATOM 2308 C C . LYS A 1 290 ? 0.661 10.544 20.354 1.00 86.12 290 LYS A C 1
ATOM 2310 O O . LYS A 1 290 ? -0.245 10.630 19.528 1.00 86.12 290 LYS A O 1
ATOM 2315 N N . MET A 1 291 ? 0.795 9.482 21.150 1.00 89.88 291 MET A N 1
ATOM 2316 C CA . MET A 1 291 ? -0.138 8.348 21.135 1.00 89.88 291 MET A CA 1
ATOM 2317 C C . MET A 1 291 ? -1.444 8.636 21.886 1.00 89.88 291 MET A C 1
ATOM 2319 O O . MET A 1 291 ? -2.486 8.086 21.523 1.00 89.88 291 MET A O 1
ATOM 2323 N N . GLU A 1 292 ? -1.437 9.526 22.883 1.00 90.81 292 GLU A N 1
ATOM 2324 C CA . GLU A 1 292 ? -2.661 9.946 23.581 1.00 90.81 292 GLU A CA 1
ATOM 2325 C C . GLU A 1 292 ? -3.640 10.658 22.628 1.00 90.81 292 GLU A C 1
ATOM 2327 O O . GLU A 1 292 ? -4.847 10.479 22.759 1.00 90.81 292 GLU A O 1
ATOM 2332 N N . LEU A 1 293 ? -3.148 11.339 21.582 1.00 91.44 293 LEU A N 1
ATOM 2333 C CA . LEU A 1 293 ? -3.996 11.934 20.536 1.00 91.44 293 LEU A CA 1
ATOM 2334 C C . LEU A 1 293 ? -4.917 10.905 19.860 1.00 91.44 293 LEU A C 1
ATOM 2336 O O . LEU A 1 293 ? -6.078 11.203 19.566 1.00 91.44 293 LEU A O 1
ATOM 2340 N N . ILE A 1 294 ? -4.416 9.685 19.630 1.00 92.88 294 ILE A N 1
ATOM 2341 C CA . ILE A 1 294 ? -5.223 8.587 19.080 1.00 92.88 294 ILE A CA 1
ATOM 2342 C C . ILE A 1 294 ? -6.272 8.168 20.103 1.00 92.88 294 ILE A C 1
ATOM 2344 O O . ILE A 1 294 ? -7.444 8.034 19.760 1.00 92.88 294 ILE A O 1
ATOM 2348 N N . VAL A 1 295 ? -5.876 7.986 21.363 1.00 93.06 295 VAL A N 1
ATOM 2349 C CA . VAL A 1 295 ? -6.792 7.595 22.443 1.00 93.06 295 VAL A CA 1
ATOM 2350 C C . VAL A 1 295 ? -7.930 8.613 22.588 1.00 93.06 295 VAL A C 1
ATOM 2352 O O . VAL A 1 295 ? -9.094 8.225 22.707 1.00 93.06 295 VAL A O 1
ATOM 2355 N N . ASP A 1 296 ? -7.622 9.905 22.523 1.00 92.44 296 ASP A N 1
ATOM 2356 C CA . ASP A 1 296 ? -8.605 10.983 22.609 1.00 92.44 296 ASP A CA 1
ATOM 2357 C C . ASP A 1 296 ? -9.551 11.014 21.406 1.00 92.44 296 ASP A C 1
ATOM 2359 O O . ASP A 1 296 ? -10.754 11.232 21.574 1.00 92.44 296 ASP A O 1
ATOM 2363 N N . LEU A 1 297 ? -9.048 10.740 20.199 1.00 92.19 297 LEU A N 1
ATOM 2364 C CA . LEU A 1 297 ? -9.890 10.591 19.012 1.00 92.19 297 LEU A CA 1
ATOM 2365 C C . LEU A 1 297 ? -10.834 9.389 19.138 1.00 92.19 297 LEU A C 1
ATOM 2367 O O . LEU A 1 297 ? -12.025 9.520 18.866 1.00 92.19 297 LEU A O 1
ATOM 2371 N N . LEU A 1 298 ? -10.330 8.238 19.590 1.00 92.94 298 LEU A N 1
ATOM 2372 C CA . LEU A 1 298 ? -11.132 7.025 19.773 1.00 92.94 298 LEU A CA 1
ATOM 2373 C C . LEU A 1 298 ? -12.262 7.238 20.792 1.00 92.94 298 LEU A C 1
ATOM 2375 O O . LEU A 1 298 ? -13.384 6.787 20.566 1.00 92.94 298 LEU A O 1
ATOM 2379 N N . LYS A 1 299 ? -11.996 7.979 21.876 1.00 91.12 299 LYS A N 1
ATOM 2380 C CA . LYS A 1 299 ? -13.024 8.389 22.849 1.00 91.12 299 LYS A CA 1
ATOM 2381 C C . LYS A 1 299 ? -14.034 9.361 22.236 1.00 91.12 299 LYS A C 1
ATOM 2383 O O . LYS A 1 299 ? -15.231 9.203 22.451 1.00 91.12 299 LYS A O 1
ATOM 2388 N N . ARG A 1 300 ? -13.568 10.354 21.468 1.00 90.75 300 ARG A N 1
ATOM 2389 C CA . ARG A 1 300 ? -14.425 11.360 20.814 1.00 90.75 300 ARG A CA 1
ATOM 2390 C C . ARG A 1 300 ? -15.396 10.734 19.815 1.00 90.75 300 ARG A C 1
ATOM 2392 O O . ARG A 1 300 ? -16.536 11.176 19.729 1.00 90.75 300 ARG A O 1
ATOM 2399 N N . LEU A 1 301 ? -14.943 9.721 19.080 1.00 90.25 301 LEU A N 1
ATOM 2400 C CA . LEU A 1 301 ? -15.752 8.991 18.105 1.00 90.25 301 LEU A CA 1
ATOM 2401 C C . LEU A 1 301 ? -16.660 7.920 18.739 1.00 90.25 301 LEU A C 1
ATOM 2403 O O . LEU A 1 301 ? -17.396 7.264 18.007 1.00 90.25 301 LEU A O 1
ATOM 2407 N N . ASP A 1 302 ? -16.613 7.723 20.065 1.00 89.75 302 ASP A N 1
ATOM 2408 C CA . ASP A 1 302 ? -17.291 6.617 20.767 1.00 89.75 302 ASP A CA 1
ATOM 2409 C C . ASP A 1 302 ? -17.007 5.268 20.076 1.00 89.75 302 ASP A C 1
ATOM 2411 O O . ASP A 1 302 ? -17.910 4.539 19.649 1.00 89.75 302 ASP A O 1
ATOM 2415 N N . ALA A 1 303 ? -15.715 4.969 19.880 1.00 91.38 303 ALA A N 1
ATOM 2416 C CA . ALA A 1 303 ? -15.271 3.766 19.187 1.00 91.38 303 ALA A CA 1
ATOM 2417 C C . ALA A 1 303 ? -15.752 2.500 19.919 1.00 91.38 303 ALA A C 1
ATOM 2419 O O . ALA A 1 303 ? -15.328 2.192 21.036 1.00 91.38 303 ALA A O 1
ATOM 2420 N N . GLY A 1 304 ? -16.627 1.742 19.258 1.00 89.81 304 GLY A N 1
ATOM 2421 C CA . GLY A 1 304 ? -17.123 0.452 19.731 1.00 89.81 304 GLY A CA 1
ATOM 2422 C C . GLY A 1 304 ? -16.156 -0.692 19.435 1.00 89.81 304 GLY A C 1
ATOM 2423 O O . GLY A 1 304 ? -16.090 -1.643 20.205 1.00 89.81 304 GLY A O 1
ATOM 2424 N N . VAL A 1 305 ? -15.389 -0.601 18.343 1.00 94.00 305 VAL A N 1
ATOM 2425 C CA . VAL A 1 305 ? -14.307 -1.538 17.998 1.00 94.00 305 VAL A CA 1
ATOM 2426 C C . VAL A 1 305 ? -13.173 -0.776 17.334 1.00 94.00 305 VAL A C 1
ATOM 2428 O O . VAL A 1 305 ? -13.412 0.072 16.473 1.00 94.00 305 VAL A O 1
ATOM 2431 N N . VAL A 1 306 ? -11.941 -1.129 17.690 1.00 96.38 306 VAL A N 1
ATOM 2432 C CA . VAL A 1 306 ? -10.736 -0.588 17.063 1.00 96.38 306 VAL A CA 1
ATOM 2433 C C . VAL A 1 306 ? -10.018 -1.705 16.318 1.00 96.38 306 VAL A C 1
ATOM 2435 O O . VAL A 1 306 ? -9.807 -2.796 16.848 1.00 96.38 306 VAL A O 1
ATOM 2438 N N . VAL A 1 307 ? -9.644 -1.440 15.075 1.00 97.69 307 VAL A N 1
ATOM 2439 C CA . VAL A 1 307 ? -8.818 -2.318 14.246 1.00 97.69 307 VAL A CA 1
ATOM 2440 C C . VAL A 1 307 ? -7.542 -1.563 13.905 1.00 97.69 307 VAL A C 1
ATOM 2442 O O . VAL A 1 307 ? -7.604 -0.381 13.599 1.00 97.69 307 VAL A O 1
ATOM 2445 N N . THR A 1 308 ? -6.390 -2.214 13.945 1.00 97.62 308 THR A N 1
ATOM 2446 C CA . THR A 1 308 ? -5.119 -1.651 13.480 1.00 97.62 308 THR A CA 1
ATOM 2447 C C . THR A 1 308 ? -4.359 -2.677 12.647 1.00 97.62 308 THR A C 1
ATOM 2449 O O . THR A 1 308 ? -4.645 -3.876 12.712 1.00 97.62 308 THR A O 1
ATOM 2452 N N . ASP A 1 309 ? -3.420 -2.211 11.833 1.00 97.06 309 ASP A N 1
ATOM 2453 C CA . ASP A 1 309 ? -2.547 -3.074 11.043 1.00 97.06 309 ASP A CA 1
ATOM 2454 C C . ASP A 1 309 ? -1.310 -3.533 11.843 1.00 97.06 309 ASP A C 1
ATOM 2456 O O . ASP A 1 309 ? -1.161 -3.263 13.042 1.00 97.06 309 ASP A O 1
ATOM 2460 N N . PHE A 1 310 ? -0.456 -4.342 11.213 1.00 96.00 310 PHE A N 1
ATOM 2461 C CA . PHE A 1 310 ? 0.692 -4.959 11.867 1.00 96.00 310 PHE A CA 1
ATOM 2462 C C . PHE A 1 310 ? 2.025 -4.389 11.371 1.00 96.00 310 PHE A C 1
ATOM 2464 O O . PHE A 1 310 ? 2.402 -4.507 10.200 1.00 96.00 310 PHE A O 1
ATOM 2471 N N . SER A 1 311 ? 2.820 -3.904 12.323 1.00 94.38 311 SER A N 1
ATOM 2472 C CA . SER A 1 311 ? 4.235 -3.601 12.136 1.00 94.38 311 SER A CA 1
ATOM 2473 C C . SER A 1 311 ? 5.068 -4.295 13.220 1.00 94.38 311 SER A C 1
ATOM 2475 O O . SER A 1 311 ? 4.709 -4.235 14.397 1.00 94.38 311 SER A O 1
ATOM 2477 N N . PRO A 1 312 ? 6.182 -4.963 12.858 1.00 93.50 312 PRO A N 1
ATOM 2478 C CA . PRO A 1 312 ? 7.086 -5.577 13.826 1.00 93.50 312 PRO A CA 1
ATOM 2479 C C . PRO A 1 312 ? 8.046 -4.569 14.482 1.00 93.50 312 PRO A C 1
ATOM 2481 O O . PRO A 1 312 ? 8.872 -4.976 15.301 1.00 93.50 312 PRO A O 1
ATOM 2484 N N . LEU A 1 313 ? 8.010 -3.286 14.098 1.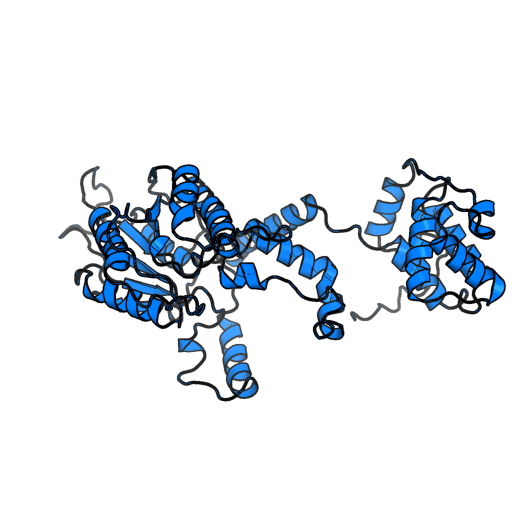00 90.19 313 LEU A N 1
ATOM 2485 C CA . LEU A 1 313 ? 8.914 -2.276 14.645 1.00 90.19 313 LEU A CA 1
ATOM 2486 C C . LEU A 1 313 ? 8.586 -1.980 16.112 1.00 90.19 313 LEU A C 1
ATOM 2488 O O . LEU A 1 313 ? 7.433 -2.014 16.538 1.00 90.19 313 LEU A O 1
ATOM 2492 N N . ARG A 1 314 ? 9.628 -1.681 16.894 1.00 88.69 314 ARG A N 1
ATOM 2493 C CA . ARG A 1 314 ? 9.528 -1.505 18.349 1.00 88.69 314 ARG A CA 1
ATOM 2494 C C . ARG A 1 314 ? 8.507 -0.437 18.741 1.00 88.69 314 ARG A C 1
ATOM 2496 O O . ARG A 1 314 ? 7.674 -0.708 19.601 1.00 88.69 314 ARG A O 1
ATOM 2503 N N . ASP A 1 315 ? 8.578 0.734 18.116 1.00 87.38 315 ASP A N 1
ATOM 2504 C CA . ASP A 1 315 ? 7.743 1.882 18.485 1.00 87.38 315 ASP A CA 1
ATOM 2505 C C . ASP A 1 315 ? 6.269 1.637 18.135 1.00 87.38 315 ASP A C 1
ATOM 2507 O O . ASP A 1 315 ? 5.386 1.972 18.922 1.00 87.38 315 ASP A O 1
ATOM 2511 N N . ASP A 1 316 ? 5.999 0.952 17.019 1.00 90.44 316 ASP A N 1
ATOM 2512 C CA . ASP A 1 316 ? 4.645 0.549 16.625 1.00 90.44 316 ASP A CA 1
ATOM 2513 C C . ASP A 1 316 ? 4.050 -0.459 17.616 1.00 90.44 316 ASP A C 1
ATOM 2515 O O . ASP A 1 316 ? 2.908 -0.318 18.058 1.00 90.44 316 ASP A O 1
ATOM 2519 N N . LEU A 1 317 ? 4.836 -1.462 18.024 1.00 92.06 317 LEU A N 1
ATOM 2520 C CA . LEU A 1 317 ? 4.413 -2.441 19.027 1.00 92.06 317 LEU A CA 1
ATOM 2521 C C . LEU A 1 317 ? 4.132 -1.777 20.383 1.00 92.06 317 LEU A C 1
ATOM 2523 O O . LEU A 1 317 ? 3.141 -2.117 21.033 1.00 92.06 317 LEU A O 1
ATOM 2527 N N . GLN A 1 318 ? 4.968 -0.821 20.799 1.00 92.62 318 GLN A N 1
ATOM 2528 C CA . GLN A 1 318 ? 4.753 -0.032 22.016 1.00 92.62 318 GLN A CA 1
ATOM 2529 C C . GLN A 1 318 ? 3.510 0.863 21.902 1.00 92.62 318 GLN A C 1
ATOM 2531 O O . GLN A 1 318 ? 2.717 0.910 22.841 1.00 92.62 318 GLN A O 1
ATOM 2536 N N . GLY A 1 319 ? 3.278 1.485 20.741 1.00 92.44 319 GLY A N 1
ATOM 2537 C CA . GLY A 1 319 ? 2.057 2.227 20.405 1.00 92.44 319 GLY A CA 1
ATOM 2538 C C . GLY A 1 319 ? 0.796 1.401 20.597 1.00 92.44 319 GLY A C 1
ATOM 2539 O O . GLY A 1 319 ? -0.111 1.800 21.329 1.00 92.44 319 GLY A O 1
ATOM 2540 N N . VAL A 1 320 ? 0.758 0.209 20.002 1.00 93.88 320 VAL A N 1
ATOM 2541 C CA . VAL A 1 320 ? -0.392 -0.695 20.123 1.00 93.88 320 VAL A CA 1
ATOM 2542 C C . VAL A 1 320 ? -0.613 -1.118 21.575 1.00 93.88 320 VAL A C 1
ATOM 2544 O O . VAL A 1 320 ? -1.751 -1.107 22.041 1.00 93.88 320 VAL A O 1
ATOM 2547 N N . GLN A 1 321 ? 0.447 -1.445 22.322 1.00 94.31 321 GLN A N 1
ATOM 2548 C CA . GLN A 1 321 ? 0.340 -1.791 23.746 1.00 94.31 321 GLN A CA 1
ATOM 2549 C C . GLN A 1 321 ? -0.171 -0.621 24.598 1.00 94.31 321 GLN A C 1
ATOM 2551 O O . GLN A 1 321 ? -1.015 -0.824 25.472 1.00 94.31 321 GLN A O 1
ATOM 2556 N N . PHE A 1 322 ? 0.299 0.597 24.327 1.00 94.44 322 PHE A N 1
ATOM 2557 C CA . PHE A 1 322 ? -0.127 1.805 25.026 1.00 94.44 322 PHE A CA 1
ATOM 2558 C C . PHE A 1 322 ? -1.620 2.077 24.820 1.00 94.44 322 PHE A C 1
ATOM 2560 O O . PHE A 1 322 ? -2.367 2.178 25.795 1.00 94.44 322 PHE A O 1
ATOM 2567 N N . VAL A 1 323 ? -2.078 2.110 23.563 1.00 94.06 323 VAL A N 1
ATOM 2568 C CA . VAL A 1 323 ? -3.498 2.310 23.232 1.00 94.06 323 VAL A CA 1
ATOM 2569 C C . VAL A 1 323 ? -4.341 1.180 23.828 1.00 94.06 323 VAL A C 1
ATOM 2571 O O . VAL A 1 323 ? -5.341 1.437 24.495 1.00 94.06 323 VAL A O 1
ATOM 2574 N N . SER A 1 324 ? -3.889 -0.070 23.694 1.00 93.94 324 SER A N 1
ATOM 2575 C CA . SER A 1 324 ? -4.541 -1.253 24.266 1.00 93.94 324 SER A CA 1
ATOM 2576 C C . SER A 1 324 ? -4.769 -1.153 25.779 1.00 93.94 324 SER A C 1
ATOM 2578 O O . SER A 1 324 ? -5.782 -1.651 26.265 1.00 93.94 324 SER A O 1
ATOM 2580 N N . GLY A 1 325 ? -3.838 -0.548 26.525 1.00 93.31 325 GLY A N 1
ATOM 2581 C CA . GLY A 1 325 ? -3.940 -0.363 27.976 1.00 93.31 325 GLY A CA 1
ATOM 2582 C C . GLY A 1 325 ? -4.828 0.809 28.409 1.00 93.31 325 GLY A C 1
ATOM 2583 O O . GLY A 1 325 ? -5.222 0.873 29.572 1.00 93.31 325 GLY A O 1
ATOM 2584 N N . ARG A 1 326 ? -5.146 1.736 27.496 1.00 93.88 326 ARG A N 1
ATOM 2585 C CA . ARG A 1 326 ? -6.002 2.908 27.753 1.00 93.88 326 ARG A CA 1
ATOM 2586 C C . ARG A 1 326 ? -7.444 2.727 27.288 1.00 93.88 326 ARG A C 1
ATOM 2588 O O . ARG A 1 326 ? -8.309 3.500 27.703 1.00 93.88 326 ARG A O 1
ATOM 2595 N N . LEU A 1 327 ? -7.703 1.732 26.444 1.00 90.69 327 LEU A N 1
ATOM 2596 C CA . LEU A 1 327 ? -9.048 1.417 25.983 1.00 90.69 327 LEU A CA 1
ATOM 2597 C C . LEU A 1 327 ? -9.889 0.753 27.092 1.00 90.69 327 LEU A C 1
ATOM 2599 O O . LEU A 1 327 ? -9.377 -0.082 27.844 1.00 90.69 327 LEU A O 1
ATOM 2603 N N . PRO A 1 328 ? -11.186 1.094 27.195 1.00 86.50 328 PRO A N 1
ATOM 2604 C CA . PRO A 1 328 ? -12.128 0.392 28.062 1.00 86.50 328 PRO A CA 1
ATOM 2605 C C . PRO A 1 328 ? -12.214 -1.114 27.752 1.00 86.50 328 PRO A C 1
ATOM 2607 O O . PRO A 1 328 ? -12.008 -1.541 26.618 1.00 86.50 328 PRO A O 1
ATOM 2610 N N . GLN A 1 329 ? -12.572 -1.945 28.742 1.00 83.00 329 GLN A N 1
ATOM 2611 C CA . GLN A 1 329 ? -12.696 -3.402 28.540 1.00 83.00 329 GLN A CA 1
ATOM 2612 C C . GLN A 1 329 ? -13.787 -3.802 27.527 1.00 83.00 329 GLN A C 1
ATOM 2614 O O . GLN A 1 329 ? -13.759 -4.920 27.004 1.00 83.00 329 GLN A O 1
ATOM 2619 N N . ASP A 1 330 ? -14.756 -2.922 27.284 1.00 83.19 330 ASP A N 1
ATOM 2620 C CA . ASP A 1 330 ? -15.849 -3.080 26.325 1.00 83.19 330 ASP A CA 1
ATOM 2621 C C . ASP A 1 330 ? -15.503 -2.620 24.901 1.00 83.19 330 ASP A C 1
ATOM 2623 O O . ASP A 1 330 ? -16.276 -2.902 23.989 1.00 83.19 330 ASP A O 1
ATOM 2627 N N . THR A 1 331 ? -14.338 -1.999 24.684 1.00 89.00 331 THR A N 1
ATOM 2628 C CA . THR A 1 331 ? -13.840 -1.631 23.351 1.00 89.00 331 THR A CA 1
ATOM 2629 C C . THR A 1 331 ? -12.691 -2.564 22.955 1.00 89.00 331 THR A C 1
ATOM 2631 O O . THR A 1 331 ? -11.546 -2.341 23.360 1.00 89.00 331 THR A O 1
ATOM 2634 N N . PRO A 1 332 ? -12.943 -3.633 22.177 1.00 93.19 332 PRO A N 1
ATOM 2635 C CA . PRO A 1 332 ? -11.878 -4.514 21.727 1.00 93.19 332 PRO A CA 1
ATOM 2636 C C . PRO A 1 332 ? -10.972 -3.847 20.690 1.00 93.19 332 PRO A C 1
ATOM 2638 O O . PRO A 1 332 ? -11.438 -3.161 19.776 1.00 93.19 332 PRO A O 1
ATOM 2641 N N . LEU A 1 333 ? -9.673 -4.125 20.818 1.00 95.81 333 LEU A N 1
ATOM 2642 C CA . LEU A 1 333 ? -8.645 -3.775 19.843 1.00 95.81 333 LEU A CA 1
ATOM 2643 C C . LEU A 1 333 ? -8.183 -5.036 19.110 1.00 95.81 333 LEU A C 1
ATOM 2645 O O . LEU A 1 333 ? -7.650 -5.966 19.725 1.00 95.81 333 LEU A O 1
ATOM 2649 N N . TYR A 1 334 ? -8.352 -5.050 17.793 1.00 96.69 334 TYR A N 1
ATOM 2650 C CA . TYR A 1 334 ? -7.856 -6.098 16.910 1.00 96.69 334 TYR A CA 1
ATOM 2651 C C . TYR A 1 334 ? -6.669 -5.594 16.095 1.00 96.69 334 TYR A C 1
ATOM 2653 O O . TYR A 1 334 ? -6.690 -4.490 15.565 1.00 96.69 334 TYR A O 1
ATOM 2661 N N . GLN A 1 335 ? -5.655 -6.432 15.957 1.00 96.94 335 GLN A N 1
ATOM 2662 C CA . GLN A 1 335 ? -4.519 -6.237 15.075 1.00 96.94 335 GLN A CA 1
ATOM 2663 C C . GLN A 1 335 ? -4.620 -7.220 13.907 1.00 96.94 335 GLN A C 1
ATOM 2665 O O . GLN A 1 335 ? -4.840 -8.415 14.119 1.00 96.94 335 GLN A O 1
ATOM 2670 N N . VAL A 1 336 ? -4.451 -6.732 12.683 1.00 97.56 336 VAL A N 1
ATOM 2671 C CA . VAL A 1 336 ? -4.551 -7.533 11.458 1.00 97.56 336 VAL A CA 1
ATOM 2672 C C . VAL A 1 336 ? -3.254 -7.437 10.665 1.00 97.56 336 VAL A C 1
ATOM 2674 O O . VAL A 1 336 ? -2.747 -6.344 10.436 1.00 97.56 336 VAL A O 1
ATOM 2677 N N . ASP A 1 337 ? -2.713 -8.573 10.220 1.00 97.12 337 ASP A N 1
ATOM 2678 C CA . ASP A 1 337 ? -1.587 -8.562 9.278 1.00 97.12 337 ASP A CA 1
ATOM 2679 C C . ASP A 1 337 ? -2.096 -8.304 7.853 1.00 97.12 337 ASP A C 1
ATOM 2681 O O . ASP A 1 337 ? -2.598 -9.212 7.180 1.00 97.12 337 ASP A O 1
ATOM 2685 N N . ALA A 1 338 ? -2.005 -7.040 7.433 1.00 96.12 338 ALA A N 1
ATOM 2686 C CA . ALA A 1 338 ? -2.392 -6.558 6.109 1.00 96.12 338 ALA A CA 1
ATOM 2687 C C . ALA A 1 338 ? -1.206 -6.388 5.145 1.00 96.12 338 ALA A C 1
ATOM 2689 O O . ALA A 1 338 ? -1.418 -6.082 3.971 1.00 96.12 338 ALA A O 1
ATOM 2690 N N . HIS A 1 339 ? 0.018 -6.635 5.616 1.00 96.19 339 HIS A N 1
ATOM 2691 C CA . HIS A 1 339 ? 1.235 -6.399 4.848 1.00 96.19 339 HIS A CA 1
ATOM 2692 C C . HIS A 1 339 ? 1.817 -7.684 4.256 1.00 96.19 339 HIS A C 1
ATOM 2694 O O . HIS A 1 339 ? 2.381 -7.682 3.164 1.00 96.19 339 HIS A O 1
ATOM 2700 N N . ASN A 1 340 ? 1.698 -8.802 4.978 1.00 95.88 340 ASN A N 1
ATOM 2701 C CA . ASN A 1 340 ? 2.237 -10.083 4.540 1.00 95.88 340 ASN A CA 1
ATOM 2702 C C . ASN A 1 340 ? 1.148 -10.968 3.919 1.00 95.88 340 ASN A C 1
ATOM 2704 O O . ASN A 1 340 ? 0.042 -11.105 4.449 1.00 95.88 340 ASN A O 1
ATOM 2708 N N . VAL A 1 341 ? 1.495 -11.677 2.837 1.00 95.50 341 VAL A N 1
ATOM 2709 C CA . VAL A 1 341 ? 0.618 -12.711 2.256 1.00 95.50 341 VAL A CA 1
ATOM 2710 C C . VAL A 1 341 ? 0.295 -13.776 3.301 1.00 95.50 341 VAL A C 1
ATOM 2712 O O . VAL A 1 341 ? -0.871 -14.081 3.522 1.00 95.50 341 VAL A O 1
ATOM 2715 N N . VAL A 1 342 ? 1.303 -14.302 3.996 1.00 96.25 342 VAL A N 1
ATOM 2716 C CA . VAL A 1 342 ? 1.119 -15.197 5.145 1.00 96.25 342 VAL A CA 1
ATOM 2717 C C . VAL A 1 342 ? 1.374 -14.383 6.414 1.00 96.25 342 VAL A C 1
ATOM 2719 O O . VAL A 1 342 ? 2.478 -13.850 6.536 1.00 96.25 342 VAL A O 1
ATOM 2722 N N . PRO A 1 343 ? 0.419 -14.286 7.362 1.00 96.19 343 PRO A N 1
ATOM 2723 C CA . PRO A 1 343 ? 0.610 -13.505 8.581 1.00 96.19 343 PRO A CA 1
ATOM 2724 C C . PRO A 1 343 ? 1.872 -13.916 9.322 1.00 96.19 343 PRO A C 1
ATOM 2726 O O . PRO A 1 343 ? 2.128 -15.114 9.464 1.00 96.19 343 PRO A O 1
ATOM 2729 N N . VAL A 1 344 ? 2.636 -12.954 9.839 1.00 95.56 344 VAL A N 1
ATOM 2730 C CA . VAL A 1 344 ? 3.978 -13.214 10.391 1.00 95.56 344 VAL A CA 1
ATOM 2731 C C . VAL A 1 344 ? 3.977 -14.300 11.471 1.00 95.56 344 VAL A C 1
ATOM 2733 O O . VAL A 1 344 ? 4.879 -15.130 11.539 1.00 95.56 344 VAL A O 1
ATOM 2736 N N . TRP A 1 345 ? 2.925 -14.344 12.284 1.00 94.62 345 TRP A N 1
ATOM 2737 C CA . TRP A 1 345 ? 2.782 -15.300 13.378 1.00 94.62 345 TRP A CA 1
ATOM 2738 C C . TRP A 1 345 ? 2.204 -16.646 12.970 1.00 94.62 345 TRP A C 1
ATOM 2740 O O . TRP A 1 345 ? 2.250 -17.595 13.744 1.00 94.62 345 TRP A O 1
ATOM 2750 N N . VAL A 1 346 ? 1.633 -16.719 11.772 1.00 94.75 346 VAL A N 1
ATOM 2751 C CA . VAL A 1 346 ? 1.248 -17.976 11.135 1.00 94.75 346 VAL A CA 1
ATOM 2752 C C . VAL A 1 346 ? 2.440 -18.521 10.353 1.00 94.75 346 VAL A C 1
ATOM 2754 O O . VAL A 1 346 ? 2.610 -19.733 10.285 1.00 94.75 346 VAL A O 1
ATOM 2757 N N . ALA A 1 347 ? 3.295 -17.658 9.794 1.00 94.50 347 ALA A N 1
ATOM 2758 C CA . ALA A 1 347 ? 4.446 -18.037 8.980 1.00 94.50 347 ALA A CA 1
ATOM 2759 C C . ALA A 1 347 ? 5.430 -18.937 9.746 1.00 94.50 347 ALA A C 1
ATOM 2761 O O . ALA A 1 347 ? 5.746 -20.033 9.269 1.00 94.50 347 ALA A O 1
ATOM 2762 N N . SER A 1 348 ? 5.850 -18.530 10.948 1.00 94.81 348 SER A N 1
ATOM 2763 C CA . SER A 1 348 ? 6.649 -19.360 11.855 1.00 94.81 348 SER A CA 1
ATOM 2764 C C . SER A 1 348 ? 6.465 -18.954 13.321 1.00 94.81 348 SER A C 1
ATOM 2766 O O . SER A 1 348 ? 6.220 -17.792 13.628 1.00 94.81 348 SER A O 1
ATOM 2768 N N . GLU A 1 349 ? 6.631 -19.916 14.230 1.00 93.44 349 GLU A N 1
ATOM 2769 C CA . GLU A 1 349 ? 6.591 -19.708 15.687 1.00 93.44 349 GLU A CA 1
ATOM 2770 C C . GLU A 1 349 ? 7.908 -19.147 16.246 1.00 93.44 349 GLU A C 1
ATOM 2772 O O . GLU A 1 349 ? 7.983 -18.756 17.409 1.00 93.44 349 GLU A O 1
ATOM 2777 N N . LYS A 1 350 ? 8.966 -19.123 15.428 1.00 93.94 350 LYS A N 1
ATOM 2778 C CA . LYS A 1 350 ? 10.304 -18.678 15.819 1.00 93.94 350 LYS A CA 1
ATOM 2779 C C . LYS A 1 350 ? 11.004 -17.927 14.695 1.00 93.94 350 LYS A C 1
ATOM 2781 O O . LYS A 1 350 ? 10.617 -18.015 13.530 1.00 93.94 350 LYS A O 1
ATOM 2786 N N . LEU A 1 351 ? 12.087 -17.244 15.058 1.00 94.06 351 LEU A N 1
ATOM 2787 C CA . LEU A 1 351 ? 13.025 -16.683 14.095 1.00 94.06 351 LEU A CA 1
ATOM 2788 C C . LEU A 1 351 ? 13.662 -17.804 13.261 1.00 94.06 351 LEU A C 1
ATOM 2790 O O . LEU A 1 351 ? 14.139 -18.809 13.794 1.00 94.06 351 LEU A O 1
ATOM 2794 N N . GLU A 1 352 ? 13.670 -17.613 11.947 1.00 94.19 352 GLU A N 1
ATOM 2795 C CA . GLU A 1 352 ? 14.228 -18.552 10.979 1.00 94.19 352 GLU A CA 1
ATOM 2796 C C . GLU A 1 352 ? 15.679 -18.187 10.651 1.00 94.19 352 GLU A C 1
ATOM 2798 O O . GLU A 1 352 ? 16.003 -17.015 10.474 1.00 94.19 352 GLU A O 1
ATOM 2803 N N . CYS A 1 353 ? 16.565 -19.184 10.580 1.00 92.88 353 CYS A N 1
ATOM 2804 C CA . CYS A 1 353 ? 18.002 -18.949 10.404 1.00 92.88 353 CYS A CA 1
ATOM 2805 C C . CYS A 1 353 ? 18.416 -18.679 8.951 1.00 92.88 353 CYS A C 1
ATOM 2807 O O . CYS A 1 353 ? 19.511 -18.176 8.715 1.00 92.88 353 CYS A O 1
ATOM 2809 N N . GLY A 1 354 ? 17.568 -19.008 7.973 1.00 90.06 354 GLY A N 1
ATOM 2810 C CA . GLY A 1 354 ? 17.880 -18.805 6.566 1.00 90.06 354 GLY A CA 1
ATOM 2811 C C . GLY A 1 354 ? 16.655 -18.871 5.665 1.00 90.06 354 GLY A C 1
ATOM 2812 O O . GLY A 1 354 ? 15.595 -19.375 6.033 1.00 90.06 354 GLY A O 1
ATOM 2813 N N . ALA A 1 355 ? 16.809 -18.388 4.432 1.00 92.88 355 ALA A N 1
ATOM 2814 C CA . ALA A 1 355 ? 15.709 -18.351 3.472 1.00 92.88 355 ALA A CA 1
ATOM 2815 C C . ALA A 1 355 ? 15.154 -19.751 3.151 1.00 92.88 355 ALA A C 1
ATOM 2817 O O . ALA A 1 355 ? 13.961 -19.891 2.908 1.00 92.88 355 ALA A O 1
ATOM 2818 N N . TRP A 1 356 ? 15.988 -20.798 3.160 1.00 92.00 356 TRP A N 1
ATOM 2819 C CA . TRP A 1 356 ? 15.528 -22.160 2.871 1.00 92.00 356 TRP A CA 1
ATOM 2820 C C . TRP A 1 356 ? 14.615 -22.732 3.965 1.00 92.00 356 TRP A C 1
ATOM 2822 O O . TRP A 1 356 ? 13.709 -23.483 3.625 1.00 92.00 356 TRP A O 1
ATOM 2832 N N . THR A 1 357 ? 14.795 -22.358 5.241 1.00 93.31 357 THR A N 1
ATOM 2833 C CA . THR A 1 357 ? 13.967 -22.886 6.344 1.00 93.31 357 THR A CA 1
ATOM 2834 C C . THR A 1 357 ? 12.582 -22.247 6.380 1.00 93.31 357 THR A C 1
ATOM 2836 O O . THR A 1 357 ? 11.595 -22.917 6.678 1.00 93.31 357 THR A O 1
ATOM 2839 N N . ILE A 1 358 ? 12.488 -20.958 6.034 1.00 95.75 358 ILE A N 1
ATOM 2840 C CA . ILE A 1 358 ? 11.208 -20.243 5.992 1.00 95.75 358 ILE A CA 1
ATOM 2841 C C . ILE A 1 358 ? 10.440 -20.473 4.683 1.00 95.75 358 ILE A C 1
ATOM 2843 O O . ILE A 1 358 ? 9.212 -20.512 4.700 1.00 95.75 358 ILE A O 1
ATOM 2847 N N . ARG A 1 359 ? 11.134 -20.656 3.549 1.00 96.00 359 ARG A N 1
ATOM 2848 C CA . ARG A 1 359 ? 10.510 -20.750 2.216 1.00 96.00 359 ARG A CA 1
ATOM 2849 C C . ARG A 1 359 ? 9.525 -21.907 2.099 1.00 96.00 359 ARG A C 1
ATOM 2851 O O . ARG A 1 359 ? 8.450 -21.715 1.546 1.00 96.00 359 ARG A O 1
ATOM 2858 N N . GLU A 1 360 ? 9.867 -23.080 2.623 1.00 94.38 360 GLU A N 1
ATOM 2859 C CA . GLU A 1 360 ? 8.975 -24.244 2.594 1.00 94.38 360 GLU A CA 1
ATOM 2860 C C . GLU A 1 360 ? 7.682 -23.973 3.377 1.00 94.38 360 GLU A C 1
ATOM 2862 O O . GLU A 1 360 ? 6.586 -24.156 2.849 1.00 94.38 360 GLU A O 1
ATOM 2867 N N . LYS A 1 361 ? 7.806 -23.419 4.591 1.00 94.75 361 LYS A N 1
ATOM 2868 C CA . LYS A 1 361 ? 6.667 -23.053 5.447 1.00 94.75 361 LYS A CA 1
ATOM 2869 C C . LYS A 1 361 ? 5.763 -22.012 4.794 1.00 94.75 361 LYS A C 1
ATOM 2871 O O . LYS A 1 361 ? 4.543 -22.107 4.900 1.00 94.75 361 LYS A O 1
ATOM 2876 N N . LEU A 1 362 ? 6.361 -21.003 4.157 1.00 96.06 362 LEU A N 1
ATOM 2877 C CA . LEU A 1 362 ? 5.622 -19.953 3.461 1.00 96.06 362 LEU A CA 1
ATOM 2878 C C . LEU A 1 362 ? 4.898 -20.506 2.239 1.00 96.06 362 LEU A C 1
ATOM 2880 O O . LEU A 1 362 ? 3.711 -20.246 2.096 1.00 96.06 362 LEU A O 1
ATOM 2884 N N . ASN A 1 363 ? 5.578 -21.283 1.395 1.00 95.69 363 ASN A N 1
ATOM 2885 C CA . ASN A 1 363 ? 4.983 -21.843 0.182 1.00 95.69 363 ASN A CA 1
ATOM 2886 C C . ASN A 1 363 ? 3.825 -22.792 0.490 1.00 95.69 363 ASN A C 1
ATOM 2888 O O . ASN A 1 363 ? 2.849 -22.812 -0.253 1.00 95.69 363 ASN A O 1
ATOM 2892 N N . ASP A 1 364 ? 3.918 -23.564 1.573 1.00 94.94 364 ASP A N 1
ATOM 2893 C CA . ASP A 1 364 ? 2.832 -24.447 1.980 1.00 94.94 364 ASP A CA 1
ATOM 2894 C C . ASP A 1 364 ? 1.583 -23.656 2.397 1.00 94.94 364 ASP A C 1
ATOM 2896 O O . ASP A 1 364 ? 0.507 -23.864 1.844 1.00 94.94 364 ASP A O 1
ATOM 2900 N N . LYS A 1 365 ? 1.751 -22.655 3.269 1.00 94.19 365 LYS A N 1
ATOM 2901 C CA . LYS A 1 365 ? 0.659 -21.795 3.765 1.00 94.19 365 LYS A CA 1
ATOM 2902 C C . LYS A 1 365 ? 0.123 -20.827 2.712 1.00 94.19 365 LYS A C 1
ATOM 2904 O O . LYS A 1 365 ? -1.030 -20.412 2.783 1.00 94.19 365 LYS A O 1
ATOM 2909 N N . ALA A 1 366 ? 0.951 -20.438 1.744 1.00 93.38 366 ALA A N 1
ATOM 2910 C CA . ALA A 1 366 ? 0.559 -19.535 0.669 1.00 93.38 366 ALA A CA 1
ATOM 2911 C C . ALA A 1 366 ? -0.510 -20.150 -0.242 1.00 93.38 366 ALA A C 1
ATOM 2913 O O . ALA A 1 366 ? -1.280 -19.393 -0.817 1.00 93.38 366 ALA A O 1
ATOM 2914 N N . LYS A 1 367 ? -0.615 -21.484 -0.333 1.00 93.38 367 LYS A N 1
ATOM 2915 C CA . LYS A 1 367 ? -1.665 -22.158 -1.118 1.00 93.38 367 LYS A CA 1
ATOM 2916 C C . LYS A 1 367 ? -3.074 -21.728 -0.697 1.00 93.38 367 LYS A C 1
ATOM 2918 O O . LYS A 1 367 ? -3.924 -21.539 -1.557 1.00 93.38 367 LYS A O 1
ATOM 2923 N N . ASP A 1 368 ? -3.278 -21.523 0.604 1.00 90.94 368 ASP A N 1
ATOM 2924 C CA . ASP A 1 368 ? -4.580 -21.156 1.177 1.00 90.94 368 ASP A CA 1
ATOM 2925 C C . ASP A 1 368 ? -4.726 -19.646 1.424 1.00 90.94 368 ASP A C 1
ATOM 2927 O O . ASP A 1 368 ? -5.829 -19.146 1.639 1.00 90.94 368 ASP A O 1
ATOM 2931 N N . LEU A 1 369 ? -3.610 -18.909 1.461 1.00 93.31 369 LEU A N 1
ATOM 2932 C CA . LEU A 1 369 ? -3.574 -17.506 1.892 1.00 93.31 369 LEU A CA 1
ATOM 2933 C C . LEU A 1 369 ? -3.240 -16.512 0.778 1.00 93.31 369 LEU A C 1
ATOM 2935 O O . LEU A 1 369 ? -3.508 -15.321 0.954 1.00 93.31 369 LEU A O 1
ATOM 2939 N N . LEU A 1 370 ? -2.677 -16.963 -0.345 1.00 94.19 370 LEU A N 1
ATOM 2940 C CA . LEU A 1 370 ? -2.513 -16.160 -1.555 1.00 94.19 370 LEU A CA 1
ATOM 2941 C C . LEU A 1 370 ? -3.830 -16.171 -2.335 1.00 94.19 370 LEU A C 1
ATOM 2943 O O . LEU A 1 370 ? -3.991 -16.886 -3.320 1.00 94.19 370 LEU A O 1
ATOM 2947 N N . THR A 1 371 ? -4.787 -15.401 -1.836 1.00 92.31 371 THR A N 1
ATOM 2948 C CA . THR A 1 371 ? -6.119 -15.253 -2.420 1.00 92.31 371 THR A CA 1
ATOM 2949 C C . THR A 1 371 ? -6.279 -13.875 -3.041 1.00 92.31 371 THR A C 1
ATOM 2951 O O . THR A 1 371 ? -5.562 -12.937 -2.685 1.00 92.31 371 THR A O 1
ATOM 2954 N N . ASP A 1 372 ? -7.282 -13.733 -3.900 1.00 91.69 372 ASP A N 1
ATOM 2955 C CA . ASP A 1 372 ? -7.759 -12.418 -4.312 1.00 91.69 372 ASP A CA 1
ATOM 2956 C C . ASP A 1 372 ? -8.350 -11.639 -3.121 1.00 91.69 372 ASP A C 1
ATOM 2958 O O . ASP A 1 372 ? -8.649 -12.194 -2.053 1.00 91.69 372 ASP A O 1
ATOM 2962 N N . PHE A 1 373 ? -8.496 -10.328 -3.310 1.00 93.00 373 PHE A N 1
ATOM 2963 C CA . PHE A 1 373 ? -9.075 -9.420 -2.327 1.00 93.00 373 PHE A CA 1
ATOM 2964 C C . PHE A 1 373 ? -10.517 -9.063 -2.712 1.00 93.00 373 PHE A C 1
ATOM 2966 O O . PHE A 1 373 ? -10.750 -8.629 -3.845 1.00 93.00 373 PHE A O 1
ATOM 2973 N N . PRO A 1 374 ? -11.488 -9.164 -1.784 1.00 93.12 374 PRO A N 1
ATOM 2974 C CA . PRO A 1 374 ? -12.834 -8.672 -2.040 1.00 93.12 374 PRO A CA 1
ATOM 2975 C C . PRO A 1 374 ? -12.834 -7.148 -2.250 1.00 93.12 374 PRO A C 1
ATOM 2977 O O . PRO A 1 374 ? -12.012 -6.440 -1.659 1.00 93.12 374 PRO A O 1
ATOM 2980 N N . PRO A 1 375 ? -13.758 -6.618 -3.070 1.00 92.75 375 PRO A N 1
ATOM 2981 C CA . PRO A 1 375 ? -13.864 -5.183 -3.290 1.00 92.75 375 PRO A CA 1
ATOM 2982 C C . PRO A 1 375 ? -14.299 -4.457 -2.008 1.00 92.75 375 PRO A C 1
ATOM 2984 O O . PRO A 1 375 ? -15.170 -4.926 -1.269 1.00 92.75 375 PRO A O 1
ATOM 2987 N N . VAL A 1 376 ? -13.708 -3.283 -1.772 1.00 93.38 376 VAL A N 1
ATOM 2988 C CA . VAL A 1 376 ? -14.187 -2.339 -0.754 1.00 93.38 376 VAL A CA 1
ATOM 2989 C C . VAL A 1 376 ? -15.438 -1.666 -1.304 1.00 93.38 376 VAL A C 1
ATOM 2991 O O . VAL A 1 376 ? -15.426 -1.151 -2.422 1.00 93.38 376 VAL A O 1
ATOM 2994 N N . ILE A 1 377 ? -16.522 -1.687 -0.533 1.00 93.50 377 ILE A N 1
ATOM 2995 C CA . ILE A 1 377 ? -17.799 -1.107 -0.961 1.00 93.50 377 ILE A CA 1
ATOM 2996 C C . ILE A 1 377 ? -18.013 0.281 -0.368 1.00 93.50 377 ILE A C 1
ATOM 2998 O O . ILE A 1 377 ? -17.452 0.612 0.677 1.00 93.50 377 ILE A O 1
ATOM 3002 N N . CYS A 1 378 ? -18.874 1.067 -1.010 1.00 93.75 378 CYS A N 1
ATOM 3003 C CA . CYS A 1 378 ? -19.406 2.284 -0.414 1.00 93.75 378 CYS A CA 1
ATOM 3004 C C . CYS A 1 378 ? -20.186 1.921 0.860 1.00 93.75 378 CYS A C 1
ATOM 3006 O O . CYS A 1 378 ? -21.051 1.038 0.841 1.00 93.75 378 CYS A O 1
ATOM 3008 N N . HIS A 1 379 ? -19.843 2.556 1.978 1.00 92.44 379 HIS A N 1
ATOM 3009 C CA . HIS A 1 379 ? -20.380 2.201 3.281 1.00 92.44 379 HIS A CA 1
ATOM 3010 C C . HIS A 1 379 ? -21.845 2.662 3.414 1.00 92.44 379 HIS A C 1
ATOM 3012 O O . HIS A 1 379 ? -22.133 3.834 3.164 1.00 92.44 379 HIS A O 1
ATOM 3018 N N . PRO A 1 380 ? -22.787 1.785 3.822 1.00 90.56 380 PRO A N 1
ATOM 3019 C CA . PRO A 1 380 ? -24.215 2.125 3.869 1.00 90.56 380 PRO A CA 1
ATOM 3020 C C . PRO A 1 380 ? -24.591 3.215 4.878 1.00 90.56 380 PRO A C 1
ATOM 3022 O O . PRO A 1 380 ? -25.621 3.863 4.711 1.00 90.56 380 PRO A O 1
ATOM 3025 N N . SER A 1 381 ? -23.790 3.390 5.934 1.00 86.56 381 SER A N 1
ATOM 3026 C CA . SER A 1 381 ? -24.001 4.399 6.977 1.00 86.56 381 SER A CA 1
ATOM 3027 C C . SER A 1 381 ? -23.060 5.580 6.730 1.00 86.56 381 SER A C 1
ATOM 3029 O O . SER A 1 381 ? -21.923 5.532 7.206 1.00 86.56 381 SER A O 1
ATOM 3031 N N . PRO A 1 382 ? -23.485 6.611 5.976 1.00 85.12 382 PRO A N 1
ATOM 3032 C CA . PRO A 1 382 ? -22.592 7.680 5.566 1.00 85.12 382 PRO A CA 1
ATOM 3033 C C . PRO A 1 382 ? -22.128 8.521 6.749 1.00 85.12 382 PRO A C 1
ATOM 3035 O O . PRO A 1 382 ? -22.848 8.712 7.732 1.00 85.12 382 PRO A O 1
ATOM 3038 N N . TYR A 1 383 ? -20.921 9.054 6.615 1.00 84.62 383 TYR A N 1
ATOM 3039 C CA . TYR A 1 383 ? -20.361 10.040 7.520 1.00 84.62 383 TYR A CA 1
ATOM 3040 C C . TYR A 1 383 ? -19.706 11.148 6.703 1.00 84.62 383 TYR A C 1
ATOM 3042 O O . TYR A 1 383 ? -18.862 10.878 5.849 1.00 84.62 383 TYR A O 1
ATOM 3050 N N . GLU A 1 384 ? -20.086 12.393 6.972 1.00 79.31 384 GLU A N 1
ATOM 3051 C CA . GLU A 1 384 ? -19.430 13.551 6.376 1.00 79.31 384 GLU A CA 1
ATOM 3052 C C . GLU A 1 384 ? -18.199 13.910 7.213 1.00 79.31 384 GLU A C 1
ATOM 3054 O O . GLU A 1 384 ? -18.312 14.458 8.309 1.00 79.31 384 GLU A O 1
ATOM 3059 N N . SER A 1 385 ? -17.015 13.562 6.703 1.00 78.25 385 SER A N 1
ATOM 3060 C CA . SER A 1 385 ? -15.746 14.003 7.284 1.00 78.25 385 SER A CA 1
ATOM 3061 C C . SER A 1 385 ? -15.468 15.470 6.975 1.00 78.25 385 SER A C 1
ATOM 3063 O O . SER A 1 385 ? -15.736 15.952 5.872 1.00 78.25 385 SER A O 1
ATOM 3065 N N . GLU A 1 386 ? -14.845 16.154 7.933 1.00 83.69 386 GLU A N 1
ATOM 3066 C CA . GLU A 1 386 ? -14.203 17.442 7.685 1.00 83.69 386 GLU A CA 1
ATOM 3067 C C . GLU A 1 386 ? -13.044 17.250 6.700 1.00 83.69 386 GLU A C 1
ATOM 3069 O O . GLU A 1 386 ? -12.242 16.326 6.842 1.00 83.69 386 GLU A O 1
ATOM 3074 N N . ALA A 1 387 ? -12.974 18.111 5.683 1.00 88.06 387 ALA A N 1
ATOM 3075 C CA . ALA A 1 387 ? -11.886 18.072 4.716 1.00 88.06 387 ALA A CA 1
ATOM 3076 C C . ALA A 1 387 ? -10.573 18.482 5.390 1.00 88.06 387 ALA A C 1
ATOM 3078 O O . ALA A 1 387 ? -10.510 19.498 6.087 1.00 88.06 387 ALA A O 1
ATOM 3079 N N . VAL A 1 388 ? -9.517 17.713 5.149 1.00 90.06 388 VAL A N 1
ATOM 3080 C CA . VAL A 1 388 ? -8.187 18.005 5.671 1.00 90.06 388 VAL A CA 1
ATOM 3081 C C . VAL A 1 388 ? -7.603 19.201 4.923 1.00 90.06 388 VAL A C 1
ATOM 3083 O O . VAL A 1 388 ? -7.484 19.206 3.696 1.00 90.06 388 VAL A O 1
ATOM 3086 N N . ASP A 1 389 ? -7.169 20.220 5.666 1.00 90.94 389 ASP A N 1
ATOM 3087 C CA . ASP A 1 389 ? -6.409 21.328 5.089 1.00 90.94 389 ASP A CA 1
ATOM 3088 C C . ASP A 1 389 ? -4.955 20.901 4.829 1.00 90.94 389 ASP A C 1
ATOM 3090 O O . ASP A 1 389 ? -4.037 21.136 5.620 1.00 90.94 389 ASP A O 1
ATOM 3094 N N . TRP A 1 390 ? -4.729 20.261 3.681 1.00 91.19 390 TRP A N 1
ATOM 3095 C CA . TRP A 1 390 ? -3.398 19.821 3.258 1.00 91.19 390 TRP A CA 1
ATOM 3096 C C . TRP A 1 390 ? -2.396 20.961 3.098 1.00 91.19 390 TRP A C 1
ATOM 3098 O O . TRP A 1 390 ? -1.189 20.717 3.171 1.00 91.19 390 TRP A O 1
ATOM 3108 N N . LYS A 1 391 ? -2.862 22.192 2.856 1.00 90.50 391 LYS A N 1
ATOM 3109 C CA . LYS A 1 391 ? -1.978 23.352 2.752 1.00 90.50 391 LYS A CA 1
ATOM 3110 C C . LYS A 1 391 ? -1.446 23.708 4.137 1.00 90.50 391 LYS A C 1
ATOM 3112 O O . LYS A 1 391 ? -0.229 23.766 4.302 1.00 90.50 391 LYS A O 1
ATOM 3117 N N . ALA A 1 392 ? -2.330 23.815 5.129 1.00 89.75 392 ALA A N 1
ATOM 3118 C CA . ALA A 1 392 ? -1.943 24.042 6.519 1.00 89.75 392 ALA A CA 1
ATOM 3119 C C . ALA A 1 392 ? -1.033 22.922 7.058 1.00 89.75 392 ALA A C 1
ATOM 3121 O O . ALA A 1 392 ? -0.034 23.202 7.719 1.00 89.75 392 ALA A O 1
ATOM 3122 N N . ILE A 1 393 ? -1.310 21.654 6.722 1.00 89.44 393 ILE A N 1
ATOM 3123 C CA . ILE A 1 393 ? -0.443 20.530 7.113 1.00 89.44 393 ILE A CA 1
ATOM 3124 C C . ILE A 1 393 ? 0.960 20.673 6.509 1.00 89.44 393 ILE A C 1
ATOM 3126 O O . ILE A 1 393 ? 1.951 20.544 7.227 1.00 89.44 393 ILE A O 1
ATOM 3130 N N . LYS A 1 394 ? 1.075 20.980 5.211 1.00 88.25 394 LYS A N 1
ATOM 3131 C CA . LYS A 1 394 ? 2.381 21.171 4.557 1.00 88.25 394 LYS A CA 1
ATOM 3132 C C . LYS A 1 394 ? 3.176 22.325 5.166 1.00 88.25 394 LYS A C 1
ATOM 3134 O O . LYS A 1 394 ? 4.383 22.173 5.344 1.00 88.25 394 LYS A O 1
ATOM 3139 N N . GLU A 1 395 ? 2.504 23.426 5.499 1.00 87.31 395 GLU A N 1
ATOM 3140 C CA . GLU A 1 395 ? 3.101 24.586 6.172 1.00 87.31 395 GLU A CA 1
ATOM 3141 C C . GLU A 1 395 ? 3.578 24.228 7.588 1.00 87.31 395 GLU A C 1
ATOM 3143 O O . GLU A 1 395 ? 4.708 24.543 7.947 1.00 87.31 395 GLU A O 1
ATOM 3148 N N . SER A 1 396 ? 2.783 23.472 8.356 1.00 86.88 396 SER A N 1
ATOM 3149 C CA . SER A 1 396 ? 3.149 23.037 9.716 1.00 86.88 396 SER A CA 1
ATOM 3150 C C . SER A 1 396 ? 4.367 22.107 9.775 1.00 86.88 396 SER A C 1
ATOM 3152 O O . SER A 1 396 ? 4.996 21.971 10.821 1.00 86.88 396 SER A O 1
ATOM 3154 N N . LEU A 1 397 ? 4.709 21.463 8.657 1.00 85.62 397 LEU A N 1
ATOM 3155 C CA . LEU A 1 397 ? 5.817 20.515 8.580 1.00 85.62 397 LEU A CA 1
ATOM 3156 C C . LEU A 1 397 ? 7.176 21.174 8.343 1.00 85.62 397 LEU A C 1
ATOM 3158 O O . LEU A 1 397 ? 8.184 20.515 8.576 1.00 85.62 397 LEU A O 1
ATOM 3162 N N . VAL A 1 398 ? 7.220 22.435 7.896 1.00 82.44 398 VAL A N 1
ATOM 3163 C CA . VAL A 1 398 ? 8.471 23.127 7.523 1.00 82.44 398 VAL A CA 1
ATOM 3164 C C . VAL A 1 398 ? 9.475 23.174 8.680 1.00 82.44 398 VAL A C 1
ATOM 3166 O O . VAL A 1 398 ? 10.661 22.950 8.472 1.00 82.44 398 VAL A O 1
ATOM 3169 N N . ASP A 1 399 ? 9.000 23.367 9.912 1.00 79.38 399 ASP A N 1
ATOM 3170 C CA . ASP A 1 399 ? 9.864 23.427 11.101 1.00 79.38 399 ASP A CA 1
ATOM 3171 C C . ASP A 1 399 ? 10.133 22.052 11.747 1.00 79.38 399 ASP A C 1
ATOM 3173 O O . ASP A 1 399 ? 10.895 21.953 12.713 1.00 79.38 399 ASP A O 1
ATOM 3177 N N . VAL A 1 400 ? 9.504 20.987 11.234 1.00 82.00 400 VAL A N 1
ATOM 3178 C CA . VAL A 1 400 ? 9.556 19.627 11.800 1.00 82.00 400 VAL A CA 1
ATOM 3179 C C . VAL A 1 400 ? 10.448 18.699 10.978 1.00 82.00 400 VAL A C 1
ATOM 3181 O O . VAL A 1 400 ? 11.138 17.856 11.551 1.00 82.00 400 VAL A O 1
ATOM 3184 N N . VAL A 1 401 ? 10.436 18.833 9.651 1.00 87.44 401 VAL A N 1
ATOM 3185 C CA . VAL A 1 401 ? 11.149 17.928 8.739 1.00 87.44 401 VAL A CA 1
ATOM 3186 C C . VAL A 1 401 ? 12.515 18.486 8.339 1.00 87.44 401 VAL A C 1
ATOM 3188 O O . VAL A 1 401 ? 12.700 19.695 8.232 1.00 87.44 401 VAL A O 1
ATOM 3191 N N . ASP A 1 402 ? 13.480 17.608 8.057 1.00 86.44 402 ASP A N 1
ATOM 3192 C CA . ASP A 1 402 ? 14.734 18.020 7.422 1.00 86.44 402 ASP A CA 1
ATOM 3193 C C . ASP A 1 402 ? 14.500 18.404 5.949 1.00 86.44 402 ASP A C 1
ATOM 3195 O O . ASP A 1 402 ? 14.221 17.547 5.100 1.00 86.44 402 ASP A O 1
ATOM 3199 N N . GLU A 1 403 ? 14.613 19.701 5.659 1.00 89.62 403 GLU A N 1
ATOM 3200 C CA . GLU A 1 403 ? 14.464 20.295 4.323 1.00 89.62 403 GLU A CA 1
ATOM 3201 C C . GLU A 1 403 ? 15.695 20.110 3.427 1.00 89.62 403 GLU A C 1
ATOM 3203 O O . GLU A 1 403 ? 15.618 20.355 2.230 1.00 89.62 403 GLU A O 1
ATOM 3208 N N . SER A 1 404 ? 16.837 19.651 3.954 1.00 87.81 404 SER A N 1
ATOM 3209 C CA . SER A 1 404 ? 18.043 19.459 3.131 1.00 87.81 404 SER A CA 1
ATOM 3210 C C . SER A 1 404 ? 17.905 18.319 2.111 1.00 87.81 404 SER A C 1
ATOM 3212 O O . SER A 1 404 ? 18.652 18.253 1.131 1.00 87.81 404 SER A O 1
ATOM 3214 N N . VAL A 1 405 ? 16.939 17.417 2.323 1.00 89.06 405 VAL A N 1
ATOM 3215 C CA . VAL A 1 405 ? 16.684 16.253 1.469 1.00 89.06 405 VAL A CA 1
ATOM 3216 C C . VAL A 1 405 ? 15.397 16.448 0.669 1.00 89.06 405 VAL A C 1
ATOM 3218 O O . VAL A 1 405 ? 14.297 16.082 1.096 1.00 89.06 405 VAL A O 1
ATOM 3221 N N . GLU A 1 406 ? 15.575 16.953 -0.549 1.00 90.19 406 GLU A N 1
ATOM 3222 C CA . GLU A 1 406 ? 14.496 17.287 -1.481 1.00 90.19 406 GLU A CA 1
ATOM 3223 C C . GLU A 1 406 ? 13.682 16.067 -1.968 1.00 90.19 406 GLU A C 1
ATOM 3225 O O . GLU A 1 406 ? 14.226 14.948 -2.074 1.00 90.19 406 GLU A O 1
ATOM 3230 N N . PRO A 1 407 ? 12.394 16.262 -2.323 1.00 90.19 407 PRO A N 1
ATOM 3231 C CA . PRO A 1 407 ? 11.556 15.248 -2.959 1.00 90.19 407 PRO A CA 1
ATOM 3232 C C . PRO A 1 407 ? 12.153 14.683 -4.253 1.00 90.19 407 PRO A C 1
ATOM 3234 O O . PRO A 1 407 ? 12.912 15.334 -4.967 1.00 90.19 407 PRO A O 1
ATOM 3237 N N . VAL A 1 408 ? 11.789 13.440 -4.568 1.00 87.69 408 VAL A N 1
ATOM 3238 C CA . VAL A 1 408 ? 12.174 12.797 -5.832 1.00 87.69 408 VAL A CA 1
ATOM 3239 C C . VAL A 1 408 ? 11.212 13.186 -6.951 1.00 87.69 408 VAL A C 1
ATOM 3241 O O . VAL A 1 408 ? 10.028 13.390 -6.715 1.00 87.69 408 VAL A O 1
ATOM 3244 N N . THR A 1 409 ? 11.710 13.244 -8.185 1.00 88.69 409 THR A N 1
ATOM 3245 C CA . THR A 1 409 ? 10.907 13.603 -9.368 1.00 88.69 409 THR A CA 1
ATOM 3246 C C . THR A 1 409 ? 10.350 12.397 -10.123 1.00 88.69 409 THR A C 1
ATOM 3248 O O . THR A 1 409 ? 9.413 12.538 -10.902 1.00 88.69 409 THR A O 1
ATOM 3251 N N . TRP A 1 410 ? 10.925 11.209 -9.916 1.00 85.38 410 TRP A N 1
ATOM 3252 C CA . TRP A 1 410 ? 10.563 9.994 -10.653 1.00 85.38 410 TRP A CA 1
ATOM 3253 C C . TRP A 1 410 ? 9.451 9.172 -9.985 1.00 85.38 410 TRP A C 1
ATOM 3255 O O 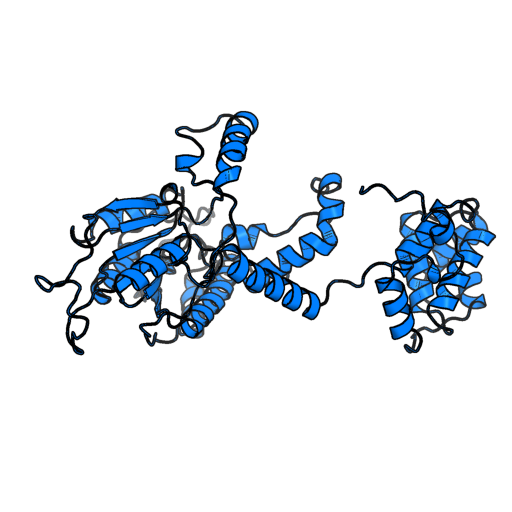. TRP A 1 410 ? 8.852 8.329 -10.648 1.00 85.38 410 TRP A O 1
ATOM 3265 N N . ALA A 1 411 ? 9.183 9.392 -8.692 1.00 89.56 411 ALA A N 1
ATOM 3266 C CA . ALA A 1 411 ? 8.187 8.650 -7.923 1.00 89.56 411 ALA A CA 1
ATOM 3267 C C . ALA A 1 411 ? 7.199 9.606 -7.259 1.00 89.56 411 ALA A C 1
ATOM 3269 O O . ALA A 1 411 ? 7.607 10.583 -6.634 1.00 89.56 411 ALA A O 1
ATOM 3270 N N . LYS A 1 412 ? 5.915 9.269 -7.359 1.00 93.50 412 LYS A N 1
ATOM 3271 C CA . LYS A 1 412 ? 4.814 9.946 -6.676 1.00 93.50 412 LYS A CA 1
ATOM 3272 C C . LYS A 1 412 ? 4.186 8.987 -5.667 1.00 93.50 412 LYS A C 1
ATOM 3274 O O . LYS A 1 412 ? 4.014 7.809 -5.991 1.00 93.50 412 LYS A O 1
ATOM 3279 N N . GLY A 1 413 ? 3.837 9.474 -4.481 1.00 92.56 413 GLY A N 1
ATOM 3280 C CA . GLY A 1 413 ? 3.086 8.702 -3.491 1.00 92.56 413 GLY A CA 1
ATOM 3281 C C . GLY A 1 413 ? 1.680 8.324 -3.975 1.00 92.56 413 GLY A C 1
ATOM 3282 O O . GLY A 1 413 ? 1.159 8.917 -4.923 1.00 92.56 413 GLY A O 1
ATOM 3283 N N . GLY A 1 414 ? 1.071 7.334 -3.318 1.00 93.69 414 GLY A N 1
ATOM 3284 C CA . GLY A 1 414 ? -0.296 6.872 -3.601 1.00 93.69 414 GLY A CA 1
ATOM 3285 C C . GLY A 1 414 ? -0.388 5.509 -4.288 1.00 93.69 414 GLY A C 1
ATOM 3286 O O . GLY A 1 414 ? 0.580 5.006 -4.871 1.00 93.69 414 GLY A O 1
ATOM 3287 N N . CYS A 1 415 ? -1.572 4.903 -4.200 1.00 93.25 415 CYS A N 1
ATOM 3288 C CA . CYS A 1 415 ? -1.841 3.547 -4.667 1.00 93.25 415 CYS A CA 1
ATOM 3289 C C . CYS A 1 415 ? -1.841 3.455 -6.179 1.00 93.25 415 CYS A C 1
ATOM 3291 O O . CYS A 1 415 ? -1.141 2.626 -6.766 1.00 93.25 415 CYS A O 1
ATOM 3293 N N . LYS A 1 416 ? -2.517 4.395 -6.836 1.00 92.38 416 LYS A N 1
ATOM 3294 C CA . LYS A 1 416 ? -2.555 4.476 -8.292 1.00 92.38 416 LYS A CA 1
ATOM 3295 C C . LYS A 1 416 ? -1.159 4.609 -8.898 1.00 92.38 416 LYS A C 1
ATOM 3297 O O . LYS A 1 416 ? -0.874 3.987 -9.922 1.00 92.38 416 LYS A O 1
ATOM 3302 N N . ALA A 1 417 ? -0.283 5.401 -8.275 1.00 92.94 417 ALA A N 1
ATOM 3303 C CA . ALA A 1 417 ? 1.093 5.574 -8.735 1.00 92.94 417 ALA A CA 1
ATOM 3304 C C . ALA A 1 417 ? 1.906 4.275 -8.607 1.00 92.94 417 ALA A C 1
ATOM 3306 O O . ALA A 1 417 ? 2.618 3.901 -9.541 1.00 92.94 417 ALA A O 1
ATOM 3307 N N . GLY A 1 418 ? 1.753 3.543 -7.502 1.00 94.25 418 GLY A N 1
ATOM 3308 C CA . GLY A 1 418 ? 2.451 2.275 -7.314 1.00 94.25 418 GLY A CA 1
ATOM 3309 C C . GLY A 1 418 ? 1.922 1.148 -8.203 1.00 94.25 418 GLY A C 1
ATOM 3310 O O . GLY A 1 418 ? 2.721 0.416 -8.788 1.00 94.25 418 GLY A O 1
ATOM 3311 N N . LEU A 1 419 ? 0.606 1.068 -8.424 1.00 94.69 419 LEU A N 1
ATOM 3312 C CA . LEU A 1 419 ? 0.010 0.153 -9.404 1.00 94.69 419 LEU A CA 1
ATOM 3313 C C . LEU A 1 419 ? 0.464 0.478 -10.831 1.00 94.69 419 LEU A C 1
ATOM 3315 O O . LEU A 1 419 ? 0.761 -0.433 -11.604 1.00 94.69 419 LEU A O 1
ATOM 3319 N N . SER A 1 420 ? 0.591 1.762 -11.178 1.00 93.31 420 SER A N 1
ATOM 3320 C CA . SER A 1 420 ? 1.169 2.174 -12.461 1.00 93.31 420 SER A CA 1
ATOM 3321 C C . SER A 1 420 ? 2.625 1.723 -12.589 1.00 93.31 420 SER A C 1
ATOM 3323 O O . SER A 1 420 ? 3.031 1.256 -13.652 1.00 93.31 420 SER A O 1
ATOM 3325 N N . GLN A 1 421 ? 3.419 1.824 -11.520 1.00 93.38 421 GLN A N 1
ATOM 3326 C CA . GLN A 1 421 ? 4.806 1.361 -11.519 1.00 93.38 421 GLN A CA 1
ATOM 3327 C C . GLN A 1 421 ? 4.904 -0.169 -11.642 1.00 93.38 421 GLN A C 1
ATOM 3329 O O . GLN A 1 421 ? 5.788 -0.670 -12.347 1.00 93.38 421 GLN A O 1
ATOM 3334 N N . LEU A 1 422 ? 3.992 -0.907 -10.999 1.00 95.19 422 LEU A N 1
ATOM 3335 C CA . LEU A 1 422 ? 3.881 -2.361 -11.112 1.00 95.19 422 LEU A CA 1
ATOM 3336 C C . LEU A 1 422 ? 3.528 -2.758 -12.544 1.00 95.19 422 LEU A C 1
ATOM 3338 O O . LEU A 1 422 ? 4.210 -3.595 -13.127 1.00 95.19 422 LEU A O 1
ATOM 3342 N N . PHE A 1 423 ? 2.530 -2.108 -13.138 1.00 94.75 423 PHE A N 1
ATOM 3343 C CA . PHE A 1 423 ? 2.147 -2.316 -14.530 1.00 94.75 423 PHE A CA 1
ATOM 3344 C C . PHE A 1 423 ? 3.335 -2.110 -15.481 1.00 94.75 423 PHE A C 1
ATOM 3346 O O . PHE A 1 423 ? 3.675 -3.005 -16.257 1.00 94.75 423 PHE A O 1
ATOM 3353 N N . LEU A 1 424 ? 4.057 -0.992 -15.350 1.00 91.56 424 LEU A N 1
ATOM 3354 C CA . LEU A 1 424 ? 5.266 -0.739 -16.140 1.00 91.56 424 LEU A CA 1
ATOM 3355 C C . LEU A 1 424 ? 6.353 -1.794 -15.902 1.00 91.56 424 LEU A C 1
ATOM 3357 O O . LEU A 1 424 ? 7.064 -2.165 -16.830 1.00 91.56 424 LEU A O 1
ATOM 3361 N N . PHE A 1 425 ? 6.519 -2.291 -14.674 1.00 93.50 425 PHE A N 1
ATOM 3362 C CA . PHE A 1 425 ? 7.480 -3.361 -14.401 1.00 93.50 425 PHE A CA 1
ATOM 3363 C C . PHE A 1 425 ? 7.102 -4.662 -15.115 1.00 93.50 425 PHE A C 1
ATOM 3365 O O . PHE A 1 425 ? 7.948 -5.246 -15.795 1.00 93.50 425 PHE A O 1
ATOM 3372 N N . LEU A 1 426 ? 5.844 -5.092 -14.988 1.00 92.94 426 LEU A N 1
ATOM 3373 C CA . LEU A 1 426 ? 5.344 -6.334 -15.579 1.00 92.94 426 LEU A CA 1
ATOM 3374 C C . LEU A 1 426 ? 5.488 -6.339 -17.105 1.00 92.94 426 LEU A C 1
ATOM 3376 O O . LEU A 1 426 ? 5.892 -7.352 -17.672 1.00 92.94 426 LEU A O 1
ATOM 3380 N N . HIS A 1 427 ? 5.205 -5.207 -17.752 1.00 88.50 427 HIS A N 1
ATOM 3381 C CA . HIS A 1 427 ? 5.233 -5.093 -19.208 1.00 88.50 427 HIS A CA 1
ATOM 3382 C C . HIS A 1 427 ? 6.633 -4.791 -19.772 1.00 88.50 427 HIS A C 1
ATOM 3384 O O . HIS A 1 427 ? 7.027 -5.409 -20.762 1.00 88.50 427 HIS A O 1
ATOM 3390 N N . ASP A 1 428 ? 7.420 -3.920 -19.130 1.00 86.75 428 ASP A N 1
ATOM 3391 C CA . ASP A 1 428 ? 8.666 -3.416 -19.729 1.00 86.75 428 ASP A CA 1
ATOM 3392 C C . ASP A 1 428 ? 9.943 -4.061 -19.178 1.00 86.75 428 ASP A C 1
ATOM 3394 O O . ASP A 1 428 ? 10.975 -4.010 -19.844 1.00 86.75 428 ASP A O 1
ATOM 3398 N N . ARG A 1 429 ? 9.934 -4.619 -17.957 1.00 90.50 429 ARG A N 1
ATOM 3399 C CA . ARG A 1 429 ? 11.184 -4.975 -17.245 1.00 90.50 429 ARG A CA 1
ATOM 3400 C C . ARG A 1 429 ? 11.226 -6.388 -16.674 1.00 90.50 429 ARG A C 1
ATOM 3402 O O . ARG A 1 429 ? 12.316 -6.937 -16.522 1.00 90.50 429 ARG A O 1
ATOM 3409 N N . LEU A 1 430 ? 10.080 -7.018 -16.414 1.00 94.00 430 LEU A N 1
ATOM 3410 C CA . LEU A 1 430 ? 10.019 -8.352 -15.805 1.00 94.00 430 LEU A CA 1
ATOM 3411 C C . LEU A 1 430 ? 10.800 -9.407 -16.606 1.00 94.00 430 LEU A C 1
ATOM 3413 O O . LEU A 1 430 ? 11.478 -10.248 -16.021 1.00 94.00 430 LEU A O 1
ATOM 3417 N N . HIS A 1 431 ? 10.759 -9.333 -17.939 1.00 91.19 431 HIS A N 1
ATOM 3418 C CA . HIS A 1 431 ? 11.487 -10.256 -18.815 1.00 91.19 431 HIS A CA 1
ATOM 3419 C C . HIS A 1 431 ? 13.018 -10.150 -18.670 1.00 91.19 431 HIS A C 1
ATOM 3421 O O . HIS A 1 431 ? 13.718 -11.140 -18.877 1.00 91.19 431 HIS A O 1
ATOM 3427 N N . ALA A 1 432 ? 13.537 -8.974 -18.300 1.00 89.69 432 ALA A N 1
ATOM 3428 C CA . ALA A 1 432 ? 14.961 -8.730 -18.078 1.00 89.69 432 ALA A CA 1
ATOM 3429 C C . ALA A 1 432 ? 15.384 -8.976 -16.618 1.00 89.69 432 ALA A C 1
ATOM 3431 O O . ALA A 1 432 ? 16.554 -9.256 -16.362 1.00 89.69 432 ALA A O 1
ATOM 3432 N N . TYR A 1 433 ? 14.446 -8.933 -15.662 1.00 91.38 433 TYR A N 1
ATOM 3433 C CA . TYR A 1 433 ? 14.723 -9.012 -14.223 1.00 91.38 433 TYR A CA 1
ATOM 3434 C C . TYR A 1 433 ? 15.603 -10.211 -13.841 1.00 91.38 433 TYR A C 1
ATOM 3436 O O . TYR A 1 433 ? 16.636 -10.046 -13.198 1.00 91.38 433 TYR A O 1
ATOM 3444 N N . ALA A 1 434 ? 15.248 -11.421 -14.283 1.00 93.50 434 ALA A N 1
ATOM 3445 C CA . ALA A 1 434 ? 15.985 -12.633 -13.912 1.00 93.50 434 ALA A CA 1
ATOM 3446 C C . ALA A 1 434 ? 17.472 -12.575 -14.304 1.00 93.50 434 ALA A C 1
ATOM 3448 O O . ALA A 1 434 ? 18.320 -13.067 -13.561 1.00 93.50 434 ALA A O 1
ATOM 3449 N N . LYS A 1 435 ? 17.784 -11.944 -15.440 1.00 92.62 435 LYS A N 1
ATOM 3450 C CA . LYS A 1 435 ? 19.146 -11.821 -15.965 1.00 92.62 435 LYS A CA 1
ATOM 3451 C C . LYS A 1 435 ? 19.896 -10.630 -15.362 1.00 92.62 435 LYS A C 1
ATOM 3453 O O . LYS A 1 435 ? 21.058 -10.771 -14.998 1.00 92.62 435 LYS A O 1
ATOM 3458 N N . ASP A 1 436 ? 19.220 -9.490 -15.236 1.00 93.69 436 ASP A N 1
ATOM 3459 C CA . ASP A 1 436 ? 19.873 -8.191 -15.057 1.00 93.69 436 ASP A CA 1
ATOM 3460 C C . ASP A 1 436 ? 19.640 -7.559 -13.663 1.00 93.69 436 ASP A C 1
ATOM 3462 O O . ASP A 1 436 ? 20.182 -6.494 -13.391 1.00 93.69 436 ASP A O 1
ATOM 3466 N N . HIS A 1 437 ? 18.882 -8.180 -12.741 1.00 90.69 437 HIS A N 1
ATOM 3467 C CA . HIS A 1 437 ? 18.575 -7.591 -11.415 1.00 90.69 437 HIS A CA 1
ATOM 3468 C C . HIS A 1 437 ? 19.798 -7.291 -10.529 1.00 90.69 437 HIS A C 1
ATOM 3470 O O . HIS A 1 437 ? 19.688 -6.476 -9.616 1.00 90.69 437 HIS A O 1
ATOM 3476 N N . ASN A 1 438 ? 20.943 -7.935 -10.777 1.00 90.81 438 ASN A N 1
ATOM 3477 C CA . ASN A 1 438 ? 22.192 -7.690 -10.044 1.00 90.81 438 ASN A CA 1
ATOM 3478 C C . ASN A 1 438 ? 23.124 -6.688 -10.742 1.00 90.81 438 ASN A C 1
ATOM 3480 O O . ASN A 1 438 ? 24.181 -6.376 -10.200 1.00 90.81 438 ASN A O 1
ATOM 3484 N N . ASP A 1 439 ? 22.767 -6.204 -11.934 1.00 87.62 439 ASP A N 1
ATOM 3485 C CA . ASP A 1 439 ? 23.553 -5.211 -12.661 1.00 87.62 439 ASP A CA 1
ATOM 3486 C C . ASP A 1 439 ? 22.995 -3.803 -12.378 1.00 87.62 439 ASP A C 1
ATOM 3488 O O . ASP A 1 439 ? 21.952 -3.432 -12.925 1.00 87.62 439 ASP A O 1
ATOM 3492 N N . PRO A 1 440 ? 23.675 -2.981 -11.556 1.00 87.12 440 PRO A N 1
ATOM 3493 C CA . PRO A 1 440 ? 23.194 -1.645 -11.207 1.00 87.12 440 PRO A CA 1
ATOM 3494 C C . PRO A 1 440 ? 23.186 -0.673 -12.397 1.00 87.12 440 PRO A C 1
ATOM 3496 O O . PRO A 1 440 ? 22.597 0.401 -12.303 1.00 87.12 440 PRO A O 1
ATOM 3499 N N . THR A 1 441 ? 23.823 -1.020 -13.521 1.00 88.00 441 THR A N 1
ATOM 3500 C CA . THR A 1 441 ? 23.794 -0.212 -14.750 1.00 88.00 441 THR A CA 1
ATOM 3501 C C . THR A 1 441 ? 22.533 -0.460 -15.583 1.00 88.00 441 THR A C 1
ATOM 3503 O O . THR A 1 441 ? 22.238 0.299 -16.511 1.00 88.00 441 THR A O 1
ATOM 3506 N N . LYS A 1 442 ? 21.764 -1.509 -15.260 1.00 87.00 442 LYS A N 1
ATOM 3507 C CA . LYS A 1 442 ? 20.536 -1.894 -15.956 1.00 87.00 442 LYS A CA 1
ATOM 3508 C C . LYS A 1 442 ? 19.316 -1.474 -15.150 1.00 87.00 442 LYS A C 1
ATOM 3510 O O . LYS A 1 442 ? 19.161 -1.812 -13.981 1.00 87.00 442 LYS A O 1
ATOM 3515 N N . ASN A 1 443 ? 18.366 -0.819 -15.812 1.00 89.75 443 ASN A N 1
ATOM 3516 C CA . ASN A 1 443 ? 17.050 -0.571 -15.229 1.00 89.75 443 ASN A CA 1
ATOM 3517 C C . ASN A 1 443 ? 16.173 -1.829 -15.342 1.00 89.75 443 ASN A C 1
ATOM 3519 O O . ASN A 1 443 ? 15.237 -1.868 -16.137 1.00 89.75 443 ASN A O 1
ATOM 3523 N N . ALA A 1 444 ? 16.525 -2.875 -14.595 1.00 91.38 444 ALA A N 1
ATOM 3524 C CA . ALA A 1 444 ? 15.828 -4.162 -14.610 1.00 91.38 444 ALA A CA 1
ATOM 3525 C C . ALA A 1 444 ? 14.917 -4.371 -13.390 1.00 91.38 444 ALA A C 1
ATOM 3527 O O . ALA A 1 444 ? 14.047 -5.237 -13.419 1.00 91.38 444 ALA A O 1
ATOM 3528 N N . LEU A 1 445 ? 15.094 -3.586 -12.322 1.00 92.94 445 LEU A N 1
ATOM 3529 C CA . LEU A 1 445 ? 14.338 -3.715 -11.076 1.00 92.94 445 LEU A CA 1
ATOM 3530 C C . LEU A 1 445 ? 12.890 -3.207 -11.201 1.00 92.94 445 LEU A C 1
ATOM 3532 O O . LEU A 1 445 ? 12.523 -2.449 -12.105 1.00 92.94 445 LEU A O 1
ATOM 3536 N N . SER A 1 446 ? 12.044 -3.613 -10.250 1.00 93.94 446 SER A N 1
ATOM 3537 C CA . SER A 1 446 ? 10.653 -3.147 -10.178 1.00 93.94 446 SER A CA 1
ATOM 3538 C C . SER A 1 446 ? 10.544 -1.675 -9.793 1.00 93.94 446 SER A C 1
ATOM 3540 O O . SER A 1 446 ? 9.665 -0.971 -10.295 1.00 93.94 446 SER A O 1
ATOM 3542 N N . ASN A 1 447 ? 11.472 -1.208 -8.953 1.00 93.56 447 ASN A N 1
ATOM 3543 C CA . ASN A 1 447 ? 11.452 0.084 -8.267 1.00 93.56 447 ASN A CA 1
ATOM 3544 C C . ASN A 1 447 ? 10.224 0.270 -7.359 1.00 93.56 447 ASN A C 1
ATOM 3546 O O . ASN A 1 447 ? 9.904 1.392 -7.000 1.00 93.56 447 ASN A O 1
ATOM 3550 N N . LEU A 1 448 ? 9.550 -0.816 -6.956 1.00 93.94 448 LEU A N 1
ATOM 3551 C CA . LEU A 1 448 ? 8.332 -0.765 -6.133 1.00 93.94 448 LEU A CA 1
ATOM 3552 C C . LEU A 1 448 ? 8.584 -0.533 -4.638 1.00 93.94 448 LEU A C 1
ATOM 3554 O O . LEU A 1 448 ? 7.637 -0.311 -3.888 1.00 93.94 448 LEU A O 1
ATOM 3558 N N . SER A 1 449 ? 9.839 -0.580 -4.186 1.00 93.69 449 SER A N 1
ATOM 3559 C CA . SER A 1 449 ? 10.167 -0.500 -2.760 1.00 93.69 449 SER A CA 1
ATOM 3560 C C . SER A 1 449 ? 9.626 0.742 -2.037 1.00 93.69 449 SER A C 1
ATOM 3562 O O . SER A 1 449 ? 9.217 0.560 -0.892 1.00 93.69 449 SER A O 1
ATOM 3564 N N . PRO A 1 450 ? 9.534 1.956 -2.632 1.00 92.19 450 PRO A N 1
ATOM 3565 C CA . PRO A 1 450 ? 8.923 3.091 -1.941 1.00 92.19 450 PRO A CA 1
ATOM 3566 C C . PRO A 1 450 ? 7.446 2.834 -1.624 1.00 92.19 450 PRO A C 1
ATOM 3568 O O . PRO A 1 450 ? 7.029 2.972 -0.479 1.00 92.19 450 PRO A O 1
ATOM 3571 N N . TRP A 1 451 ? 6.669 2.369 -2.603 1.00 94.12 451 TRP A N 1
ATOM 3572 C CA . TRP A 1 451 ? 5.248 2.084 -2.403 1.00 94.12 451 TRP A CA 1
ATOM 3573 C C . TRP A 1 451 ? 5.003 0.891 -1.486 1.00 94.12 451 TRP A C 1
ATOM 3575 O O . TRP A 1 451 ? 4.064 0.934 -0.705 1.00 94.12 451 TRP A O 1
ATOM 3585 N N . LEU A 1 452 ? 5.855 -0.139 -1.518 1.00 91.94 452 LEU A N 1
ATOM 3586 C CA . LEU A 1 452 ? 5.768 -1.251 -0.567 1.00 91.94 452 LEU A CA 1
ATOM 3587 C C . LEU A 1 452 ? 6.152 -0.818 0.854 1.00 91.94 452 LEU A C 1
ATOM 3589 O O . LEU A 1 452 ? 5.554 -1.290 1.810 1.00 91.94 452 LEU A O 1
ATOM 3593 N N . HIS A 1 453 ? 7.112 0.097 1.022 1.00 87.50 453 HIS A N 1
ATOM 3594 C CA . HIS A 1 453 ? 7.504 0.607 2.340 1.00 87.50 453 HIS A CA 1
ATOM 3595 C C . HIS A 1 453 ? 6.384 1.415 3.004 1.00 87.50 453 HIS A C 1
ATOM 3597 O O . HIS A 1 453 ? 6.030 1.135 4.146 1.00 87.50 453 HIS A O 1
ATOM 3603 N N . PHE A 1 454 ? 5.807 2.367 2.267 1.00 85.44 454 PHE A N 1
ATOM 3604 C CA . PHE A 1 454 ? 4.622 3.121 2.692 1.00 85.44 454 PHE A CA 1
ATOM 3605 C C . PHE A 1 454 ? 3.327 2.304 2.574 1.00 85.44 454 PHE A C 1
ATOM 3607 O O . PHE A 1 454 ? 2.253 2.790 2.913 1.00 85.44 454 PHE A O 1
ATOM 3614 N N . ALA A 1 455 ? 3.438 1.065 2.079 1.00 80.00 455 ALA A N 1
ATOM 3615 C CA . ALA A 1 455 ? 2.349 0.129 1.840 1.00 80.00 455 ALA A CA 1
ATOM 3616 C C . ALA A 1 455 ? 1.165 0.755 1.082 1.00 80.00 455 ALA A C 1
ATOM 3618 O O . ALA A 1 455 ? 0.000 0.452 1.350 1.00 80.00 455 ALA A O 1
ATOM 3619 N N . SER A 1 456 ? 1.487 1.650 0.150 1.00 60.62 456 SER A N 1
ATOM 3620 C CA . SER A 1 456 ? 0.528 2.368 -0.670 1.00 60.62 456 SER A CA 1
ATOM 3621 C C . SER A 1 456 ? 0.082 1.550 -1.882 1.00 60.62 456 SER A C 1
ATOM 3623 O O . SER A 1 456 ? -0.956 1.880 -2.425 1.00 60.62 456 SER A O 1
ATOM 3625 N N . ALA A 1 457 ? 0.809 0.506 -2.308 1.00 36.16 457 ALA A N 1
ATOM 3626 C CA . ALA A 1 457 ? 0.536 -0.259 -3.538 1.00 36.16 457 ALA A CA 1
ATOM 3627 C C . ALA A 1 457 ? 0.343 -1.757 -3.331 1.00 36.16 457 ALA A C 1
ATOM 3629 O O . ALA A 1 457 ? 0.898 -2.286 -2.339 1.00 36.16 457 ALA A O 1
#